Protein AF-A0A535N9H7-F1 (afdb_monomer_lite)

Secondary structure (DSSP, 8-state):
-BS-EEE-TT-EEEESSSEEE-BSS-EEEES-EEEEGGG--TT---BTSSSBPPBTTBPPPP-TTSB-EEEE-TTS-EEEES-EEESBSSSEEE-PPPSSPPS-SEEEEEEEEEEESS-SEEESS-EEEEEEEEEEESS-SEEEE-TTS---TTS-EEEES-EEEEESS-SEEEE--TT-EEEEES-EEEEESS-SEEEESTT----SSTT--SSPPPEEEEES-EEE---TTSEEEEEEEEEE-GGGEES-EEESSSEEEEEEEEEE-S-EE--B----SSTTSBPEEEEEEEEEEEPPPPPSSSSPPPPPPPEEEE--TT-EEEE-TT-EEEEESEEEEE---SS-PPEEEEETT-TTSSS--TTSTT-S---SSPPTTSB-EEEEESTT-EEEEESEEE-SBSSSEEE-S----BTTBSS-SEEEES-EE---SSEEEEEES--EEEES-EEESSSEEEEEE-TTPPTT--EEEES-EEE--SS-SEEEES-TT-EEEEES-EEE--SS-SEEESS-TEEEEES-EEES-SS-TTS-S----SEE----

Sequence (552 aa):
IAGNFTLANGDYAPVLAGTITVQNGTLTSTGAELTSLKAMTLPVPSCGSVFVQRASGVCPATTAGDWGGLVLDAGKANQLTNSAVRYAATGISMGTPTGTRQAQNLTLTNTSITNTAADGISTRSPLWTSGGAFTNNGAHGITIDLTNVTSSAFQPLSISALTISGSGQEAILAVGLAGQTVQIDQASIDHAGAFGINLKDAGKDAGPYPGVYTIDPGRLTLTNNTVTNTAATFPAIYLNGFFGPFANVSGNRGASNGVDAIAFHGTVTDDLAWTTARKASDPTTPLGYVLDSTLTMAAPPPPLPPAPPPTPAARTLTVRAGDVVKVGNGGVLQLRGVNLQADDTGSSGQKVFTSLTDDSVGVATCHSVLVNACPATIQPGAWGGITLTGGSANGALVNAAVRYAATGILITSGASSTSGSSVFGLVVSGSSIGPNAIDGISAVKTAISVSTSSISGGAHGISVDLSGGIPGTPVRLSGNRFTSTSADAILGQALAGQPVWITDNRIQGAGTYGIRLLSADQLVLRNNNIAASGGGPGAGAGRYPAIYLPAL

pLDDT: mean 91.2, std 11.5, range [43.25, 98.88]

Radius of gyration: 29.57 Å; chains: 1; bounding box: 70×41×99 Å

Foldseek 3Di:
DAEEDEAEAPAEAADQEEEAEYHPYEYHAENYEYYHLLVCDPPRNCECHPSFYADVNHTDDQAAQSYAAYEYEQQAAYEHANYEAESHQEHYEYDHHDDDADLFNYEYEQYEQERHLAEPYAYCTAYAYEHHEYEAHNAEPYHYEPLVPDADPNRAREAYLYEYEHHLAENEHYPNQANHAYEYYNYEEYHHQAAPEEYEQAQHHPDPDGQAPPDPTHHYQAAQYFFEQYHLQHENAEYEADEEACVSNDQYFYAHHNFQAYEYAHEHAAADEFDFAAHDPDRNHDHGYAYLAAYEYDHRHDHDDDDDDDPDDAYEYAFEAQHEYEHADQHEDHYALHAYHAAHPVDLHAGEYYYQLDPVGTINNPSHPSHVDRDPDQAASRYAEYEFHAQNGAYEHENYEQESHQEHYEYARLDQAHVPGNGFRYEAECYEQYDHAAESYEYELTAYAHELYEAEHHQERYAYANVVHDQAREYHAYLYEYDAHLAEPEHAYPQANYAYEHYQYEAEAHNQEPYEHENNPNYDHYNYHHPNHQHHPNNPPGRHYNYHYPHD

Structure (mmCIF, N/CA/C/O backbone):
data_AF-A0A535N9H7-F1
#
_entry.id   AF-A0A535N9H7-F1
#
loop_
_atom_site.group_PDB
_atom_site.id
_atom_site.type_symbol
_atom_site.label_atom_id
_atom_site.label_alt_id
_atom_site.label_comp_id
_atom_site.label_asym_id
_atom_site.label_entity_id
_atom_site.label_seq_id
_atom_site.pdbx_PDB_ins_code
_atom_site.Cartn_x
_atom_site.Cartn_y
_atom_site.Cartn_z
_atom_site.occupancy
_atom_site.B_iso_or_equiv
_atom_site.auth_seq_id
_atom_site.auth_comp_id
_atom_site.auth_asym_id
_atom_site.auth_atom_id
_atom_site.pdbx_PDB_model_num
ATOM 1 N N . ILE A 1 1 ? -29.711 -11.494 32.056 1.00 88.12 1 ILE A N 1
ATOM 2 C CA . ILE A 1 1 ? -30.915 -10.641 31.958 1.00 88.12 1 ILE A CA 1
ATOM 3 C C . ILE A 1 1 ? -31.699 -11.120 30.750 1.00 88.12 1 ILE A C 1
ATOM 5 O O . ILE A 1 1 ? -31.171 -11.052 29.648 1.00 88.12 1 ILE A O 1
ATOM 9 N N . ALA A 1 2 ? -32.884 -11.691 30.966 1.00 85.94 2 ALA A N 1
ATOM 10 C CA . ALA A 1 2 ? -33.774 -12.130 29.892 1.00 85.94 2 ALA A CA 1
ATOM 11 C C . ALA A 1 2 ? -34.784 -11.006 29.619 1.00 85.94 2 ALA A C 1
ATOM 13 O O . ALA A 1 2 ? -35.800 -10.909 30.303 1.00 85.94 2 ALA A O 1
ATOM 14 N N . GLY A 1 3 ? -34.443 -10.110 28.693 1.00 91.06 3 GLY A N 1
ATOM 15 C CA . GLY A 1 3 ? -35.171 -8.867 28.436 1.00 91.06 3 GLY A CA 1
ATOM 16 C C . GLY A 1 3 ? -34.267 -7.635 28.425 1.00 91.06 3 GLY A C 1
ATOM 17 O O . GLY A 1 3 ? -33.040 -7.745 28.417 1.00 91.06 3 GLY A O 1
ATOM 18 N N . ASN A 1 4 ? -34.884 -6.456 28.386 1.00 95.12 4 ASN A N 1
ATOM 19 C CA . ASN A 1 4 ? -34.159 -5.191 28.279 1.00 95.12 4 ASN A CA 1
ATOM 20 C C . ASN A 1 4 ? -33.395 -4.874 29.568 1.00 95.12 4 ASN A C 1
ATOM 22 O O . ASN A 1 4 ? -33.899 -5.091 30.670 1.00 95.12 4 ASN A O 1
ATOM 26 N N . PHE A 1 5 ? -32.195 -4.320 29.415 1.00 97.00 5 PHE A N 1
ATOM 27 C CA . PHE A 1 5 ? -31.401 -3.786 30.511 1.00 97.00 5 PHE A CA 1
ATOM 28 C C . PHE A 1 5 ? -31.211 -2.287 30.295 1.00 97.00 5 PHE A C 1
ATOM 30 O O . PHE A 1 5 ? -30.586 -1.872 29.320 1.00 97.00 5 PHE A O 1
ATOM 37 N N . THR A 1 6 ? -31.776 -1.473 31.182 1.00 97.19 6 THR A N 1
ATOM 38 C CA . THR A 1 6 ? -31.741 -0.013 31.066 1.00 97.19 6 THR A CA 1
ATOM 39 C C . THR A 1 6 ? -31.014 0.584 32.260 1.00 97.19 6 THR A C 1
ATOM 41 O O . THR A 1 6 ? -31.334 0.246 33.395 1.00 97.19 6 THR A O 1
ATOM 44 N N . LEU A 1 7 ? -30.052 1.463 31.983 1.00 96.69 7 LEU A N 1
ATOM 45 C CA . LEU A 1 7 ? -29.320 2.246 32.974 1.00 96.69 7 LEU A CA 1
ATOM 46 C C . LEU A 1 7 ? -29.473 3.732 32.646 1.00 96.69 7 LEU A C 1
ATOM 48 O O . LEU A 1 7 ? -29.165 4.167 31.532 1.00 96.69 7 LEU A O 1
ATOM 52 N N . ALA A 1 8 ? -29.974 4.487 33.611 1.00 96.12 8 ALA A N 1
ATOM 53 C CA . ALA A 1 8 ? -30.200 5.917 33.541 1.00 96.12 8 ALA A CA 1
ATOM 54 C C . ALA A 1 8 ? -28.967 6.717 33.991 1.00 96.12 8 ALA A C 1
ATOM 56 O O . ALA A 1 8 ? -27.969 6.179 34.472 1.00 96.12 8 ALA A O 1
ATOM 57 N N . ASN A 1 9 ? -29.051 8.037 33.820 1.00 95.94 9 ASN A N 1
ATOM 58 C CA . ASN A 1 9 ? -27.965 8.946 34.161 1.00 95.94 9 ASN A CA 1
ATOM 59 C C . ASN A 1 9 ? -27.659 8.913 35.660 1.00 95.94 9 ASN A C 1
ATOM 61 O O . ASN A 1 9 ? -28.560 9.093 36.478 1.00 95.94 9 ASN A O 1
ATOM 65 N N . GLY A 1 10 ? -26.382 8.741 35.998 1.00 90.88 10 GLY A N 1
ATOM 66 C CA . GLY A 1 10 ? -25.919 8.600 37.374 1.00 90.88 10 GLY A CA 1
ATOM 67 C C . GLY A 1 10 ? -26.051 7.187 37.942 1.00 90.88 10 GLY A C 1
ATOM 68 O O . GLY A 1 10 ? -25.625 6.970 39.077 1.00 90.88 10 GLY A O 1
ATOM 69 N N . ASP A 1 11 ? -26.591 6.225 37.184 1.00 94.50 11 ASP A N 1
ATOM 70 C CA . ASP A 1 11 ? -26.617 4.837 37.633 1.00 94.50 11 ASP A CA 1
ATOM 71 C C . ASP A 1 11 ? -25.191 4.300 37.788 1.00 94.50 11 ASP A C 1
ATOM 73 O O . ASP A 1 11 ? -24.331 4.452 36.915 1.00 94.50 11 ASP A O 1
ATOM 77 N N . TYR A 1 12 ? -24.964 3.624 38.911 1.00 92.31 12 TYR A N 1
ATOM 78 C CA . TYR A 1 12 ? -23.706 2.974 39.243 1.00 92.31 12 TYR A CA 1
ATOM 79 C C . TYR A 1 12 ? -23.951 1.474 39.420 1.00 92.31 12 TYR A C 1
ATOM 81 O O . TYR A 1 12 ? -24.662 1.056 40.336 1.00 92.31 12 TYR A O 1
ATOM 89 N N . ALA A 1 13 ? -23.372 0.662 38.536 1.00 92.69 13 ALA A N 1
ATOM 90 C CA . ALA A 1 13 ? -23.554 -0.786 38.482 1.00 92.69 13 ALA A CA 1
ATOM 91 C C . ALA A 1 13 ? -22.238 -1.520 38.813 1.00 92.69 13 ALA A C 1
ATOM 93 O O . ALA A 1 13 ? -21.510 -1.934 37.904 1.00 92.69 13 ALA A O 1
ATOM 94 N N . PRO A 1 14 ? -21.903 -1.686 40.107 1.00 92.44 14 PRO A N 1
ATOM 95 C CA . PRO A 1 14 ? -20.719 -2.419 40.523 1.00 92.44 14 PRO A CA 1
ATOM 96 C C . PRO A 1 14 ? -20.956 -3.935 40.483 1.00 92.44 14 PRO A C 1
ATOM 98 O O . PRO A 1 14 ? -21.931 -4.446 41.034 1.00 92.44 14 PRO A O 1
ATOM 101 N N . VAL A 1 15 ? -20.026 -4.672 39.883 1.00 93.75 15 VAL A N 1
ATOM 102 C CA . VAL A 1 15 ? -20.101 -6.126 39.698 1.00 93.75 15 VAL A CA 1
ATOM 103 C C . VAL A 1 15 ? -19.008 -6.804 40.517 1.00 93.75 15 VAL A C 1
ATOM 105 O O . VAL A 1 15 ? -17.833 -6.464 40.398 1.00 93.75 15 VAL A O 1
ATOM 108 N N . LEU A 1 16 ? -19.381 -7.760 41.371 1.00 91.00 16 LEU A N 1
ATOM 109 C CA . LEU A 1 16 ? -18.416 -8.497 42.197 1.00 91.00 16 LEU A CA 1
ATOM 110 C C . LEU A 1 16 ? -17.546 -9.449 41.362 1.00 91.00 16 LEU A C 1
ATOM 112 O O . LEU A 1 16 ? -16.340 -9.512 41.575 1.00 91.00 16 LEU A O 1
ATOM 116 N N . ALA A 1 17 ? -18.181 -10.212 40.471 1.00 92.56 17 ALA A N 1
ATOM 117 C CA . ALA A 1 17 ? -17.563 -11.182 39.573 1.00 92.56 17 ALA A CA 1
ATOM 118 C C . ALA A 1 17 ? -18.574 -11.611 38.491 1.00 92.56 17 ALA A C 1
ATOM 120 O O . ALA A 1 17 ? -19.772 -11.344 38.608 1.00 92.56 17 ALA A O 1
ATOM 121 N N . GLY A 1 18 ? -18.105 -12.334 37.470 1.00 95.19 18 GLY A N 1
ATOM 122 C CA . GLY A 1 18 ? -18.955 -12.860 36.396 1.00 95.19 18 GLY A CA 1
ATOM 123 C C . GLY A 1 18 ? -19.359 -11.806 35.362 1.00 95.19 18 GLY A C 1
ATOM 124 O O . GLY A 1 18 ? -18.853 -10.688 35.367 1.00 95.19 18 GLY A O 1
ATOM 125 N N . THR A 1 19 ? -20.252 -12.174 34.447 1.00 96.81 19 THR A N 1
ATOM 126 C CA . THR A 1 19 ? -20.560 -11.393 33.237 1.00 96.81 19 THR A CA 1
ATOM 127 C C . THR A 1 19 ? -22.014 -10.940 33.230 1.00 96.81 19 THR A C 1
ATOM 129 O O . THR A 1 19 ? -22.915 -11.732 33.519 1.00 96.81 19 THR A O 1
ATOM 132 N N . ILE A 1 20 ? -22.278 -9.697 32.821 1.00 97.25 20 ILE A N 1
ATOM 133 C CA . ILE A 1 20 ? -23.648 -9.251 32.555 1.00 97.25 20 ILE A CA 1
ATOM 134 C C . ILE A 1 20 ? -24.008 -9.678 31.135 1.00 97.25 20 ILE A C 1
ATOM 136 O O . ILE A 1 20 ? -23.516 -9.124 30.155 1.00 97.25 20 ILE A O 1
ATOM 140 N N . THR A 1 21 ? -24.885 -10.672 31.029 1.00 97.00 21 THR A N 1
ATOM 141 C CA . THR A 1 21 ? -25.406 -11.136 29.737 1.00 97.00 21 THR A CA 1
ATOM 142 C C . THR A 1 21 ? -26.817 -10.598 29.524 1.00 97.00 21 THR A C 1
ATOM 144 O O . THR A 1 21 ? -27.706 -10.875 30.336 1.00 97.00 21 THR A O 1
ATOM 147 N N . VAL A 1 22 ? -27.040 -9.858 28.438 1.00 95.38 22 VAL A N 1
ATOM 148 C CA . VAL A 1 22 ? -28.368 -9.422 27.981 1.00 95.38 22 VAL A CA 1
ATOM 149 C C . VAL A 1 22 ? -28.817 -10.373 26.874 1.00 95.38 22 VAL A C 1
ATOM 151 O O . VAL A 1 22 ? -28.175 -10.459 25.834 1.00 95.38 22 VAL A O 1
ATOM 154 N N . GLN A 1 23 ? -29.889 -11.124 27.119 1.00 91.00 23 GLN A N 1
ATOM 155 C CA . GLN A 1 23 ? -30.435 -12.127 26.203 1.00 91.00 23 GLN A CA 1
ATOM 156 C C . GLN A 1 23 ? -31.857 -11.738 25.809 1.00 91.00 23 GLN A C 1
ATOM 158 O O . GLN A 1 23 ? -32.662 -11.390 26.677 1.00 91.00 23 GLN A O 1
ATOM 163 N N . ASN A 1 24 ? -32.183 -11.839 24.518 1.00 87.94 24 ASN A N 1
ATOM 164 C CA . ASN A 1 24 ? -33.502 -11.533 23.962 1.00 87.94 24 ASN A CA 1
ATOM 165 C C . ASN A 1 24 ? -33.993 -10.107 24.274 1.00 87.94 24 ASN A C 1
ATOM 167 O O . ASN A 1 24 ? -35.198 -9.856 24.322 1.00 87.94 24 ASN A O 1
ATOM 171 N N . GLY A 1 25 ? -33.076 -9.160 24.463 1.00 91.12 25 GLY A N 1
ATOM 172 C CA . GLY A 1 25 ? -33.384 -7.783 24.843 1.00 91.12 25 GLY A CA 1
ATOM 173 C C . GLY A 1 25 ? -32.261 -6.816 24.490 1.00 91.12 25 GLY A C 1
ATOM 174 O O . GLY A 1 25 ? -31.197 -7.225 24.035 1.00 91.12 25 GLY A O 1
ATOM 175 N N . THR A 1 26 ? -32.519 -5.524 24.668 1.00 93.56 26 THR A N 1
ATOM 176 C CA . THR A 1 26 ? -31.564 -4.450 24.361 1.00 93.56 26 THR A CA 1
ATOM 177 C C . THR A 1 26 ? -30.900 -3.925 25.628 1.00 93.56 26 THR A C 1
ATOM 179 O O . THR A 1 26 ? -31.574 -3.735 26.644 1.00 93.56 26 THR A O 1
ATOM 182 N N . LEU A 1 27 ? -29.608 -3.605 25.555 1.00 96.94 27 LEU A N 1
ATOM 183 C CA . LEU A 1 27 ? -28.978 -2.684 26.499 1.00 96.94 27 LEU A CA 1
ATOM 184 C C . LEU A 1 27 ? -29.229 -1.236 26.062 1.00 96.94 27 LEU A C 1
ATOM 186 O O . LEU A 1 27 ? -28.947 -0.870 24.921 1.00 96.94 27 LEU A O 1
ATOM 190 N N . THR A 1 28 ? -29.697 -0.403 26.985 1.00 97.69 28 THR A N 1
ATOM 191 C CA . THR A 1 28 ? -29.736 1.055 26.830 1.00 97.69 28 THR A CA 1
ATOM 192 C C . THR A 1 28 ? -29.115 1.693 28.061 1.00 97.69 28 THR A C 1
ATOM 194 O O . THR A 1 28 ? -29.679 1.621 29.146 1.00 97.69 28 THR A O 1
ATOM 197 N N . SER A 1 29 ? -27.948 2.307 27.908 1.00 98.00 29 SER A N 1
ATOM 198 C CA . SER A 1 29 ? -27.245 2.990 28.992 1.00 98.00 29 SER A CA 1
ATOM 199 C C . SER A 1 29 ? -27.037 4.455 28.639 1.00 98.00 29 SER A C 1
ATOM 201 O O . SER A 1 29 ? -26.623 4.776 27.526 1.00 98.00 29 SER A O 1
ATOM 203 N N . THR A 1 30 ? -27.325 5.360 29.567 1.00 98.12 30 THR A N 1
ATOM 204 C CA . THR A 1 30 ? -27.073 6.792 29.387 1.00 98.12 30 THR A CA 1
ATOM 205 C C . THR A 1 30 ? -26.468 7.364 30.653 1.00 98.12 30 THR A C 1
ATOM 207 O O . THR A 1 30 ? -27.144 7.367 31.668 1.00 98.12 30 THR A O 1
ATOM 210 N N . GLY A 1 31 ? -25.230 7.861 30.609 1.00 96.75 31 GLY A N 1
ATOM 211 C CA . GLY A 1 31 ? -24.592 8.515 31.757 1.00 96.75 31 GLY A CA 1
ATOM 212 C C . GLY A 1 31 ? -24.322 7.588 32.946 1.00 96.75 31 GLY A C 1
ATOM 213 O O . GLY A 1 31 ? -24.291 8.060 34.080 1.00 96.75 31 GLY A O 1
ATOM 214 N N . ALA A 1 32 ? -24.191 6.280 32.706 1.00 96.50 32 ALA A N 1
ATOM 215 C CA . ALA A 1 32 ? -24.020 5.280 33.760 1.00 96.50 32 ALA A CA 1
ATOM 216 C C . ALA A 1 32 ? -22.585 4.740 33.813 1.00 96.50 32 ALA A C 1
ATOM 218 O O . ALA A 1 32 ? -21.898 4.670 32.791 1.00 96.50 32 ALA A O 1
ATOM 219 N N . GLU A 1 33 ? -22.156 4.284 34.988 1.00 95.75 33 GLU A N 1
ATOM 220 C CA . GLU A 1 33 ? -20.867 3.618 35.187 1.00 95.75 33 GLU A CA 1
ATOM 221 C C . GLU A 1 33 ? -21.069 2.145 35.562 1.00 95.75 33 GLU A C 1
ATOM 223 O O . GLU A 1 33 ? -21.697 1.814 36.566 1.00 95.75 33 GLU A O 1
ATOM 228 N N . LEU A 1 34 ? -20.499 1.252 34.753 1.00 96.62 34 LEU A N 1
ATOM 229 C CA . LEU A 1 34 ? -20.430 -0.184 35.000 1.00 96.62 34 LEU A CA 1
ATOM 230 C C . LEU A 1 34 ? -18.985 -0.561 35.325 1.00 96.62 34 LEU A C 1
ATOM 232 O O . LEU A 1 34 ? -18.074 -0.324 34.526 1.00 96.62 34 LEU A O 1
ATOM 236 N N . THR A 1 35 ? -18.752 -1.136 36.501 1.00 95.94 35 THR A N 1
ATOM 237 C CA . THR A 1 35 ? -17.387 -1.320 37.013 1.00 95.94 35 THR A CA 1
ATOM 238 C C . THR A 1 35 ? -17.277 -2.484 37.996 1.00 95.94 35 THR A C 1
ATOM 240 O O . THR A 1 35 ? -18.266 -3.112 38.365 1.00 95.94 35 THR A O 1
ATOM 243 N N . SER A 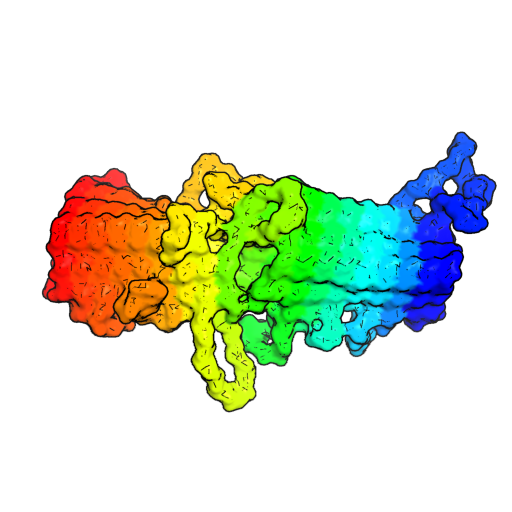1 36 ? -16.056 -2.770 38.442 1.00 94.50 36 SER A N 1
ATOM 244 C CA . SER A 1 36 ? -15.772 -3.714 39.523 1.00 94.50 36 SER A CA 1
ATOM 245 C C . SER A 1 36 ? -16.314 -3.202 40.857 1.00 94.50 36 SER A C 1
ATOM 247 O O . SER A 1 36 ? -16.096 -2.049 41.230 1.00 94.50 36 SER A O 1
ATOM 249 N N . LEU A 1 37 ? -16.929 -4.080 41.652 1.00 92.69 37 LEU A N 1
ATOM 250 C CA . LEU A 1 37 ? -17.297 -3.764 43.035 1.00 92.69 37 LEU A CA 1
ATOM 251 C C . LEU A 1 37 ? -16.069 -3.411 43.887 1.00 92.69 37 LEU A C 1
ATOM 253 O O . LEU A 1 37 ? -16.208 -2.692 44.876 1.00 92.69 37 LEU A O 1
ATOM 257 N N . LYS A 1 38 ? -14.863 -3.843 43.493 1.00 91.06 38 LYS A N 1
ATOM 258 C CA . LYS A 1 38 ? -13.605 -3.471 44.157 1.00 91.06 38 LYS A CA 1
ATOM 259 C C . LYS A 1 38 ? -13.189 -2.019 43.888 1.00 91.06 38 LYS A C 1
ATOM 261 O O . LYS A 1 38 ? -12.294 -1.536 44.569 1.00 91.06 38 LYS A O 1
ATOM 266 N N . ALA A 1 39 ? -13.825 -1.308 42.948 1.00 87.56 39 ALA A N 1
ATOM 267 C CA . ALA A 1 39 ? -13.508 0.095 42.647 1.00 87.56 39 ALA A CA 1
ATOM 268 C C . ALA A 1 39 ? -13.812 1.045 43.803 1.00 87.56 39 ALA A C 1
ATOM 270 O O . ALA A 1 39 ? -13.180 2.093 43.898 1.00 87.56 39 ALA A O 1
ATOM 271 N N . MET A 1 40 ? -14.729 0.654 44.699 1.00 78.44 40 MET A N 1
ATOM 272 C CA . MET A 1 40 ? -15.019 1.363 45.952 1.00 78.44 40 MET A CA 1
ATOM 273 C C . MET A 1 40 ? -15.328 2.858 45.754 1.00 78.44 40 MET A C 1
ATOM 275 O O . MET A 1 40 ? -15.121 3.659 46.666 1.00 78.44 40 MET A O 1
ATOM 279 N N . THR A 1 41 ? -15.814 3.252 44.574 1.00 73.62 41 THR A N 1
ATOM 280 C CA . THR A 1 41 ? -16.229 4.629 44.309 1.00 73.62 41 THR A CA 1
ATOM 281 C C . THR A 1 41 ? -17.581 4.897 44.971 1.00 73.62 41 THR A C 1
ATOM 283 O O . THR A 1 41 ? -18.406 3.997 45.170 1.00 73.62 41 THR A O 1
ATOM 286 N N . LEU A 1 42 ? -17.809 6.152 45.364 1.00 62.16 42 LEU A N 1
ATOM 287 C CA . LEU A 1 42 ? -19.116 6.568 45.864 1.00 62.16 42 LEU A CA 1
ATOM 288 C C . LEU A 1 42 ? -20.166 6.370 44.757 1.00 62.16 42 LEU A C 1
ATOM 290 O O . LEU A 1 42 ? -19.888 6.731 43.613 1.00 62.16 42 LEU A O 1
ATOM 294 N N . PRO A 1 43 ? -21.350 5.813 45.081 1.00 69.12 43 PRO A N 1
ATOM 295 C CA . PRO A 1 43 ? -21.930 5.706 46.427 1.00 69.12 43 PRO A CA 1
ATOM 296 C C . PRO A 1 43 ? -21.747 4.356 47.155 1.00 69.12 43 PRO A C 1
ATOM 298 O O . PRO A 1 43 ? -22.359 4.172 48.205 1.00 69.12 43 PRO A O 1
ATOM 301 N N . VAL A 1 44 ? -20.943 3.405 46.656 1.00 75.12 44 VAL A N 1
ATOM 302 C CA . VAL A 1 44 ? -20.900 2.026 47.199 1.00 75.12 44 VAL A CA 1
ATOM 303 C C . VAL A 1 44 ? -19.527 1.688 47.809 1.00 75.12 44 VAL A C 1
ATOM 305 O O . VAL A 1 44 ? -18.711 1.016 47.171 1.00 75.12 44 VAL A O 1
ATOM 308 N N . PRO A 1 45 ? -19.244 2.102 49.063 1.00 79.12 45 PRO A N 1
ATOM 309 C CA . PRO A 1 45 ? -18.047 1.666 49.774 1.00 79.12 45 PRO A CA 1
ATOM 310 C C . PRO A 1 45 ? -18.182 0.180 50.133 1.00 79.12 45 PRO A C 1
ATOM 312 O O . PRO A 1 45 ? -18.859 -0.198 51.086 1.00 79.12 45 PRO A O 1
ATOM 315 N N . SER A 1 46 ? -17.558 -0.686 49.339 1.00 84.88 46 SER A N 1
ATOM 316 C CA . SER A 1 46 ? -17.694 -2.142 49.462 1.00 84.88 46 SER A CA 1
ATOM 317 C C . SER A 1 46 ? -16.618 -2.788 50.342 1.00 84.88 46 SER A C 1
ATOM 319 O O . SER A 1 46 ? -16.813 -3.910 50.811 1.00 84.88 46 SER A O 1
ATOM 321 N N . CYS A 1 47 ? -15.491 -2.117 50.597 1.00 87.19 47 CYS A N 1
ATOM 322 C CA . CYS A 1 47 ? -14.390 -2.714 51.351 1.00 87.19 47 CYS A CA 1
ATOM 323 C C . CYS A 1 47 ? -14.735 -2.979 52.821 1.00 87.19 47 CYS A C 1
ATOM 325 O O . CYS A 1 47 ? -15.256 -2.118 53.526 1.00 87.19 47 CYS A O 1
ATOM 327 N N . GLY A 1 48 ? -14.361 -4.161 53.308 1.00 85.00 48 GLY A N 1
ATOM 328 C CA . GLY A 1 48 ? -14.697 -4.630 54.650 1.00 85.00 48 GLY A CA 1
ATOM 329 C C . GLY A 1 48 ? -16.112 -5.196 54.749 1.00 85.00 48 GLY A C 1
ATOM 330 O O . GLY A 1 48 ? -16.493 -5.661 55.819 1.00 85.00 48 GLY A O 1
ATOM 331 N N . SER A 1 49 ? -16.875 -5.196 53.651 1.00 87.44 49 SER A N 1
ATOM 332 C CA . SER A 1 49 ? -18.132 -5.935 53.567 1.00 87.44 49 SER A CA 1
ATOM 333 C C . SER A 1 49 ? -17.882 -7.432 53.378 1.00 87.44 49 SER A C 1
ATOM 335 O O . SER A 1 49 ? -16.769 -7.881 53.094 1.00 87.44 49 SER A O 1
ATOM 337 N N . VAL A 1 50 ? -18.959 -8.211 53.462 1.00 88.00 50 VAL A N 1
ATOM 338 C CA . VAL A 1 50 ? -18.945 -9.641 53.129 1.00 88.00 50 VAL A CA 1
ATOM 339 C C . VAL A 1 50 ? -18.594 -9.913 51.661 1.00 88.00 50 VAL A C 1
ATOM 341 O O . VAL A 1 50 ? -18.121 -11.002 51.355 1.00 88.00 50 VAL A O 1
ATOM 344 N N . PHE A 1 51 ? -18.793 -8.937 50.768 1.00 87.69 51 PHE A N 1
ATOM 345 C CA . PHE A 1 51 ? -18.533 -9.081 49.333 1.00 87.69 51 PHE A CA 1
ATOM 346 C C . PHE A 1 51 ? -17.098 -8.710 48.955 1.00 87.69 51 PHE A C 1
ATOM 348 O O . PHE A 1 51 ? -16.521 -9.321 48.062 1.00 87.69 51 PHE A O 1
ATOM 355 N N . VAL A 1 52 ? -16.508 -7.726 49.638 1.00 89.00 52 VAL A N 1
ATOM 356 C CA . VAL A 1 52 ? -15.125 -7.287 49.402 1.00 89.00 52 VAL A CA 1
ATOM 357 C C . VAL A 1 52 ? -14.393 -7.245 50.738 1.00 89.00 52 VAL A C 1
ATOM 359 O O . VAL A 1 52 ? -14.312 -6.212 51.406 1.00 89.00 52 VAL A O 1
ATOM 362 N N . GLN A 1 53 ? -13.882 -8.403 51.150 1.00 87.00 53 GLN A N 1
ATOM 363 C CA . GLN A 1 53 ? -13.179 -8.559 52.420 1.00 87.00 53 GLN A CA 1
ATOM 364 C C . GLN A 1 53 ? -11.773 -7.959 52.373 1.00 87.00 53 GLN A C 1
ATOM 366 O O . GLN A 1 53 ? -11.130 -7.899 51.325 1.00 87.00 53 GLN A O 1
ATOM 371 N N . ARG A 1 54 ? -11.275 -7.544 53.540 1.00 88.12 54 ARG A N 1
ATOM 372 C CA . ARG A 1 54 ? -9.886 -7.106 53.695 1.00 88.12 54 ARG A CA 1
ATOM 373 C C . ARG A 1 54 ? -8.968 -8.323 53.740 1.00 88.12 54 ARG A C 1
ATOM 375 O O . ARG A 1 54 ? -9.131 -9.176 54.608 1.00 88.12 54 ARG A O 1
ATOM 382 N N . ALA A 1 55 ? -7.966 -8.358 52.871 1.00 81.50 55 ALA A N 1
ATOM 383 C CA . ALA A 1 55 ? -6.866 -9.307 52.964 1.00 81.50 55 ALA A CA 1
ATOM 384 C C . ALA A 1 55 ? -5.749 -8.667 53.798 1.00 81.50 55 ALA A C 1
ATOM 386 O O . ALA A 1 55 ? -5.247 -7.599 53.451 1.00 81.50 55 ALA A O 1
ATOM 387 N N . SER A 1 56 ? -5.398 -9.271 54.938 1.00 85.25 56 SER A N 1
ATOM 388 C CA . SER A 1 56 ? -4.374 -8.743 55.861 1.00 85.25 56 SER A CA 1
ATOM 389 C C . SER A 1 56 ? -4.596 -7.275 56.271 1.00 85.25 56 SER A C 1
ATOM 391 O O . SER A 1 56 ? -3.656 -6.497 56.394 1.00 85.25 56 SER A O 1
ATOM 393 N N . GLY A 1 57 ? -5.860 -6.875 56.454 1.00 83.81 57 GLY A N 1
ATOM 394 C CA . GLY A 1 57 ? -6.242 -5.509 56.837 1.00 83.81 57 GLY A CA 1
ATOM 395 C C . GLY A 1 57 ? -6.353 -4.507 55.680 1.00 83.81 57 GLY A C 1
ATOM 396 O O . GLY A 1 57 ? -6.864 -3.404 55.896 1.00 83.81 57 GLY A O 1
ATOM 397 N N . VAL A 1 58 ? -5.969 -4.896 54.459 1.00 87.25 58 VAL A N 1
ATOM 398 C CA . VAL A 1 58 ? -5.949 -4.038 53.265 1.00 87.25 58 VAL A CA 1
ATOM 399 C C . VAL A 1 58 ? -7.062 -4.431 52.290 1.00 87.25 58 VAL A C 1
ATOM 401 O O . VAL A 1 58 ? -7.400 -5.605 52.135 1.00 87.25 58 VAL A O 1
ATOM 404 N N . CYS A 1 59 ? -7.667 -3.434 51.648 1.00 86.50 59 CYS A N 1
ATOM 405 C CA . CYS A 1 59 ? -8.670 -3.644 50.610 1.00 86.50 59 CYS A CA 1
ATOM 406 C C . CYS A 1 59 ? -8.013 -4.206 49.333 1.00 86.50 59 CYS A C 1
ATOM 408 O O . CYS A 1 59 ? -6.959 -3.701 48.942 1.00 86.50 59 CYS A O 1
ATOM 410 N N . PRO A 1 60 ? -8.609 -5.206 48.659 1.00 89.06 60 PRO A N 1
ATOM 411 C CA . PRO A 1 60 ? -8.111 -5.681 47.373 1.00 89.06 60 PRO A CA 1
ATOM 412 C C . PRO A 1 60 ? -8.053 -4.539 46.352 1.00 89.06 60 PRO A C 1
ATOM 414 O O . PRO A 1 60 ? -9.013 -3.779 46.234 1.00 89.06 60 PRO A O 1
ATOM 417 N N . ALA A 1 61 ? -6.947 -4.432 45.614 1.00 89.44 61 ALA A N 1
ATOM 418 C CA . ALA A 1 61 ? -6.836 -3.471 44.522 1.00 89.44 61 ALA A CA 1
ATOM 419 C C . ALA A 1 61 ? -7.818 -3.822 43.393 1.00 89.44 61 ALA A C 1
ATOM 421 O O . ALA A 1 61 ? -8.084 -5.002 43.141 1.00 89.44 61 ALA A O 1
ATOM 422 N N . THR A 1 62 ? -8.331 -2.805 42.700 1.00 92.50 62 THR A N 1
ATOM 423 C CA . THR A 1 62 ? -9.025 -3.020 41.429 1.00 92.50 62 THR A CA 1
ATOM 424 C C . THR A 1 62 ? -8.059 -3.496 40.375 1.00 92.50 62 THR A C 1
ATOM 426 O O . THR A 1 62 ? -6.976 -2.935 40.200 1.00 92.50 62 THR A O 1
ATOM 429 N N . THR A 1 63 ? -8.486 -4.502 39.627 1.00 95.06 63 THR A N 1
ATOM 430 C CA . THR A 1 63 ? -7.692 -5.053 38.536 1.00 95.06 63 THR A CA 1
ATOM 431 C C . THR A 1 63 ? -8.546 -5.277 37.304 1.00 95.06 63 THR A C 1
ATOM 433 O O . THR A 1 63 ? -9.739 -5.562 37.390 1.00 95.06 63 THR A O 1
ATOM 436 N N . ALA A 1 64 ? -7.926 -5.129 36.137 1.00 96.69 64 ALA A N 1
ATOM 437 C CA . ALA A 1 64 ? -8.532 -5.531 34.881 1.00 96.69 64 ALA A CA 1
ATOM 438 C C . ALA A 1 64 ? -8.936 -7.015 34.954 1.00 96.69 64 ALA A C 1
ATOM 440 O O . ALA A 1 64 ? -8.136 -7.849 35.376 1.00 96.69 64 ALA A O 1
ATOM 441 N N . GLY A 1 65 ? -10.170 -7.347 34.567 1.00 97.00 65 GLY A N 1
ATOM 442 C CA . GLY A 1 65 ? -10.694 -8.713 34.674 1.00 97.00 65 GLY A CA 1
ATOM 443 C C . GLY A 1 65 ? -11.377 -9.054 36.000 1.00 97.00 65 GLY A C 1
ATOM 444 O O . GLY A 1 65 ? -11.758 -10.206 36.193 1.00 97.00 65 GLY A O 1
ATOM 445 N N . ASP A 1 66 ? -11.590 -8.081 36.892 1.00 96.69 66 ASP A N 1
ATOM 446 C CA . ASP A 1 66 ? -12.355 -8.281 38.133 1.00 96.69 66 ASP A CA 1
ATOM 447 C C . ASP A 1 66 ? -13.776 -8.820 37.884 1.00 96.69 66 ASP A C 1
ATOM 449 O O . ASP A 1 66 ? -14.343 -9.519 38.723 1.00 96.69 66 ASP A O 1
ATOM 453 N N . TRP A 1 67 ? -14.346 -8.508 36.721 1.00 97.88 67 TRP A N 1
ATOM 454 C CA . TRP A 1 67 ? -15.612 -9.047 36.239 1.00 97.88 67 TRP A CA 1
ATOM 455 C C . TRP A 1 67 ? -15.527 -9.314 34.734 1.00 97.88 67 TRP A C 1
ATOM 457 O O . TRP A 1 67 ? -14.616 -8.857 34.056 1.00 97.88 67 TRP A O 1
ATOM 467 N N . GLY A 1 68 ? -16.463 -10.082 34.189 1.00 97.69 68 GLY A N 1
ATOM 468 C CA . GLY A 1 68 ? -16.410 -10.590 32.819 1.00 97.69 68 GLY A CA 1
ATOM 469 C C . GLY A 1 68 ? -16.847 -9.610 31.727 1.00 97.69 68 GLY A C 1
ATOM 470 O O . GLY A 1 68 ? -16.640 -9.910 30.556 1.00 97.69 68 GLY A O 1
ATOM 471 N N . GLY A 1 69 ? -17.425 -8.459 32.081 1.00 98.19 69 GLY A N 1
ATOM 472 C CA . GLY A 1 69 ? -17.900 -7.465 31.117 1.00 98.19 69 GLY A CA 1
ATOM 473 C C . GLY A 1 69 ? -19.339 -7.648 30.645 1.00 98.19 69 GLY A C 1
ATOM 474 O O . GLY A 1 69 ? -20.160 -8.298 31.305 1.00 98.19 69 GLY A O 1
ATOM 475 N N . LEU A 1 70 ? -19.642 -7.045 29.494 1.00 98.44 70 LEU A N 1
ATOM 476 C CA . LEU A 1 70 ? -20.953 -7.095 28.852 1.00 98.44 70 LEU A CA 1
ATOM 477 C C . LEU A 1 70 ? -20.972 -8.118 27.710 1.00 98.44 70 LEU A C 1
ATOM 479 O O . LEU A 1 70 ? -20.144 -8.062 26.803 1.00 98.44 70 LEU A O 1
ATOM 483 N N . VAL A 1 71 ? -21.955 -9.017 27.716 1.00 97.69 71 VAL A N 1
ATOM 484 C CA . VAL A 1 71 ? -22.305 -9.869 26.567 1.00 97.69 71 VAL A CA 1
ATOM 485 C C . VAL A 1 71 ? -23.686 -9.444 26.090 1.00 97.69 71 VAL A C 1
ATOM 487 O O . VAL A 1 71 ? -24.671 -9.618 26.812 1.00 97.69 71 VAL A O 1
ATOM 490 N N . LEU A 1 72 ? -23.755 -8.857 24.897 1.00 96.06 72 LEU A N 1
ATOM 491 C CA . LEU A 1 72 ? -24.985 -8.273 24.365 1.00 96.06 72 LEU A CA 1
ATOM 492 C C . LEU A 1 72 ? -25.569 -9.125 23.238 1.00 96.06 72 LEU A C 1
ATOM 494 O O . LEU A 1 72 ? -24.853 -9.803 22.497 1.00 96.06 72 LEU A O 1
ATOM 498 N N . ASP A 1 73 ? -26.890 -9.060 23.102 1.00 91.50 73 ASP A N 1
ATOM 499 C CA . ASP A 1 73 ? -27.624 -9.762 22.059 1.00 91.50 73 ASP A CA 1
ATOM 500 C C . ASP A 1 73 ? -27.334 -9.140 20.684 1.00 91.50 73 ASP A C 1
ATOM 502 O O . ASP A 1 73 ? -27.672 -7.984 20.410 1.00 91.50 73 ASP A O 1
ATOM 506 N N . ALA A 1 74 ? -26.717 -9.934 19.808 1.00 88.06 74 ALA A N 1
ATOM 507 C CA . ALA A 1 74 ? -26.352 -9.552 18.450 1.00 88.06 74 ALA A CA 1
ATOM 508 C C . ALA A 1 74 ? -27.554 -9.376 17.509 1.00 88.06 74 ALA A C 1
ATOM 510 O O . ALA A 1 74 ? -27.409 -8.781 16.451 1.00 88.06 74 ALA A O 1
ATOM 511 N N . GLY A 1 75 ? -28.747 -9.862 17.860 1.00 85.50 75 GLY A N 1
ATOM 512 C CA . GLY A 1 75 ? -29.980 -9.613 17.106 1.00 85.50 75 GLY A CA 1
ATOM 513 C C . GLY A 1 75 ? -30.669 -8.291 17.470 1.00 85.50 75 GLY A C 1
ATOM 514 O O . GLY A 1 75 ? -31.698 -7.940 16.884 1.00 85.50 75 GLY A O 1
ATOM 515 N N . LYS A 1 76 ? -30.144 -7.557 18.457 1.00 89.44 76 LYS A N 1
ATOM 516 C CA . LYS A 1 76 ? -30.775 -6.368 19.042 1.00 89.44 76 LYS A CA 1
ATOM 517 C C . LYS A 1 76 ? -29.917 -5.117 18.834 1.00 89.44 76 LYS A C 1
ATOM 519 O O . LYS A 1 76 ? -28.729 -5.209 18.532 1.00 89.44 76 LYS A O 1
ATOM 524 N N . ALA A 1 77 ? -30.549 -3.951 18.967 1.00 91.00 77 ALA A N 1
ATOM 525 C CA . ALA A 1 77 ? -29.891 -2.649 18.906 1.00 91.00 77 ALA A CA 1
ATOM 526 C C . ALA A 1 77 ? -29.492 -2.212 20.322 1.00 91.00 77 ALA A C 1
ATOM 528 O O . ALA A 1 77 ? -30.348 -1.846 21.128 1.00 91.00 77 ALA A O 1
ATOM 529 N N . ASN A 1 78 ? -28.201 -2.278 20.630 1.00 94.50 78 ASN A N 1
ATOM 530 C CA . ASN A 1 78 ? -27.656 -1.937 21.939 1.00 94.50 78 ASN A CA 1
ATOM 531 C C . ASN A 1 78 ? -26.999 -0.558 21.901 1.00 94.50 78 ASN A C 1
ATOM 533 O O . ASN A 1 78 ? -26.303 -0.230 20.940 1.00 94.50 78 ASN A O 1
ATOM 537 N N . GLN A 1 79 ? -27.221 0.247 22.939 1.00 97.19 79 GLN A N 1
ATOM 538 C CA . GLN A 1 79 ? -26.806 1.649 22.962 1.00 97.19 79 GLN A CA 1
ATOM 539 C C . GLN A 1 79 ? -26.174 2.032 24.297 1.00 97.19 79 GLN A C 1
ATOM 541 O O . GLN A 1 79 ? -26.735 1.751 25.361 1.00 97.19 79 GLN A O 1
ATOM 546 N N . LEU A 1 80 ? -25.024 2.701 24.234 1.00 98.44 80 LEU A N 1
ATOM 547 C CA . LEU A 1 80 ? -24.403 3.370 25.373 1.00 98.44 80 LEU A CA 1
ATOM 548 C C . LEU A 1 80 ? -24.081 4.821 24.990 1.00 98.44 80 LEU A C 1
ATOM 550 O O . LEU A 1 80 ? -23.453 5.076 23.961 1.00 98.44 80 LEU A O 1
ATOM 554 N N . THR A 1 81 ? -24.487 5.763 25.839 1.00 98.44 81 THR A N 1
ATOM 555 C CA . THR A 1 81 ? -24.314 7.202 25.612 1.00 98.44 81 THR A CA 1
ATOM 556 C C . THR A 1 81 ? -23.751 7.865 26.859 1.00 98.44 81 THR A C 1
ATOM 558 O O . THR A 1 81 ? -24.389 7.836 27.904 1.00 98.44 81 THR A O 1
ATOM 561 N N . ASN A 1 82 ? -22.580 8.499 26.769 1.00 98.19 82 ASN A N 1
ATOM 562 C CA . ASN A 1 82 ? -21.885 9.099 27.919 1.00 98.19 82 ASN A CA 1
ATOM 563 C C . ASN A 1 82 ? -21.659 8.108 29.084 1.00 98.19 82 ASN A C 1
ATOM 565 O O . ASN A 1 82 ? -21.616 8.515 30.242 1.00 98.19 82 ASN A O 1
ATOM 569 N N . SER A 1 83 ? -21.568 6.807 28.794 1.00 98.31 83 SER A N 1
ATOM 570 C CA . SER A 1 83 ? -21.412 5.759 29.809 1.00 98.31 83 SER A CA 1
ATOM 571 C C . SER A 1 83 ? -19.961 5.292 29.929 1.00 98.31 83 SER A C 1
ATOM 573 O O . SER A 1 83 ? -19.143 5.510 29.031 1.00 98.31 83 SER A O 1
ATOM 575 N N . ALA A 1 84 ? -19.639 4.619 31.031 1.00 97.88 84 ALA A N 1
ATOM 576 C CA . ALA A 1 84 ? -18.319 4.055 31.291 1.00 97.88 84 ALA A CA 1
ATOM 577 C C . ALA A 1 84 ? -18.392 2.553 31.591 1.00 97.88 84 ALA A C 1
ATOM 579 O O . ALA A 1 84 ? -19.234 2.112 32.371 1.00 97.88 84 ALA A O 1
ATOM 580 N N . VAL A 1 85 ? -17.476 1.776 31.009 1.00 98.38 85 VAL A N 1
ATOM 581 C CA . VAL A 1 85 ? -17.244 0.358 31.324 1.00 98.38 85 VAL A CA 1
ATOM 582 C C . VAL A 1 85 ? -15.801 0.202 31.793 1.00 98.38 85 VAL A C 1
ATOM 584 O O . VAL A 1 85 ? -14.871 0.609 31.095 1.00 98.38 85 VAL A O 1
ATOM 587 N N . ARG A 1 86 ? -15.581 -0.347 32.991 1.00 97.62 86 ARG A N 1
ATOM 588 C CA . ARG A 1 86 ? -14.248 -0.349 33.618 1.00 97.62 86 ARG A CA 1
ATOM 589 C C . ARG A 1 86 ? -13.894 -1.688 34.249 1.00 97.62 86 ARG A C 1
ATOM 591 O O . ARG A 1 86 ? -14.759 -2.342 34.826 1.00 97.62 86 ARG A O 1
ATOM 598 N N . TYR A 1 87 ? -12.615 -2.063 34.199 1.00 98.00 87 TYR A N 1
ATOM 599 C CA . TYR A 1 87 ? -12.060 -3.229 34.910 1.00 98.00 87 TYR A CA 1
ATOM 600 C C . TYR A 1 87 ? -12.659 -4.589 34.505 1.00 98.00 87 TYR A C 1
ATOM 602 O O . TYR A 1 87 ? -12.563 -5.568 35.245 1.00 98.00 87 TYR A O 1
ATOM 610 N N . ALA A 1 88 ? -13.279 -4.664 33.327 1.00 98.38 88 ALA A N 1
ATOM 611 C CA . ALA A 1 88 ? -13.832 -5.901 32.785 1.00 98.38 88 ALA A CA 1
ATOM 612 C C . ALA A 1 88 ? -12.732 -6.814 32.213 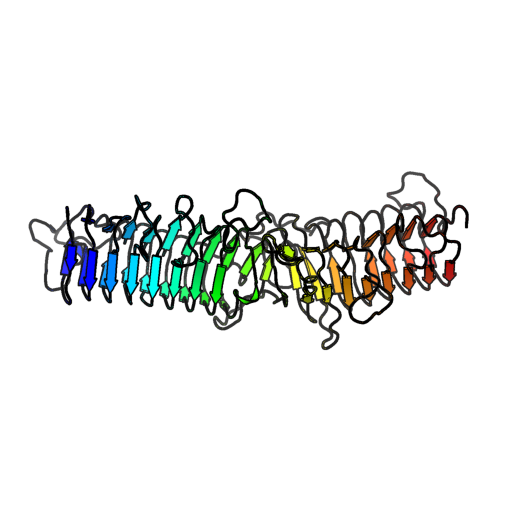1.00 98.38 88 ALA A C 1
ATOM 614 O O . ALA A 1 88 ? -11.625 -6.370 31.921 1.00 98.38 88 ALA A O 1
ATOM 615 N N . ALA A 1 89 ? -13.030 -8.092 31.999 1.00 98.31 89 ALA A N 1
ATOM 616 C CA . ALA A 1 89 ? -12.168 -8.982 31.232 1.00 98.31 89 ALA A CA 1
ATOM 617 C C . ALA A 1 89 ? -12.167 -8.545 29.761 1.00 98.31 89 ALA A C 1
ATOM 619 O O . ALA A 1 89 ? -11.127 -8.184 29.226 1.00 98.31 89 ALA A O 1
ATOM 620 N N . THR A 1 90 ? -13.350 -8.453 29.159 1.00 98.56 90 THR A N 1
ATOM 621 C CA . THR A 1 90 ? -13.604 -7.784 27.877 1.00 98.56 90 THR A CA 1
ATOM 622 C C . THR A 1 90 ? -14.674 -6.735 28.121 1.00 98.56 90 THR A C 1
ATOM 624 O O . THR A 1 90 ? -15.652 -7.047 28.787 1.00 98.56 90 THR A O 1
ATOM 627 N N . GLY A 1 91 ? -14.530 -5.505 27.629 1.00 98.44 91 GLY A N 1
ATOM 628 C CA . GLY A 1 91 ? -15.511 -4.448 27.916 1.00 98.44 91 GLY A CA 1
ATOM 629 C C . GLY A 1 91 ? -16.910 -4.802 27.402 1.00 98.44 91 GLY A C 1
ATOM 630 O O . GLY A 1 91 ? -17.852 -4.966 28.183 1.00 98.44 91 GLY A O 1
ATOM 631 N N . ILE A 1 92 ? -17.032 -4.965 26.083 1.00 98.56 92 ILE A N 1
ATOM 632 C CA . ILE A 1 92 ? -18.269 -5.371 25.406 1.00 98.56 92 ILE A CA 1
ATOM 633 C C . ILE A 1 92 ? -17.973 -6.498 24.424 1.00 98.56 92 ILE A C 1
ATOM 635 O O . ILE A 1 92 ? -17.045 -6.416 23.624 1.00 98.56 92 ILE A O 1
ATOM 639 N N . SER A 1 93 ? -18.807 -7.532 24.444 1.00 97.88 93 SER A N 1
ATOM 640 C CA . SER A 1 93 ? -18.751 -8.641 23.502 1.00 97.88 93 SER A CA 1
ATOM 641 C C . SER A 1 93 ? -20.097 -8.873 22.823 1.00 97.88 93 SER A C 1
ATOM 643 O O . SER A 1 93 ? -21.154 -8.820 23.460 1.00 97.88 93 SER A O 1
ATOM 645 N N . MET A 1 94 ? -20.059 -9.119 21.513 1.00 93.81 94 MET A N 1
ATOM 646 C CA . MET A 1 94 ? -21.243 -9.388 20.697 1.00 93.81 94 MET A CA 1
ATOM 647 C C . MET A 1 94 ? -20.978 -10.490 19.678 1.00 93.81 94 MET A C 1
ATOM 649 O O . MET A 1 94 ? -19.972 -10.487 18.967 1.00 93.81 94 MET A O 1
ATOM 653 N N . GLY A 1 95 ? -21.908 -11.443 19.604 1.00 91.25 95 GLY A N 1
ATOM 654 C CA . GLY A 1 95 ? -21.891 -12.512 18.609 1.00 91.25 95 GLY A CA 1
ATOM 655 C C . GLY A 1 95 ? -22.273 -12.034 17.207 1.00 91.25 95 GLY A C 1
ATOM 656 O O . GLY A 1 95 ? -22.349 -10.837 16.931 1.00 91.25 95 GLY A O 1
ATOM 657 N N . THR A 1 96 ? -22.511 -12.990 16.315 1.00 86.69 96 THR A N 1
ATOM 658 C CA . THR A 1 96 ? -23.065 -12.728 14.982 1.00 86.69 96 THR A CA 1
ATOM 659 C C . THR A 1 96 ? -24.587 -12.567 15.092 1.00 86.69 96 THR A C 1
ATOM 661 O O . THR A 1 96 ? -25.212 -13.367 15.797 1.00 86.69 96 THR A O 1
ATOM 664 N N . PRO A 1 97 ? -25.212 -11.573 14.433 1.00 78.44 97 PRO A N 1
ATOM 665 C CA . PRO A 1 97 ? -26.662 -11.412 14.453 1.00 78.44 97 PRO A CA 1
ATOM 666 C C . PRO A 1 97 ? -27.362 -12.653 13.896 1.00 78.44 97 PRO A C 1
ATOM 668 O O . PRO A 1 97 ? -26.968 -13.177 12.856 1.00 78.44 97 PRO A O 1
ATOM 671 N N . THR A 1 98 ? -28.423 -13.112 14.561 1.00 68.56 98 THR A N 1
ATOM 672 C CA . THR A 1 98 ? -29.327 -14.127 14.000 1.00 68.56 98 THR A CA 1
ATOM 673 C C . THR A 1 98 ? -30.527 -13.417 13.361 1.00 68.56 98 THR A C 1
ATOM 675 O O . THR A 1 98 ? -31.190 -12.612 14.011 1.00 68.56 98 THR A O 1
ATOM 678 N N . GLY A 1 99 ? -30.797 -13.664 12.073 1.00 61.91 99 GLY A N 1
ATOM 679 C CA . GLY A 1 99 ? -31.910 -13.043 11.331 1.00 61.91 99 GLY A CA 1
ATOM 680 C C . GLY A 1 99 ? -31.528 -11.821 10.477 1.00 61.91 99 GLY A C 1
ATOM 681 O O . GLY A 1 99 ? -30.370 -11.640 10.110 1.00 61.91 99 GLY A O 1
ATOM 682 N N . THR A 1 100 ? -32.516 -10.998 10.102 1.00 54.34 100 THR A N 1
ATOM 683 C CA . THR A 1 100 ? -32.314 -9.795 9.268 1.00 54.34 100 THR A CA 1
ATOM 684 C C . THR A 1 100 ? -31.458 -8.747 9.985 1.00 54.34 100 THR A C 1
ATOM 686 O O . THR A 1 100 ? -31.783 -8.345 11.103 1.00 54.34 100 THR A O 1
ATOM 689 N N . ARG A 1 101 ? -30.390 -8.279 9.323 1.00 60.22 101 ARG A N 1
ATOM 690 C CA . ARG A 1 101 ? -29.423 -7.288 9.833 1.00 60.22 101 ARG A CA 1
ATOM 691 C C . ARG A 1 101 ? -30.122 -5.991 10.271 1.00 60.22 101 ARG A C 1
ATOM 693 O O . ARG A 1 101 ? -30.806 -5.350 9.470 1.00 60.22 101 ARG A O 1
ATOM 700 N N . GLN A 1 102 ? -29.936 -5.595 11.532 1.00 66.19 102 GLN A N 1
ATOM 701 C CA . GLN A 1 102 ? -30.383 -4.286 12.022 1.00 66.19 102 GLN A CA 1
ATOM 702 C C . GLN A 1 102 ? -29.475 -3.167 11.508 1.00 66.19 102 GLN A C 1
ATOM 704 O O . GLN A 1 102 ? -28.317 -3.413 11.185 1.00 66.19 102 GLN A O 1
ATOM 709 N N . ALA A 1 103 ? -30.000 -1.934 11.475 1.00 67.38 103 ALA A N 1
ATOM 710 C CA . ALA A 1 103 ? -29.264 -0.751 11.025 1.00 67.38 103 ALA A CA 1
ATOM 711 C C . ALA A 1 103 ? -27.912 -0.587 11.727 1.00 67.38 103 ALA A C 1
ATOM 713 O O . ALA A 1 103 ? -26.911 -0.341 11.062 1.00 67.38 103 ALA A O 1
ATOM 714 N N . GLN A 1 104 ? -27.906 -0.770 13.049 1.00 78.50 104 GLN A N 1
ATOM 715 C CA . GLN A 1 104 ? -26.718 -0.926 13.877 1.00 78.50 104 GLN A CA 1
ATOM 716 C C . GLN A 1 104 ? -27.047 -1.836 15.059 1.00 78.50 104 GLN A C 1
ATOM 718 O O . GLN A 1 104 ? -28.131 -1.749 15.640 1.00 78.50 104 GLN A O 1
ATOM 723 N N . ASN A 1 105 ? -26.109 -2.708 15.417 1.00 88.00 105 ASN A N 1
ATOM 724 C CA . ASN A 1 105 ? -26.259 -3.623 16.547 1.00 88.00 105 ASN A CA 1
ATOM 725 C C . ASN A 1 105 ? -25.629 -3.069 17.828 1.00 88.00 105 ASN A C 1
ATOM 727 O O . ASN A 1 105 ? -26.130 -3.335 18.924 1.00 88.00 105 ASN A O 1
ATOM 731 N N . LEU A 1 106 ? -24.570 -2.269 17.682 1.00 93.38 106 LEU A N 1
ATOM 732 C CA . LEU A 1 106 ? -23.909 -1.566 18.770 1.00 93.38 106 LEU A CA 1
ATOM 733 C C . LEU A 1 106 ? -23.671 -0.105 18.392 1.00 93.38 106 LEU A C 1
ATOM 735 O O . LEU A 1 106 ? -22.935 0.181 17.448 1.00 93.38 106 LEU A O 1
ATOM 739 N N . THR A 1 107 ? -24.268 0.802 19.159 1.00 95.94 107 THR A N 1
ATOM 740 C CA . THR A 1 107 ? -24.110 2.252 19.016 1.00 95.94 107 THR A CA 1
ATOM 741 C C . THR A 1 107 ? -23.480 2.808 20.284 1.00 95.94 107 THR A C 1
ATOM 743 O O . THR A 1 107 ? -24.050 2.680 21.369 1.00 95.94 107 THR A O 1
ATOM 746 N N . LEU A 1 108 ? -22.317 3.442 20.152 1.00 97.94 108 LEU A N 1
ATOM 747 C CA . LEU A 1 108 ? -21.602 4.073 21.257 1.00 97.94 108 LEU A CA 1
ATOM 748 C C . LEU A 1 108 ? -21.421 5.564 20.987 1.00 97.94 108 LEU A C 1
ATOM 750 O O . LEU A 1 108 ? -20.770 5.957 20.021 1.00 97.94 108 LEU A O 1
ATOM 754 N N . THR A 1 109 ? -21.947 6.408 21.865 1.00 98.31 109 THR A N 1
ATOM 755 C CA . THR A 1 109 ? -21.737 7.859 21.801 1.00 98.31 109 THR A CA 1
ATOM 756 C C . THR A 1 109 ? -21.017 8.311 23.054 1.00 98.31 109 THR A C 1
ATOM 758 O O . THR A 1 109 ? -21.512 8.076 24.154 1.00 98.31 109 THR A O 1
ATOM 761 N N . ASN A 1 110 ? -19.847 8.939 22.914 1.00 98.19 110 ASN A N 1
ATOM 762 C CA . ASN A 1 110 ? -19.049 9.429 24.046 1.00 98.19 110 ASN A CA 1
ATOM 763 C C . ASN A 1 110 ? -18.872 8.383 25.168 1.00 98.19 110 ASN A C 1
ATOM 765 O O . ASN A 1 110 ? -18.898 8.710 26.352 1.00 98.19 110 ASN A O 1
ATOM 769 N N . THR A 1 111 ? -18.755 7.106 24.804 1.00 98.44 111 THR A N 1
ATOM 770 C CA . THR A 1 111 ? -18.609 6.011 25.771 1.00 98.44 111 THR A CA 1
ATOM 771 C C . THR A 1 111 ? -17.136 5.790 26.081 1.00 98.44 111 THR A C 1
ATOM 773 O O . THR A 1 111 ? -16.290 5.865 25.189 1.00 98.44 111 THR A O 1
ATOM 776 N N . SER A 1 112 ? -16.823 5.506 27.343 1.00 98.31 112 SER A N 1
ATOM 777 C CA . SER A 1 112 ? -15.471 5.148 27.767 1.00 98.31 112 SER A CA 1
ATOM 778 C C . SER A 1 112 ? -15.369 3.675 28.145 1.00 98.31 112 SER A C 1
ATOM 780 O O . SER A 1 112 ? -16.239 3.138 28.830 1.00 98.31 112 SER A O 1
ATOM 782 N N . ILE A 1 113 ? -14.303 3.016 27.699 1.00 98.56 113 ILE A N 1
ATOM 783 C CA . ILE A 1 113 ? -13.985 1.636 28.076 1.00 98.56 113 ILE A CA 1
ATOM 784 C C . ILE A 1 113 ? -12.545 1.615 28.563 1.00 98.56 113 ILE A C 1
ATOM 786 O O . ILE A 1 113 ? -11.640 1.990 27.824 1.00 98.56 113 ILE A O 1
ATOM 790 N N . THR A 1 114 ? -12.320 1.248 29.824 1.00 98.25 114 THR A N 1
ATOM 791 C CA . THR A 1 114 ? -10.986 1.387 30.423 1.00 98.25 114 THR A CA 1
ATOM 792 C C . THR A 1 114 ? -10.565 0.182 31.248 1.00 98.25 114 THR A C 1
ATOM 794 O O . THR A 1 114 ? -11.382 -0.426 31.945 1.00 98.25 114 THR A O 1
ATOM 797 N N . ASN A 1 115 ? -9.260 -0.096 31.255 1.00 98.12 115 ASN A N 1
ATOM 798 C CA . ASN A 1 115 ? -8.638 -1.116 32.098 1.00 98.12 115 ASN A CA 1
ATOM 799 C C . ASN A 1 115 ? -9.230 -2.515 31.864 1.00 98.12 115 ASN A C 1
ATOM 801 O O . ASN A 1 115 ? -9.630 -3.178 32.821 1.00 98.12 115 ASN A O 1
ATOM 805 N N . THR A 1 116 ? -9.342 -2.956 30.610 1.00 98.62 116 THR A N 1
ATOM 806 C CA . THR A 1 116 ? -9.802 -4.319 30.302 1.00 98.62 116 THR A CA 1
ATOM 807 C C . THR A 1 116 ? -8.640 -5.305 30.274 1.00 98.62 116 THR A C 1
ATOM 809 O O . THR A 1 116 ? -7.529 -4.949 29.887 1.00 98.62 116 THR A O 1
ATOM 812 N N . ALA A 1 117 ? -8.867 -6.557 30.681 1.00 98.38 117 ALA A N 1
ATOM 813 C CA . ALA A 1 117 ? -7.805 -7.575 30.656 1.00 98.38 117 ALA A CA 1
ATOM 814 C C . ALA A 1 117 ? -7.498 -8.065 29.228 1.00 98.38 117 ALA A C 1
ATOM 816 O O . ALA A 1 117 ? -6.376 -8.465 28.934 1.00 98.38 117 ALA A O 1
ATOM 817 N N . ALA A 1 118 ? -8.499 -8.024 28.352 1.00 98.12 118 ALA A N 1
ATOM 818 C CA . ALA A 1 118 ? -8.442 -8.349 26.934 1.00 98.12 118 ALA A CA 1
ATOM 819 C C . ALA A 1 118 ? -8.975 -7.150 26.126 1.00 98.12 118 ALA A C 1
ATOM 821 O O . ALA A 1 118 ? -8.564 -6.016 26.379 1.00 98.12 118 ALA A O 1
ATOM 822 N N . ASP A 1 119 ? -9.878 -7.380 25.170 1.00 98.56 119 ASP A N 1
ATOM 823 C CA . ASP A 1 119 ? -10.386 -6.336 24.277 1.00 98.56 119 ASP A CA 1
ATOM 824 C C . ASP A 1 119 ? -11.291 -5.316 24.991 1.00 98.56 119 ASP A C 1
ATOM 826 O O . ASP A 1 119 ? -12.090 -5.673 25.866 1.00 98.56 119 ASP A O 1
ATOM 830 N N . GLY A 1 120 ? -11.243 -4.056 24.553 1.00 98.50 120 GLY A N 1
ATOM 831 C CA . GLY A 1 120 ? -12.272 -3.072 24.890 1.00 98.50 120 GLY A CA 1
ATOM 832 C C . GLY A 1 120 ? -13.626 -3.482 24.296 1.00 98.50 120 GLY A C 1
ATOM 833 O O . GLY A 1 120 ? -14.620 -3.620 25.014 1.00 98.50 120 GLY A O 1
ATOM 834 N N . ILE A 1 121 ? -13.644 -3.766 22.990 1.00 98.38 121 ILE A N 1
ATOM 835 C CA . ILE A 1 121 ? -14.785 -4.353 22.269 1.00 98.38 121 ILE A CA 1
ATOM 836 C C . ILE A 1 121 ? -14.335 -5.565 21.463 1.00 98.38 121 ILE A C 1
ATOM 838 O O . ILE A 1 121 ? -13.357 -5.486 20.730 1.00 98.38 121 ILE A O 1
ATOM 842 N N . SER A 1 122 ? -15.121 -6.640 21.510 1.00 97.94 122 SER A N 1
ATOM 843 C CA . SER A 1 122 ? -14.998 -7.791 20.614 1.00 97.94 122 SER A CA 1
ATOM 844 C C . SER A 1 122 ? -16.353 -8.102 19.976 1.00 97.94 122 SER A C 1
ATOM 846 O O . SER A 1 122 ? -17.259 -8.623 20.630 1.00 97.94 122 SER A O 1
ATOM 848 N N . THR A 1 123 ? -16.543 -7.742 18.706 1.00 94.62 123 THR A N 1
ATOM 849 C CA . THR A 1 123 ? -17.851 -7.838 18.040 1.00 94.62 123 THR A CA 1
ATOM 850 C C . THR A 1 123 ? -17.790 -8.604 16.724 1.00 94.62 123 THR A C 1
ATOM 852 O O . THR A 1 123 ? -16.909 -8.394 15.896 1.00 94.62 123 THR A O 1
ATOM 855 N N . ARG A 1 124 ? -18.785 -9.469 16.500 1.00 92.06 124 ARG A N 1
ATOM 856 C CA . ARG A 1 124 ? -19.097 -10.051 15.182 1.00 92.06 124 ARG A CA 1
ATOM 857 C C . ARG A 1 124 ? -20.332 -9.419 14.543 1.00 92.06 124 ARG A C 1
ATOM 859 O O . ARG A 1 124 ? -21.042 -10.045 13.758 1.00 92.06 124 ARG A O 1
ATOM 866 N N . SER A 1 125 ? -20.617 -8.188 14.951 1.00 88.31 125 SER A N 1
ATOM 867 C CA . SER A 1 125 ? -21.765 -7.384 14.556 1.00 88.31 125 SER A CA 1
ATOM 868 C C . SER A 1 125 ? -21.324 -5.963 14.173 1.00 88.31 125 SER A C 1
ATOM 870 O O . SER A 1 125 ? -20.317 -5.480 14.698 1.00 88.31 125 SER A O 1
ATOM 872 N N . PRO A 1 126 ? -22.087 -5.270 13.310 1.00 86.25 126 PRO A N 1
ATOM 873 C CA . PRO A 1 126 ? -21.868 -3.867 12.960 1.00 86.25 126 PRO A CA 1
ATOM 874 C C . PRO A 1 126 ? -21.763 -2.954 14.183 1.00 86.25 126 PRO A C 1
ATOM 876 O O . PRO A 1 126 ? -22.563 -3.052 15.120 1.00 86.25 126 PRO A O 1
ATOM 879 N N . LEU A 1 127 ? -20.776 -2.061 14.134 1.00 92.38 127 LEU A N 1
ATOM 880 C CA . LEU A 1 127 ? -20.452 -1.099 15.176 1.00 92.38 127 LEU A CA 1
ATOM 881 C C . LEU A 1 127 ? -20.562 0.320 14.621 1.00 92.38 127 LEU A C 1
ATOM 883 O O . LEU A 1 127 ? -20.039 0.622 13.546 1.00 92.38 127 LEU A O 1
ATOM 887 N N . TRP A 1 128 ? -21.176 1.193 15.408 1.00 94.88 128 TRP A N 1
ATOM 888 C CA . TRP A 1 128 ? -21.125 2.630 15.220 1.00 94.88 128 TRP A CA 1
ATOM 889 C C . TRP A 1 128 ? -20.599 3.298 16.487 1.00 94.88 128 TRP A C 1
ATOM 891 O O . TRP A 1 128 ? -21.150 3.095 17.571 1.00 94.88 128 TRP A O 1
ATOM 901 N N . THR A 1 129 ? -19.556 4.115 16.357 1.00 95.69 129 THR A N 1
ATOM 902 C CA . THR A 1 129 ? -19.053 4.956 17.444 1.00 95.69 129 THR A CA 1
ATOM 903 C C . THR A 1 129 ? -18.924 6.411 17.015 1.00 95.69 129 THR A C 1
ATOM 905 O O . THR A 1 129 ? -18.490 6.704 15.900 1.00 95.69 129 THR A O 1
ATOM 908 N N . SER A 1 130 ? -19.229 7.318 17.938 1.00 96.62 130 SER A N 1
ATOM 909 C CA . SER A 1 130 ? -18.974 8.753 17.805 1.00 96.62 130 SER A CA 1
ATOM 910 C C . SER A 1 130 ? -18.450 9.296 19.129 1.00 96.62 130 SER A C 1
ATOM 912 O O . SER A 1 130 ? -19.191 9.345 20.115 1.00 96.62 130 SER A O 1
ATOM 914 N N . GLY A 1 131 ? -17.188 9.717 19.152 1.00 96.62 131 GLY A N 1
ATOM 915 C CA . GLY A 1 131 ? -16.525 10.173 20.373 1.00 96.62 131 GLY A CA 1
ATOM 916 C C . GLY A 1 131 ? -16.238 9.042 21.368 1.00 96.62 131 GLY A C 1
ATOM 917 O O . GLY A 1 131 ? -16.544 7.873 21.130 1.00 96.62 131 GLY A O 1
ATOM 918 N N . GLY A 1 132 ? -15.682 9.403 22.526 1.00 97.81 132 GLY A N 1
ATOM 919 C CA . GLY A 1 132 ? -15.354 8.465 23.604 1.00 97.81 132 GLY A CA 1
ATOM 920 C C . GLY A 1 132 ? -13.858 8.181 23.744 1.00 97.81 132 GLY A C 1
ATOM 921 O O . GLY A 1 132 ? -13.035 8.706 22.991 1.00 97.81 132 GLY A O 1
ATOM 922 N N . ALA A 1 133 ? -13.508 7.368 24.742 1.00 98.38 133 ALA A N 1
ATOM 923 C CA . ALA A 1 133 ? -12.115 7.098 25.100 1.00 98.38 133 ALA A CA 1
ATOM 924 C C . ALA A 1 133 ? -11.901 5.654 25.561 1.00 98.38 133 ALA A C 1
ATOM 926 O O . ALA A 1 133 ? -12.564 5.183 26.487 1.00 98.38 133 ALA A O 1
ATOM 927 N N . PHE A 1 134 ? -10.994 4.943 24.897 1.00 98.44 134 PHE A N 1
ATOM 928 C CA . PHE A 1 134 ? -10.680 3.548 25.180 1.00 98.44 134 PHE A CA 1
ATOM 929 C C . PHE A 1 134 ? -9.246 3.480 25.684 1.00 98.44 134 PHE A C 1
ATOM 931 O O . PHE A 1 134 ? -8.326 3.795 24.931 1.00 98.44 134 PHE A O 1
ATOM 938 N N . THR A 1 135 ? -9.042 3.118 26.950 1.00 98.44 135 THR A N 1
ATOM 939 C CA . THR A 1 135 ? -7.710 3.230 27.560 1.00 98.44 135 THR A CA 1
ATOM 940 C C . THR A 1 135 ? -7.271 2.008 28.347 1.00 98.44 135 THR A C 1
ATOM 942 O O . THR A 1 135 ? -8.049 1.426 29.100 1.00 98.44 135 THR A O 1
ATOM 945 N N . ASN A 1 136 ? -5.991 1.653 28.215 1.00 97.88 136 ASN A N 1
ATOM 946 C CA . ASN A 1 136 ? -5.371 0.538 28.932 1.00 97.88 136 ASN A CA 1
ATOM 947 C C . ASN A 1 136 ? -6.121 -0.796 28.719 1.00 97.88 136 ASN A C 1
ATOM 949 O O . ASN A 1 136 ? -6.613 -1.404 29.670 1.00 97.88 136 ASN A O 1
ATOM 953 N N . ASN A 1 137 ? -6.257 -1.220 27.460 1.00 98.19 137 ASN A N 1
ATOM 954 C CA . ASN A 1 137 ? -6.881 -2.496 27.099 1.00 98.19 137 ASN A CA 1
ATOM 955 C C . ASN A 1 137 ? -5.789 -3.552 26.874 1.00 98.19 137 ASN A C 1
ATOM 957 O O . ASN A 1 137 ? -4.879 -3.345 26.072 1.00 98.19 137 ASN A O 1
ATOM 961 N N . GLY A 1 138 ? -5.860 -4.683 27.578 1.00 97.56 138 GLY A N 1
ATOM 962 C CA . GLY A 1 138 ? -4.797 -5.694 27.578 1.00 97.56 138 GLY A CA 1
ATOM 963 C C . GLY A 1 138 ? -4.574 -6.400 26.235 1.00 97.56 138 GLY A C 1
ATOM 964 O O . GLY A 1 138 ? -3.474 -6.890 25.987 1.00 97.56 138 GLY A O 1
ATOM 965 N N . ALA A 1 139 ? -5.578 -6.420 25.354 1.00 98.19 139 ALA A N 1
ATOM 966 C CA . ALA A 1 139 ? -5.448 -6.881 23.972 1.00 98.19 139 ALA A CA 1
ATOM 967 C C . ALA A 1 139 ? -5.760 -5.735 22.999 1.00 98.19 139 ALA A C 1
ATOM 969 O O . ALA A 1 139 ? -4.953 -4.812 22.890 1.00 98.19 139 ALA A O 1
ATOM 970 N N . HIS A 1 140 ? -6.903 -5.755 22.314 1.00 98.56 140 HIS A N 1
ATOM 971 C CA . HIS A 1 140 ? -7.240 -4.725 21.332 1.00 98.56 140 HIS A CA 1
ATOM 972 C C . HIS A 1 140 ? -8.091 -3.608 21.943 1.00 98.56 140 HIS A C 1
ATOM 974 O O . HIS A 1 140 ? -8.849 -3.827 22.891 1.00 98.56 140 HIS A O 1
ATOM 980 N N . GLY A 1 141 ? -8.046 -2.408 21.366 1.00 98.31 141 GLY A N 1
ATOM 981 C CA . GLY A 1 141 ? -9.076 -1.404 21.650 1.00 98.31 141 GLY A CA 1
ATOM 982 C C . GLY A 1 141 ? -10.437 -1.890 21.144 1.00 98.31 141 GLY A C 1
ATOM 983 O O . GLY A 1 141 ? -11.398 -2.015 21.908 1.00 98.31 141 GLY A O 1
ATOM 984 N N . ILE A 1 142 ? -10.496 -2.217 19.852 1.00 98.56 142 ILE A N 1
ATOM 985 C CA . ILE A 1 142 ? -11.683 -2.720 19.158 1.00 98.56 142 ILE A CA 1
ATOM 986 C C . ILE A 1 142 ? -11.285 -3.853 18.206 1.00 98.56 142 ILE A C 1
ATOM 988 O O . ILE A 1 142 ? -10.474 -3.650 17.303 1.00 98.56 142 ILE A O 1
ATOM 992 N N . THR A 1 143 ? -11.943 -5.002 18.351 1.00 98.12 143 THR A N 1
ATOM 993 C CA . THR A 1 143 ? -11.879 -6.139 17.426 1.00 98.12 143 THR A CA 1
ATOM 994 C C . THR A 1 143 ? -13.230 -6.340 16.748 1.00 98.12 143 THR A C 1
ATOM 996 O O . THR A 1 143 ? -14.261 -6.468 17.418 1.00 98.12 143 THR A O 1
ATOM 999 N N . ILE A 1 144 ? -13.229 -6.404 15.416 1.00 96.31 144 ILE A N 1
ATOM 1000 C CA . ILE A 1 144 ? -14.426 -6.565 14.585 1.00 96.31 144 ILE A CA 1
ATOM 1001 C C . ILE A 1 144 ? -14.215 -7.709 13.595 1.00 96.31 144 ILE A C 1
ATOM 1003 O O . ILE A 1 144 ? -13.288 -7.678 12.790 1.00 96.31 144 ILE A O 1
ATOM 1007 N N . ASP A 1 145 ? -15.106 -8.695 13.607 1.00 94.38 145 ASP A N 1
ATOM 1008 C CA . ASP A 1 145 ? -15.091 -9.810 12.656 1.00 94.38 145 ASP A CA 1
ATOM 1009 C C . ASP A 1 145 ? -16.446 -9.948 11.956 1.00 94.38 145 ASP A C 1
ATOM 1011 O O . ASP A 1 145 ? -17.413 -10.474 12.508 1.00 94.38 145 ASP A O 1
ATOM 1015 N N . LEU A 1 146 ? -16.511 -9.465 10.714 1.00 89.81 146 LEU A N 1
ATOM 1016 C CA . LEU A 1 146 ? -17.718 -9.483 9.886 1.00 89.81 146 LEU A CA 1
ATOM 1017 C C . LEU A 1 146 ? -17.729 -10.629 8.866 1.00 89.81 146 LEU A C 1
ATOM 1019 O O . LEU A 1 146 ? -18.562 -10.630 7.965 1.00 89.81 146 LEU A O 1
ATOM 1023 N N . THR A 1 147 ? -16.859 -11.635 9.013 1.00 86.31 147 THR A N 1
ATOM 1024 C CA . THR A 1 147 ? -16.703 -12.730 8.033 1.00 86.31 147 THR A CA 1
ATOM 1025 C C . THR A 1 147 ? -18.015 -13.468 7.740 1.00 86.31 147 THR A C 1
ATOM 1027 O O . THR A 1 147 ? -18.261 -13.874 6.609 1.00 86.31 147 THR A O 1
ATOM 1030 N N . ASN A 1 148 ? -18.881 -13.610 8.747 1.00 82.38 148 ASN A N 1
ATOM 1031 C CA . ASN A 1 148 ? -20.179 -14.287 8.633 1.00 82.38 148 ASN A CA 1
ATOM 1032 C C . ASN A 1 148 ? -21.369 -13.311 8.597 1.00 82.38 148 ASN A C 1
ATOM 1034 O O . ASN A 1 148 ? -22.501 -13.703 8.875 1.00 82.38 148 ASN A O 1
ATOM 1038 N N . VAL A 1 149 ? -21.124 -12.033 8.302 1.00 78.44 149 VAL A N 1
ATOM 1039 C CA . VAL A 1 149 ? -22.157 -10.996 8.240 1.00 78.44 149 VAL A CA 1
ATOM 1040 C C . VAL A 1 149 ? -22.420 -10.642 6.782 1.00 78.44 149 VAL A C 1
ATOM 1042 O O . VAL A 1 149 ? -21.522 -10.214 6.062 1.00 78.44 149 VAL A O 1
ATOM 1045 N N . THR A 1 150 ? -23.674 -10.763 6.347 1.00 76.31 150 THR A N 1
ATOM 1046 C CA . THR A 1 150 ? -24.088 -10.339 5.003 1.00 76.31 150 THR A CA 1
ATOM 1047 C C . THR A 1 150 ? -23.790 -8.852 4.795 1.00 76.31 150 THR A C 1
ATOM 1049 O O . THR A 1 150 ? -24.139 -8.023 5.645 1.00 76.31 150 THR A O 1
ATOM 1052 N N . SER A 1 151 ? -23.155 -8.514 3.674 1.00 71.06 151 SER A N 1
ATOM 1053 C CA . SER A 1 151 ? -22.832 -7.139 3.293 1.00 71.06 151 SER A CA 1
ATOM 1054 C C . SER A 1 151 ? -24.082 -6.274 3.121 1.00 71.06 151 SER A C 1
ATOM 1056 O O . SER A 1 151 ? -25.136 -6.744 2.693 1.00 71.06 151 SER A O 1
ATOM 1058 N N . SER A 1 152 ? -23.971 -4.992 3.472 1.00 68.06 152 SER A N 1
ATOM 1059 C CA . SER A 1 152 ? -25.020 -3.996 3.246 1.00 68.06 152 SER A CA 1
ATOM 1060 C C . SER A 1 152 ? -24.406 -2.610 3.095 1.00 68.06 152 SER A C 1
ATOM 1062 O O . SER A 1 152 ? -23.713 -2.134 3.995 1.00 68.06 152 SER A O 1
ATOM 1064 N N . ALA A 1 153 ? -24.706 -1.940 1.980 1.00 62.41 153 ALA A N 1
ATOM 1065 C CA . ALA A 1 153 ? -24.241 -0.580 1.714 1.00 62.41 153 ALA A CA 1
ATOM 1066 C C . ALA A 1 153 ? -24.877 0.468 2.652 1.00 62.41 153 ALA A C 1
ATOM 1068 O O . ALA A 1 153 ? -24.314 1.542 2.854 1.00 62.41 153 ALA A O 1
ATOM 1069 N N . PHE A 1 154 ? -26.029 0.151 3.255 1.00 61.75 154 PHE A N 1
ATOM 1070 C CA . PHE A 1 154 ? -26.848 1.088 4.035 1.00 61.75 154 PHE A CA 1
ATOM 1071 C C . PHE A 1 154 ? -26.483 1.165 5.523 1.00 61.75 154 PHE A C 1
ATOM 1073 O O . PHE A 1 154 ? -27.085 1.940 6.263 1.00 61.75 154 PHE A O 1
ATOM 1080 N N . GLN A 1 155 ? -25.557 0.328 5.990 1.00 69.44 155 GLN A N 1
ATOM 1081 C CA . GLN A 1 155 ? -25.313 0.122 7.419 1.00 69.44 155 GLN A CA 1
ATOM 1082 C C . GLN A 1 155 ? -23.808 -0.018 7.692 1.00 69.44 155 GLN A C 1
ATOM 1084 O O . GLN A 1 155 ? -23.316 -1.141 7.892 1.00 69.44 155 GLN A O 1
ATOM 1089 N N . PRO A 1 156 ? -23.067 1.105 7.635 1.00 72.44 156 PRO A N 1
ATOM 1090 C CA . PRO A 1 156 ? -21.617 1.091 7.676 1.00 72.44 156 PRO A CA 1
ATOM 1091 C C . PRO A 1 156 ? -21.088 0.712 9.057 1.00 72.44 156 PRO A C 1
ATOM 1093 O O . PRO A 1 156 ? -21.649 1.104 10.083 1.00 72.44 156 PRO A O 1
ATOM 1096 N N . LEU A 1 157 ? -19.948 0.025 9.069 1.00 90.25 157 LEU A N 1
ATOM 1097 C CA . LEU A 1 157 ? -19.036 0.080 10.205 1.00 90.25 157 LEU A CA 1
ATOM 1098 C C . LEU A 1 157 ? -18.497 1.512 10.284 1.00 90.25 157 LEU A C 1
ATOM 1100 O O . LEU A 1 157 ? -17.849 1.955 9.340 1.00 90.25 157 LEU A O 1
ATOM 1104 N N . SER A 1 158 ? -18.768 2.228 11.373 1.00 94.31 158 SER A N 1
ATOM 1105 C CA . SER A 1 158 ? -18.363 3.628 11.528 1.00 94.31 158 SER A CA 1
ATOM 1106 C C . SER A 1 158 ? -17.664 3.850 12.860 1.00 94.31 158 SER A C 1
ATOM 1108 O O . SER A 1 158 ? -18.244 3.584 13.910 1.00 94.31 158 SER A O 1
ATOM 1110 N N . ILE A 1 159 ? -16.450 4.387 12.825 1.00 97.06 159 ILE A N 1
ATOM 1111 C CA . ILE A 1 159 ? -15.692 4.797 14.008 1.00 97.06 159 ILE A CA 1
ATOM 1112 C C . ILE A 1 159 ? -15.270 6.246 13.794 1.00 97.06 159 ILE A C 1
ATOM 1114 O O . ILE A 1 159 ? -14.377 6.508 12.994 1.00 97.06 159 ILE A O 1
ATOM 1118 N N . SER A 1 160 ? -15.922 7.183 14.483 1.00 97.88 160 SER A N 1
ATOM 1119 C CA . SER A 1 160 ? -15.631 8.613 14.349 1.00 97.88 160 SER A CA 1
ATOM 1120 C C . SER A 1 160 ? -15.216 9.239 15.678 1.00 97.88 160 SER A C 1
ATOM 1122 O O . SER A 1 160 ? -15.794 8.932 16.727 1.00 97.88 160 SER A O 1
ATOM 1124 N N . ALA A 1 161 ? -14.214 10.120 15.635 1.00 97.69 161 ALA A N 1
ATOM 1125 C CA . ALA A 1 161 ? -13.762 10.951 16.758 1.00 97.69 161 ALA A CA 1
ATOM 1126 C C . ALA A 1 161 ? -13.386 10.174 18.041 1.00 97.69 161 ALA A C 1
ATOM 1128 O O . ALA A 1 161 ? -13.452 10.711 19.148 1.00 97.69 161 ALA A O 1
ATOM 1129 N N . LEU A 1 162 ? -13.016 8.897 17.915 1.00 98.00 162 LEU A N 1
ATOM 1130 C CA . LEU A 1 162 ? -12.678 8.038 19.048 1.00 98.00 162 LEU A CA 1
ATOM 1131 C C . LEU A 1 162 ? -11.214 8.225 19.465 1.00 98.00 162 LEU A C 1
ATOM 1133 O O . LEU A 1 162 ? -10.320 8.223 18.620 1.00 98.00 162 LEU A O 1
ATOM 1137 N N . THR A 1 163 ? -10.958 8.318 20.771 1.00 98.56 163 THR A N 1
ATOM 1138 C CA . THR A 1 163 ? -9.592 8.258 21.312 1.00 98.56 163 THR A CA 1
ATOM 1139 C C . THR A 1 163 ? -9.289 6.854 21.825 1.00 98.56 163 THR A C 1
ATOM 1141 O O . THR A 1 163 ? -10.043 6.328 22.640 1.00 98.56 163 THR A O 1
ATOM 1144 N N . ILE A 1 164 ? -8.178 6.255 21.398 1.00 98.69 164 ILE A N 1
ATOM 1145 C CA . ILE A 1 164 ? -7.678 4.984 21.931 1.00 98.69 164 ILE A CA 1
ATOM 1146 C C . ILE A 1 164 ? -6.247 5.199 22.421 1.00 98.69 164 ILE A C 1
ATOM 1148 O O . ILE A 1 164 ? -5.396 5.624 21.647 1.00 98.69 164 ILE A O 1
ATOM 1152 N N . SER A 1 165 ? -5.972 4.915 23.694 1.00 98.00 165 SER A N 1
ATOM 1153 C CA . SER A 1 165 ? -4.633 5.071 24.278 1.00 98.00 165 SER A CA 1
ATOM 1154 C C . SER A 1 165 ? -4.243 3.854 25.112 1.00 98.00 165 SER A C 1
ATOM 1156 O O . SER A 1 165 ? -4.890 3.539 26.109 1.00 98.00 165 SER A O 1
ATOM 1158 N N . GLY A 1 166 ? -3.182 3.157 24.710 1.00 96.19 166 GLY A N 1
ATOM 1159 C CA . GLY A 1 166 ? -2.711 1.953 25.393 1.00 96.19 166 GLY A CA 1
ATOM 1160 C C . GLY A 1 166 ? -3.560 0.726 25.059 1.00 96.19 166 GLY A C 1
ATOM 1161 O O . GLY A 1 166 ? -4.535 0.425 25.751 1.00 96.19 166 GLY A O 1
ATOM 1162 N N . SER A 1 167 ? -3.172 0.010 24.004 1.00 97.62 167 SER A N 1
ATOM 1163 C CA . SER A 1 167 ? -3.696 -1.322 23.660 1.00 97.62 167 SER A CA 1
ATOM 1164 C C . SER A 1 167 ? -2.535 -2.312 23.609 1.00 97.62 167 SER A C 1
ATOM 1166 O O . SER A 1 167 ? -1.489 -1.982 23.058 1.00 97.62 167 SER A O 1
ATOM 1168 N N . GLY A 1 168 ? -2.684 -3.511 24.174 1.00 97.75 168 GLY A N 1
ATOM 1169 C CA . GLY A 1 168 ? -1.636 -4.540 24.148 1.00 97.75 168 GLY A CA 1
ATOM 1170 C C . GLY A 1 168 ? -1.336 -5.101 22.750 1.00 97.75 168 GLY A C 1
ATOM 1171 O O . GLY A 1 168 ? -0.237 -5.599 22.520 1.00 97.75 168 GLY A O 1
ATOM 1172 N N . GLN A 1 169 ? -2.288 -4.999 21.819 1.00 97.88 169 GLN A N 1
ATOM 1173 C CA . GLN A 1 169 ? -2.173 -5.371 20.401 1.00 97.88 169 GLN A CA 1
ATOM 1174 C C . GLN A 1 169 ? -2.626 -4.188 19.524 1.00 97.88 169 GLN A C 1
ATOM 1176 O O . GLN A 1 169 ? -2.245 -3.047 19.802 1.00 97.88 169 GLN A O 1
ATOM 1181 N N . GLU A 1 170 ? -3.398 -4.412 18.457 1.00 98.44 170 GLU A N 1
ATOM 1182 C CA . GLU A 1 170 ? -3.921 -3.326 17.633 1.00 98.44 170 GLU A CA 1
ATOM 1183 C C . GLU A 1 170 ? -4.935 -2.457 18.381 1.00 98.44 170 GLU A C 1
ATOM 1185 O O . GLU A 1 170 ? -5.752 -2.944 19.165 1.00 98.44 170 GLU A O 1
ATOM 1190 N N . ALA A 1 171 ? -4.951 -1.154 18.096 1.00 98.62 171 ALA A N 1
ATOM 1191 C CA . ALA A 1 171 ? -6.025 -0.310 18.614 1.00 98.62 171 ALA A CA 1
ATOM 1192 C C . ALA A 1 171 ? -7.355 -0.624 17.907 1.00 98.62 171 ALA A C 1
ATOM 1194 O O . ALA A 1 171 ? -8.381 -0.764 18.573 1.00 98.62 171 ALA A O 1
ATOM 1195 N N . ILE A 1 172 ? -7.334 -0.789 16.579 1.00 98.75 172 ILE A N 1
ATOM 1196 C CA . ILE A 1 172 ? -8.485 -1.232 15.783 1.00 98.75 172 ILE A CA 1
ATOM 1197 C C . ILE A 1 172 ? -8.058 -2.378 14.864 1.00 98.75 172 ILE A C 1
ATOM 1199 O O . ILE A 1 172 ? -7.250 -2.177 13.956 1.00 98.75 172 ILE A O 1
ATOM 1203 N N . LEU A 1 173 ? -8.660 -3.551 15.055 1.00 98.56 173 LEU A N 1
ATOM 1204 C CA . LEU A 1 173 ? -8.559 -4.701 14.159 1.00 98.56 173 LEU A CA 1
ATOM 1205 C C . LEU A 1 173 ? -9.933 -4.999 13.557 1.00 98.56 173 LEU A C 1
ATOM 1207 O O . LEU A 1 173 ? -10.890 -5.257 14.287 1.00 98.56 173 LEU A O 1
ATOM 1211 N N . ALA A 1 174 ? -10.034 -5.003 12.227 1.00 97.38 174 ALA A N 1
ATOM 1212 C CA . ALA A 1 174 ? -11.272 -5.353 11.541 1.00 97.38 174 ALA A CA 1
ATOM 1213 C C . ALA A 1 174 ? -11.044 -6.299 10.351 1.00 97.38 174 ALA A C 1
ATOM 1215 O O . ALA A 1 174 ? -10.264 -6.012 9.439 1.00 97.38 174 ALA A O 1
ATOM 1216 N N . VAL A 1 175 ? -11.762 -7.426 10.353 1.00 95.38 175 VAL A N 1
ATOM 1217 C CA . VAL A 1 175 ? -11.691 -8.481 9.330 1.00 95.38 175 VAL A CA 1
ATOM 1218 C C . VAL A 1 175 ? -13.068 -8.793 8.741 1.00 95.38 175 VAL A C 1
ATOM 1220 O O . VAL A 1 175 ? -14.103 -8.471 9.326 1.00 95.38 175 VAL A O 1
ATOM 1223 N N . GLY A 1 176 ? -13.083 -9.420 7.560 1.00 89.31 176 GLY A N 1
ATOM 1224 C CA . GLY A 1 176 ? -14.326 -9.728 6.847 1.00 89.31 176 GLY A CA 1
ATOM 1225 C C . GLY A 1 176 ? -14.995 -8.486 6.250 1.00 89.31 176 GLY A C 1
ATOM 1226 O O . GLY A 1 176 ? -16.218 -8.408 6.204 1.00 89.31 176 GLY A O 1
ATOM 1227 N N . LEU A 1 177 ? -14.203 -7.493 5.823 1.00 90.75 177 LEU A N 1
ATOM 1228 C CA . LEU A 1 177 ? -14.716 -6.206 5.336 1.00 90.75 177 LEU A CA 1
ATOM 1229 C C . LEU A 1 177 ? -15.152 -6.220 3.863 1.00 90.75 177 LEU A C 1
ATOM 1231 O O . LEU A 1 177 ? -15.663 -5.212 3.374 1.00 90.75 177 LEU A O 1
ATOM 1235 N N . ALA A 1 178 ? -14.994 -7.345 3.162 1.00 86.38 178 ALA A N 1
ATOM 1236 C CA . ALA A 1 178 ? -15.474 -7.487 1.793 1.00 86.38 178 ALA A CA 1
ATOM 1237 C C . ALA A 1 178 ? -16.994 -7.235 1.725 1.00 86.38 178 ALA A C 1
ATOM 1239 O O . ALA A 1 178 ? -17.776 -7.768 2.512 1.00 86.38 178 ALA A O 1
ATOM 1240 N N . GLY A 1 179 ? -17.408 -6.381 0.793 1.00 80.88 179 GLY A N 1
ATOM 1241 C CA . GLY A 1 179 ? -18.771 -5.899 0.588 1.00 80.88 179 GLY A CA 1
ATOM 1242 C C . GLY A 1 179 ? -19.276 -4.931 1.662 1.00 80.88 179 GLY A C 1
ATOM 1243 O O . GLY A 1 179 ? -20.404 -4.459 1.558 1.00 80.88 179 GLY A O 1
ATOM 1244 N N . GLN A 1 180 ? -18.495 -4.634 2.703 1.00 85.25 180 GLN A N 1
ATOM 1245 C CA . GLN A 1 180 ? -18.921 -3.737 3.776 1.00 85.25 180 GLN A CA 1
ATOM 1246 C C . GLN A 1 180 ? -18.587 -2.279 3.431 1.00 85.25 180 GLN A C 1
ATOM 1248 O O . GLN A 1 180 ? -17.535 -1.972 2.861 1.00 85.25 180 GLN A O 1
ATOM 1253 N N . THR A 1 181 ? -19.459 -1.360 3.842 1.00 88.12 181 THR A N 1
ATOM 1254 C CA . THR A 1 181 ? -19.114 0.063 3.938 1.00 88.12 181 THR A CA 1
ATOM 1255 C C . THR A 1 181 ? -18.406 0.299 5.271 1.00 88.12 181 THR A C 1
ATOM 1257 O O . THR A 1 181 ? -18.951 -0.015 6.329 1.00 88.12 181 THR A O 1
ATOM 1260 N N . VAL A 1 182 ? -17.193 0.843 5.228 1.00 92.62 182 VAL A N 1
ATOM 1261 C CA . VAL A 1 182 ? -16.325 1.092 6.382 1.00 92.62 182 VAL A CA 1
ATOM 1262 C C . VAL A 1 182 ? -15.921 2.559 6.397 1.00 92.62 182 VAL A C 1
ATOM 1264 O O . VAL A 1 182 ? -15.380 3.072 5.419 1.00 92.62 182 VAL A O 1
ATOM 1267 N N . GLN A 1 183 ? -16.155 3.223 7.521 1.00 95.38 183 GLN A N 1
ATOM 1268 C CA . GLN A 1 183 ? -15.736 4.588 7.783 1.00 95.38 183 GLN A CA 1
ATOM 1269 C C . GLN A 1 183 ? -14.956 4.638 9.095 1.00 95.38 183 GLN A C 1
ATOM 1271 O O . GLN A 1 183 ? -15.463 4.250 10.145 1.00 95.38 183 GLN A O 1
ATOM 1276 N N . ILE A 1 184 ? -13.720 5.122 9.032 1.00 98.06 184 ILE A N 1
ATOM 1277 C CA . ILE A 1 184 ? -12.927 5.450 10.212 1.00 98.06 184 ILE A CA 1
ATOM 1278 C C . ILE A 1 184 ? -12.377 6.857 10.017 1.00 98.06 184 ILE A C 1
ATOM 1280 O O . ILE A 1 184 ? -11.566 7.099 9.114 1.00 98.06 184 ILE A O 1
ATOM 1284 N N . ASP A 1 185 ? -12.844 7.789 10.838 1.00 98.25 185 ASP A N 1
ATOM 1285 C CA . ASP A 1 185 ? -12.479 9.190 10.720 1.00 98.25 185 ASP A CA 1
ATOM 1286 C C . ASP A 1 185 ? -12.194 9.862 12.058 1.00 98.25 185 ASP A C 1
ATOM 1288 O O . ASP A 1 185 ? -12.798 9.560 13.083 1.00 98.25 185 ASP A O 1
ATOM 1292 N N . GLN A 1 186 ? -11.246 10.799 12.042 1.00 98.12 186 GLN A N 1
ATOM 1293 C CA . GLN A 1 186 ? -10.890 11.601 13.216 1.00 98.12 186 GLN A CA 1
ATOM 1294 C C . GLN A 1 186 ? -10.521 10.768 14.460 1.00 98.12 186 GLN A C 1
ATOM 1296 O O . GLN A 1 186 ? -10.608 11.267 15.582 1.00 98.12 186 GLN A O 1
ATOM 1301 N N . ALA A 1 187 ? -10.106 9.508 14.293 1.00 98.44 187 ALA A N 1
ATOM 1302 C CA . ALA A 1 187 ? -9.636 8.690 15.400 1.00 98.44 187 ALA A CA 1
ATOM 1303 C C . ALA A 1 187 ? -8.250 9.166 15.855 1.00 98.44 187 ALA A C 1
ATOM 1305 O O . ALA A 1 187 ? -7.382 9.466 15.031 1.00 98.44 187 ALA A O 1
ATOM 1306 N N . SER A 1 188 ? -8.035 9.206 17.168 1.00 98.50 188 SER A N 1
ATOM 1307 C CA . SER A 1 188 ? -6.748 9.518 17.789 1.00 98.50 188 SER A CA 1
ATOM 1308 C C . SER A 1 188 ? -6.246 8.282 18.519 1.00 98.50 188 SER A C 1
ATOM 1310 O O . SER A 1 188 ? -6.800 7.905 19.550 1.00 98.50 188 SER A O 1
ATOM 1312 N N . ILE A 1 189 ? -5.219 7.638 17.978 1.00 98.81 189 ILE A N 1
ATOM 1313 C CA . ILE A 1 189 ? -4.688 6.368 18.469 1.00 98.81 189 ILE A CA 1
ATOM 1314 C C . ILE A 1 189 ? -3.261 6.572 18.955 1.00 98.81 189 ILE A C 1
ATOM 1316 O O . ILE A 1 189 ? -2.428 7.105 18.228 1.00 98.81 189 ILE A O 1
ATOM 1320 N N . ASP A 1 190 ? -2.982 6.096 20.161 1.00 98.62 190 ASP A N 1
ATOM 1321 C CA . ASP A 1 190 ? -1.689 6.248 20.807 1.00 98.62 190 ASP A CA 1
ATOM 1322 C C . ASP A 1 190 ? -1.294 4.982 21.587 1.00 98.62 190 ASP A C 1
ATOM 1324 O O . ASP A 1 190 ? -2.129 4.366 22.253 1.00 98.62 190 ASP A O 1
ATOM 1328 N N . HIS A 1 191 ? -0.019 4.587 21.523 1.00 98.31 191 HIS A N 1
ATOM 1329 C CA . HIS A 1 191 ? 0.526 3.422 22.241 1.00 98.31 191 HIS A CA 1
ATOM 1330 C C . HIS A 1 191 ? -0.219 2.099 21.960 1.00 98.31 191 HIS A C 1
ATOM 1332 O O . HIS A 1 191 ? -0.685 1.418 22.878 1.00 98.31 191 HIS A O 1
ATOM 1338 N N . ALA A 1 192 ? -0.335 1.716 20.686 1.00 98.38 192 ALA A N 1
ATOM 1339 C CA . ALA A 1 192 ? -0.768 0.367 20.310 1.00 98.38 192 ALA A CA 1
ATOM 1340 C C . ALA A 1 192 ? 0.426 -0.608 20.306 1.00 98.38 192 ALA A C 1
ATOM 1342 O O . ALA A 1 192 ? 1.486 -0.305 19.758 1.00 98.38 192 ALA A O 1
ATOM 1343 N N . GLY A 1 193 ? 0.255 -1.798 20.883 1.00 98.25 193 GLY A N 1
ATOM 1344 C CA . GLY A 1 193 ? 1.271 -2.856 20.915 1.00 98.25 193 GLY A CA 1
ATOM 1345 C C . GLY A 1 193 ? 1.523 -3.532 19.562 1.00 98.25 193 GLY A C 1
ATOM 1346 O O . GLY A 1 193 ? 2.497 -4.269 19.420 1.00 98.25 193 GLY A O 1
ATOM 1347 N N . ALA A 1 194 ? 0.683 -3.257 18.562 1.00 97.88 194 ALA A N 1
ATOM 1348 C CA . ALA A 1 194 ? 0.862 -3.648 17.166 1.00 97.88 194 ALA A CA 1
ATOM 1349 C C . ALA A 1 194 ? 0.517 -2.465 16.236 1.00 97.88 194 ALA A C 1
ATOM 1351 O O . ALA A 1 194 ? 0.939 -1.338 16.488 1.00 97.88 194 ALA A O 1
ATOM 1352 N N . PHE A 1 195 ? -0.234 -2.691 15.156 1.00 98.38 195 PHE A N 1
ATOM 1353 C CA . PHE A 1 195 ? -0.728 -1.621 14.283 1.00 98.38 195 PHE A CA 1
ATOM 1354 C C . PHE A 1 195 ? -1.689 -0.686 15.032 1.00 98.38 195 PHE A C 1
ATOM 1356 O O . PHE A 1 195 ? -2.457 -1.123 15.886 1.00 98.38 195 PHE A O 1
ATOM 1363 N N . GLY A 1 196 ? -1.737 0.596 14.669 1.00 98.69 196 GLY A N 1
ATOM 1364 C CA . GLY A 1 196 ? -2.820 1.460 15.142 1.00 98.69 196 GLY A CA 1
ATOM 1365 C C . GLY A 1 196 ? -4.155 1.023 14.540 1.00 98.69 196 GLY A C 1
ATOM 1366 O O . GLY A 1 196 ? -5.112 0.740 15.256 1.00 98.69 196 GLY A O 1
ATOM 1367 N N . ILE A 1 197 ? -4.199 0.908 13.213 1.00 98.88 197 ILE A N 1
ATOM 1368 C CA . ILE A 1 197 ? -5.388 0.468 12.473 1.00 98.88 197 ILE A CA 1
ATOM 1369 C C . ILE A 1 197 ? -4.990 -0.661 11.519 1.00 98.88 197 ILE A C 1
ATOM 1371 O O . ILE A 1 197 ? -4.115 -0.471 10.677 1.00 98.88 197 ILE A O 1
ATOM 1375 N N . ASN A 1 198 ? -5.652 -1.812 11.622 1.00 98.62 198 ASN A N 1
ATOM 1376 C CA . ASN A 1 198 ? -5.449 -2.977 10.762 1.00 98.62 198 ASN A CA 1
ATOM 1377 C C . ASN A 1 198 ? -6.784 -3.401 10.131 1.00 98.62 198 ASN A C 1
ATOM 1379 O O . ASN A 1 198 ? -7.680 -3.896 10.820 1.00 98.62 198 ASN A O 1
ATOM 1383 N N . LEU A 1 199 ? -6.922 -3.177 8.821 1.00 98.31 199 LEU A N 1
ATOM 1384 C CA . LEU A 1 199 ? -8.138 -3.472 8.060 1.00 98.31 199 LEU A CA 1
ATOM 1385 C C . LEU A 1 199 ? -7.855 -4.526 6.996 1.00 98.31 199 LEU A C 1
ATOM 1387 O O . LEU A 1 199 ? -6.982 -4.338 6.146 1.00 98.31 199 LEU A O 1
ATOM 1391 N N . LYS A 1 200 ? -8.644 -5.601 6.994 1.00 96.25 200 LYS A N 1
ATOM 1392 C CA . LYS A 1 200 ? -8.514 -6.690 6.025 1.00 96.25 200 LYS A CA 1
ATOM 1393 C C . LYS A 1 200 ? -9.695 -6.751 5.058 1.00 96.25 200 LYS A C 1
ATOM 1395 O O . LYS A 1 200 ? -10.846 -6.790 5.488 1.00 96.25 200 LYS A O 1
ATOM 1400 N N . ASP A 1 201 ? -9.379 -6.817 3.762 1.00 91.19 201 ASP A N 1
ATOM 1401 C CA . ASP A 1 201 ? -10.318 -6.882 2.633 1.00 91.19 201 ASP A CA 1
ATOM 1402 C C . ASP A 1 201 ? -11.254 -5.654 2.531 1.00 91.19 201 ASP A C 1
ATOM 1404 O O . ASP A 1 201 ? -12.367 -5.738 2.010 1.00 91.19 201 ASP A O 1
ATOM 1408 N N . ALA A 1 202 ? -10.819 -4.491 3.032 1.00 90.81 202 ALA A N 1
ATOM 1409 C CA . ALA A 1 202 ? -11.609 -3.261 2.991 1.00 90.81 202 ALA A CA 1
ATOM 1410 C C . ALA A 1 202 ? -11.810 -2.751 1.554 1.00 90.81 202 ALA A C 1
ATOM 1412 O O . ALA A 1 202 ? -10.858 -2.646 0.778 1.00 90.81 202 ALA A O 1
ATOM 1413 N N . GLY A 1 203 ? -13.057 -2.405 1.222 1.00 84.75 203 GLY A N 1
ATOM 1414 C CA . GLY A 1 203 ? -13.444 -1.890 -0.095 1.00 84.75 203 GLY A CA 1
ATOM 1415 C C . GLY A 1 203 ? -13.592 -2.956 -1.192 1.00 84.75 203 GLY A C 1
ATOM 1416 O O . GLY A 1 203 ? -14.069 -2.665 -2.281 1.00 84.75 203 GLY A O 1
ATOM 1417 N N . LYS A 1 204 ? -13.236 -4.211 -0.906 1.00 82.75 204 LYS A N 1
ATOM 1418 C CA . LYS A 1 204 ? -13.384 -5.345 -1.827 1.00 82.75 204 LYS A CA 1
ATOM 1419 C C . LYS A 1 204 ? -14.848 -5.728 -2.000 1.00 82.75 204 LYS A C 1
ATOM 1421 O O . LYS A 1 204 ? -15.626 -5.581 -1.067 1.00 82.75 204 LYS A O 1
ATOM 1426 N N . ASP A 1 205 ? -15.227 -6.265 -3.153 1.00 71.56 205 ASP A N 1
ATOM 1427 C CA . ASP A 1 205 ? -16.573 -6.809 -3.373 1.00 71.56 205 ASP A CA 1
ATOM 1428 C C . ASP A 1 205 ? -16.752 -8.138 -2.617 1.00 71.56 205 ASP A C 1
ATOM 1430 O O . ASP A 1 205 ? -15.826 -8.946 -2.552 1.00 71.56 205 ASP A O 1
ATOM 1434 N N . ALA A 1 206 ? -17.952 -8.421 -2.098 1.00 57.00 206 ALA A N 1
ATOM 1435 C CA . ALA A 1 206 ? -18.276 -9.721 -1.478 1.00 57.00 206 ALA A CA 1
ATOM 1436 C C . ALA A 1 206 ? -18.720 -10.812 -2.492 1.00 57.00 206 ALA A C 1
ATOM 1438 O O . ALA A 1 206 ? -19.364 -11.791 -2.120 1.00 57.00 206 ALA A O 1
ATOM 1439 N N . GLY A 1 207 ? -18.395 -10.663 -3.782 1.00 54.19 207 GLY A N 1
ATOM 1440 C CA . GLY A 1 207 ? -18.760 -11.626 -4.829 1.00 54.19 207 GLY A CA 1
ATOM 1441 C C . GLY A 1 207 ? -17.801 -12.831 -4.937 1.00 54.19 207 GLY A C 1
ATOM 1442 O O . GLY A 1 207 ? -16.601 -12.678 -4.713 1.00 54.19 207 GLY A O 1
ATOM 1443 N N . PRO A 1 208 ? -18.286 -14.026 -5.345 1.00 43.25 208 PRO A N 1
ATOM 1444 C CA . PRO A 1 208 ? -17.449 -15.215 -5.573 1.00 43.25 208 PRO A CA 1
ATOM 1445 C C . PRO A 1 208 ? -16.522 -15.087 -6.796 1.00 43.25 208 PRO A C 1
ATOM 1447 O O . PRO A 1 208 ? -15.605 -15.892 -6.961 1.00 43.25 208 PRO A O 1
ATOM 1450 N N . TYR A 1 209 ? -16.746 -14.077 -7.643 1.00 46.91 209 TYR A N 1
ATOM 1451 C CA . TYR A 1 209 ? -15.942 -13.785 -8.826 1.00 46.91 209 TYR A CA 1
ATOM 1452 C C . TYR A 1 209 ? -15.242 -12.429 -8.665 1.00 46.91 209 TYR A C 1
ATOM 1454 O O . TYR A 1 209 ? -15.913 -11.395 -8.679 1.00 46.91 209 TYR A O 1
ATOM 1462 N N . PRO A 1 210 ? -13.903 -12.396 -8.549 1.00 44.88 210 PRO A N 1
ATOM 1463 C CA . PRO A 1 210 ? -13.150 -11.149 -8.613 1.00 44.88 210 PRO A CA 1
ATOM 1464 C C . PRO A 1 210 ? -13.442 -10.427 -9.937 1.00 44.88 210 PRO A C 1
ATOM 1466 O O . PRO A 1 210 ? -13.219 -10.992 -11.007 1.00 44.88 210 PRO A O 1
ATOM 1469 N N . GLY A 1 211 ? -13.928 -9.184 -9.879 1.00 48.19 211 GLY A N 1
ATOM 1470 C CA . GLY A 1 211 ? -14.111 -8.335 -11.063 1.00 48.19 211 GLY A CA 1
ATOM 1471 C C . GLY A 1 211 ? -15.457 -8.446 -11.791 1.00 48.19 211 GLY A C 1
ATOM 1472 O O . GLY A 1 211 ? -15.596 -7.857 -12.861 1.00 48.19 211 GLY A O 1
ATOM 1473 N N . VAL A 1 212 ? -16.451 -9.145 -11.228 1.00 47.22 212 VAL A N 1
ATOM 1474 C CA . VAL A 1 212 ? -17.854 -9.056 -11.669 1.00 47.22 212 VAL A CA 1
ATOM 1475 C C . VAL A 1 212 ? -18.683 -8.520 -10.505 1.00 47.22 212 VAL A C 1
ATOM 1477 O O . VAL A 1 212 ? -18.900 -9.227 -9.524 1.00 47.22 212 VAL A O 1
ATOM 1480 N N . TYR A 1 213 ? -19.145 -7.272 -10.613 1.00 46.12 213 TYR A N 1
ATOM 1481 C CA . TYR A 1 213 ? -19.989 -6.630 -9.603 1.00 46.12 213 TYR A CA 1
ATOM 1482 C C . TYR A 1 213 ? -21.360 -7.311 -9.527 1.00 46.12 213 TYR A C 1
ATOM 1484 O O . TYR A 1 213 ? -22.295 -6.919 -10.216 1.00 46.12 213 TYR A O 1
ATOM 1492 N N . THR A 1 214 ? -21.499 -8.353 -8.710 1.00 45.19 214 THR A N 1
ATOM 1493 C CA . THR A 1 214 ? -22.812 -8.953 -8.407 1.00 45.19 214 THR A CA 1
ATOM 1494 C C . THR A 1 214 ? -23.546 -8.233 -7.271 1.00 45.19 214 THR A C 1
ATOM 1496 O O . THR A 1 214 ? -24.726 -8.488 -7.056 1.00 45.19 214 THR A O 1
ATOM 1499 N N . ILE A 1 215 ? -22.857 -7.341 -6.555 1.00 48.50 215 ILE A N 1
ATOM 1500 C CA . ILE A 1 215 ? -23.344 -6.499 -5.453 1.00 48.50 215 ILE A CA 1
ATOM 1501 C C . ILE A 1 215 ? -22.567 -5.175 -5.462 1.00 48.50 215 ILE A C 1
ATOM 1503 O O . ILE A 1 215 ? -21.472 -5.127 -6.027 1.00 48.50 215 ILE A O 1
ATOM 1507 N N . ASP A 1 216 ? -23.121 -4.125 -4.845 1.00 54.91 216 ASP A N 1
ATOM 1508 C CA . ASP A 1 216 ? -22.421 -2.845 -4.682 1.00 54.91 216 ASP A CA 1
ATOM 1509 C C . ASP A 1 216 ? -21.034 -3.071 -4.052 1.00 54.91 216 ASP A C 1
ATOM 1511 O O . ASP A 1 216 ? -20.930 -3.829 -3.076 1.00 54.91 216 ASP A O 1
ATOM 1515 N N . PRO A 1 217 ? -19.968 -2.451 -4.590 1.00 61.09 217 PRO A N 1
ATOM 1516 C CA . PRO A 1 217 ? -18.638 -2.594 -4.030 1.00 61.09 217 PRO A CA 1
ATOM 1517 C C . PRO A 1 217 ? -18.603 -2.147 -2.574 1.00 61.09 217 PRO A C 1
ATOM 1519 O O . PRO A 1 217 ? -19.252 -1.168 -2.192 1.00 61.09 217 PRO A O 1
ATOM 1522 N N . GLY A 1 218 ? -17.801 -2.842 -1.761 1.00 69.94 218 GLY A N 1
ATOM 1523 C CA . GLY A 1 218 ? -17.443 -2.324 -0.447 1.00 69.94 218 GLY A CA 1
ATOM 1524 C C . GLY A 1 218 ? -16.839 -0.924 -0.596 1.00 69.94 218 GLY A C 1
ATOM 1525 O O . GLY A 1 218 ? -16.233 -0.590 -1.615 1.00 69.94 218 GLY A O 1
ATOM 1526 N N . ARG A 1 219 ? -16.978 -0.076 0.422 1.00 85.62 219 ARG A N 1
ATOM 1527 C CA . ARG A 1 219 ? -16.430 1.287 0.374 1.00 85.62 219 ARG A CA 1
ATOM 1528 C C . ARG A 1 219 ? -15.643 1.564 1.634 1.00 85.62 219 ARG A C 1
ATOM 1530 O O . ARG A 1 219 ? -16.196 1.474 2.721 1.00 85.62 219 ARG A O 1
ATOM 1537 N N . LEU A 1 220 ? -14.375 1.934 1.485 1.00 92.94 220 LEU A N 1
ATOM 1538 C CA . LEU A 1 220 ? -13.561 2.442 2.583 1.00 92.94 220 LEU A CA 1
ATOM 1539 C C . LEU A 1 220 ? -13.526 3.972 2.534 1.00 92.94 220 LEU A C 1
ATOM 1541 O O . LEU A 1 220 ? -13.238 4.548 1.486 1.00 92.94 220 LEU A O 1
ATOM 1545 N N . THR A 1 221 ? -13.774 4.597 3.680 1.00 95.38 221 THR A N 1
ATOM 1546 C CA . THR A 1 221 ? -13.384 5.968 4.014 1.00 95.38 221 THR A CA 1
ATOM 1547 C C . THR A 1 221 ? -12.460 5.891 5.225 1.00 95.38 221 THR A C 1
ATOM 1549 O O . THR A 1 221 ? -12.890 5.478 6.299 1.00 95.38 221 THR A O 1
ATOM 1552 N N . LEU A 1 222 ? -11.195 6.267 5.063 1.00 98.12 222 LEU A N 1
ATOM 1553 C CA . LEU A 1 222 ? -10.208 6.290 6.139 1.00 98.12 222 LEU A CA 1
ATOM 1554 C C . LEU A 1 222 ? -9.556 7.668 6.161 1.00 98.12 222 LEU A C 1
ATOM 1556 O O . LEU A 1 222 ? -8.600 7.910 5.420 1.00 98.12 222 LEU A O 1
ATOM 1560 N N . THR A 1 223 ? -10.097 8.586 6.961 1.00 98.31 223 THR A N 1
ATOM 1561 C CA . THR A 1 223 ? -9.747 10.005 6.835 1.00 98.31 223 THR A CA 1
ATOM 1562 C C . THR A 1 223 ? -9.416 10.704 8.137 1.00 98.31 223 THR A C 1
ATOM 1564 O O . THR A 1 223 ? -10.137 10.572 9.117 1.00 98.31 223 THR A O 1
ATOM 1567 N N . ASN A 1 224 ? -8.401 11.567 8.119 1.00 98.44 224 ASN A N 1
ATOM 1568 C CA . ASN A 1 224 ? -8.068 12.453 9.242 1.00 98.44 224 ASN A CA 1
ATOM 1569 C C . ASN A 1 224 ? -7.786 11.727 10.569 1.00 98.44 224 ASN A C 1
ATOM 1571 O O . ASN A 1 224 ? -8.011 12.299 11.633 1.00 98.44 224 ASN A O 1
ATOM 1575 N N . ASN A 1 225 ? -7.308 10.483 10.520 1.00 98.81 225 ASN A N 1
ATOM 1576 C CA . ASN A 1 225 ? -6.900 9.752 11.717 1.00 98.81 225 ASN A CA 1
ATOM 1577 C C . ASN A 1 225 ? -5.461 10.110 12.094 1.00 98.81 225 ASN A C 1
ATOM 1579 O O . ASN A 1 225 ? -4.627 10.322 11.212 1.00 98.81 225 ASN A O 1
ATOM 1583 N N . THR A 1 226 ? -5.163 10.128 13.388 1.00 98.75 226 THR A N 1
ATOM 1584 C CA . THR A 1 226 ? -3.811 10.322 13.920 1.00 98.75 226 THR A CA 1
ATOM 1585 C C . THR A 1 226 ? -3.389 9.062 14.658 1.00 98.75 226 THR A C 1
ATOM 1587 O O . THR A 1 226 ? -4.089 8.628 15.570 1.00 98.75 226 THR A O 1
ATOM 1590 N N . VAL A 1 227 ? -2.253 8.478 14.273 1.00 98.81 227 VAL A N 1
ATOM 1591 C CA . VAL A 1 227 ? -1.698 7.278 14.914 1.00 98.81 227 VAL A CA 1
ATOM 1592 C C . VAL A 1 227 ? -0.272 7.547 15.385 1.00 98.81 227 VAL A C 1
ATOM 1594 O O . VAL A 1 227 ? 0.597 7.897 14.581 1.00 98.81 227 VAL A O 1
ATOM 1597 N N . THR A 1 228 ? -0.022 7.372 16.679 1.00 98.62 228 THR A N 1
ATOM 1598 C CA . THR A 1 228 ? 1.284 7.610 17.299 1.00 98.62 228 THR A CA 1
ATOM 1599 C C . THR A 1 228 ? 1.745 6.452 18.170 1.00 98.62 228 THR A C 1
ATOM 1601 O O . THR A 1 228 ? 0.945 5.728 18.763 1.00 98.62 228 THR A O 1
ATOM 1604 N N . ASN A 1 229 ? 3.068 6.321 18.296 1.00 98.00 229 ASN A N 1
ATOM 1605 C CA . ASN A 1 229 ? 3.711 5.433 19.267 1.00 98.00 229 ASN A CA 1
ATOM 1606 C C . ASN A 1 229 ? 3.268 3.959 19.167 1.00 98.00 229 ASN A C 1
ATOM 1608 O O . ASN A 1 229 ? 3.148 3.283 20.189 1.00 98.00 229 ASN A O 1
ATOM 1612 N N . THR A 1 230 ? 3.017 3.436 17.961 1.00 98.06 230 THR A N 1
ATOM 1613 C CA . THR A 1 230 ? 2.885 1.979 17.787 1.00 98.06 230 THR A CA 1
ATOM 1614 C C . THR A 1 230 ? 4.183 1.257 18.153 1.00 98.06 230 THR A C 1
ATOM 1616 O O . THR A 1 230 ? 5.270 1.844 18.141 1.00 98.06 230 THR A O 1
ATOM 1619 N N . ALA A 1 231 ? 4.095 -0.043 18.438 1.00 96.81 231 ALA A N 1
ATOM 1620 C CA . ALA A 1 231 ? 5.269 -0.872 18.687 1.00 96.81 231 ALA A CA 1
ATOM 1621 C C . ALA A 1 231 ? 6.317 -0.768 17.561 1.00 96.81 231 ALA A C 1
ATOM 1623 O O . ALA A 1 231 ? 5.992 -0.637 16.380 1.00 96.81 231 ALA A O 1
ATOM 1624 N N . ALA A 1 232 ? 7.594 -0.875 17.942 1.00 92.12 232 ALA A N 1
ATOM 1625 C CA . ALA A 1 232 ? 8.753 -0.500 17.124 1.00 92.12 232 ALA A CA 1
ATOM 1626 C C . ALA A 1 232 ? 8.874 -1.204 15.758 1.00 92.12 232 ALA A C 1
ATOM 1628 O O . ALA A 1 232 ? 9.609 -0.734 14.896 1.00 92.12 232 ALA A O 1
ATOM 1629 N N . THR A 1 233 ? 8.170 -2.313 15.544 1.00 94.56 233 THR A N 1
ATOM 1630 C CA . THR A 1 233 ? 8.218 -3.091 14.300 1.00 94.56 233 THR A CA 1
ATOM 1631 C C . THR A 1 233 ? 6.970 -2.926 13.432 1.00 94.56 233 THR A C 1
ATOM 1633 O O . THR A 1 233 ? 6.935 -3.461 12.327 1.00 94.56 233 THR A O 1
ATOM 1636 N N . PHE A 1 234 ? 5.946 -2.197 13.880 1.00 97.12 234 PHE A N 1
ATOM 1637 C CA . PHE A 1 234 ? 4.658 -2.123 13.191 1.00 97.12 234 PHE A CA 1
ATOM 1638 C C . PHE A 1 234 ? 4.444 -0.771 12.503 1.00 97.12 234 PHE A C 1
ATOM 1640 O O . PHE A 1 234 ? 4.727 0.277 13.096 1.00 97.12 234 PHE A O 1
ATOM 1647 N N . PRO A 1 235 ? 3.908 -0.756 11.268 1.00 97.81 235 PRO A N 1
ATOM 1648 C CA . PRO A 1 235 ? 3.434 0.475 10.665 1.00 97.81 235 PRO A CA 1
ATOM 1649 C C . PRO A 1 235 ? 2.226 1.041 11.412 1.00 97.81 235 PRO A C 1
ATOM 1651 O O . PRO A 1 235 ? 1.493 0.322 12.093 1.00 97.81 235 PRO A O 1
ATOM 1654 N N . ALA A 1 236 ? 2.011 2.344 11.250 1.00 98.62 236 ALA A N 1
ATOM 1655 C CA . ALA A 1 236 ? 0.883 3.053 11.842 1.00 98.62 236 ALA A CA 1
ATOM 1656 C C . ALA A 1 236 ? -0.469 2.459 11.400 1.00 98.62 236 ALA A C 1
ATOM 1658 O O . ALA A 1 236 ? -1.342 2.173 12.223 1.00 98.62 236 ALA A O 1
ATOM 1659 N N . ILE A 1 237 ? -0.632 2.253 10.091 1.00 98.88 237 ILE A N 1
ATOM 1660 C CA . ILE A 1 237 ? -1.863 1.743 9.479 1.00 98.88 237 ILE A CA 1
ATOM 1661 C C . ILE A 1 237 ? -1.506 0.624 8.504 1.00 98.88 237 ILE A C 1
ATOM 1663 O O . ILE A 1 237 ? -0.557 0.761 7.729 1.00 98.88 237 ILE A O 1
ATOM 1667 N N . TYR A 1 238 ? -2.290 -0.454 8.509 1.00 98.75 238 TYR A N 1
ATOM 1668 C CA . TYR A 1 238 ? -2.179 -1.545 7.549 1.00 98.75 238 TYR A CA 1
ATOM 1669 C C . TYR A 1 238 ? -3.509 -1.817 6.840 1.00 98.75 238 TYR A C 1
ATOM 1671 O O . TYR A 1 238 ? -4.530 -2.073 7.481 1.00 98.75 238 TYR A O 1
ATOM 1679 N N . LEU A 1 239 ? -3.487 -1.761 5.504 1.00 98.50 239 LEU A N 1
ATOM 1680 C CA . LEU A 1 239 ? -4.608 -2.118 4.634 1.00 98.50 239 LEU A CA 1
ATOM 1681 C C . LEU A 1 239 ? -4.261 -3.397 3.863 1.00 98.50 239 LEU A C 1
ATOM 1683 O O . LEU A 1 239 ? -3.580 -3.369 2.836 1.00 98.50 239 LEU A O 1
ATOM 1687 N N . ASN A 1 240 ? -4.733 -4.529 4.375 1.00 96.06 240 ASN A N 1
ATOM 1688 C CA . ASN A 1 240 ? -4.447 -5.853 3.839 1.00 96.06 240 ASN A CA 1
ATOM 1689 C C . ASN A 1 240 ? -5.479 -6.227 2.766 1.00 96.06 240 ASN A C 1
ATOM 1691 O O . ASN A 1 240 ? -6.630 -6.531 3.089 1.00 96.06 240 ASN A O 1
ATOM 1695 N N . GLY A 1 241 ? -5.078 -6.191 1.493 1.00 93.12 241 GLY A N 1
ATOM 1696 C CA . GLY A 1 241 ? -5.955 -6.525 0.369 1.00 93.12 241 GLY A CA 1
ATOM 1697 C C . GLY A 1 241 ? -7.004 -5.450 0.065 1.00 93.12 241 GLY A C 1
ATOM 1698 O O . GLY A 1 241 ? -8.166 -5.780 -0.169 1.00 93.12 241 GLY A O 1
ATOM 1699 N N . PHE A 1 242 ? -6.603 -4.175 0.080 1.00 94.00 242 PHE A N 1
ATOM 1700 C CA . PHE A 1 242 ? -7.467 -3.034 -0.245 1.00 94.00 242 PHE A CA 1
ATOM 1701 C C . PHE A 1 242 ? -8.035 -3.123 -1.670 1.00 94.00 242 PHE A C 1
ATOM 1703 O O . PHE A 1 242 ? -7.358 -3.577 -2.595 1.00 94.00 242 PHE A O 1
ATOM 1710 N N . PHE A 1 243 ? -9.256 -2.632 -1.873 1.00 91.56 243 PHE A N 1
ATOM 1711 C CA . PHE A 1 243 ? -9.819 -2.410 -3.202 1.00 91.56 243 PHE A CA 1
ATOM 1712 C C . PHE A 1 243 ? -10.610 -1.100 -3.238 1.00 91.56 243 PHE A C 1
ATOM 1714 O O . PHE A 1 243 ? -11.420 -0.840 -2.353 1.00 91.56 243 PHE A O 1
ATOM 1721 N N . GLY A 1 244 ? -10.420 -0.297 -4.282 1.00 89.75 244 GLY A N 1
ATOM 1722 C CA . GLY A 1 244 ? -11.274 0.855 -4.574 1.00 89.75 244 GLY A CA 1
ATOM 1723 C C . GLY A 1 244 ? -10.510 2.173 -4.719 1.00 89.75 244 GLY A C 1
ATOM 1724 O O . GLY A 1 244 ? -9.311 2.168 -5.008 1.00 89.75 244 GLY A O 1
ATOM 1725 N N . PRO A 1 245 ? -11.198 3.321 -4.583 1.00 91.31 245 PRO A N 1
ATOM 1726 C CA . PRO A 1 245 ? -10.580 4.630 -4.750 1.00 91.31 245 PRO A CA 1
ATOM 1727 C C . PRO A 1 245 ? -9.715 4.998 -3.538 1.00 91.31 245 PRO A C 1
ATOM 1729 O O . PRO A 1 245 ? -10.204 5.064 -2.406 1.00 91.31 245 PRO A O 1
ATOM 1732 N N . PHE A 1 246 ? -8.436 5.272 -3.772 1.00 94.50 246 PHE A N 1
ATOM 1733 C CA . PHE A 1 246 ? -7.482 5.654 -2.737 1.00 94.50 246 PHE A CA 1
ATOM 1734 C C . PHE A 1 246 ? -7.655 7.111 -2.285 1.00 94.50 246 PHE A C 1
ATOM 1736 O O . PHE A 1 246 ? -7.224 7.456 -1.189 1.00 94.50 246 PHE A O 1
ATOM 1743 N N . ALA A 1 247 ? -8.367 7.959 -3.042 1.00 94.06 247 ALA A N 1
ATOM 1744 C CA . ALA A 1 247 ? -8.732 9.313 -2.607 1.00 94.06 247 ALA A CA 1
ATOM 1745 C C . ALA A 1 247 ? -9.520 9.339 -1.278 1.00 94.06 247 ALA A C 1
ATOM 1747 O O . ALA A 1 247 ? -9.484 10.328 -0.539 1.00 94.06 247 ALA A O 1
ATOM 1748 N N . ASN A 1 248 ? -10.196 8.236 -0.936 1.00 94.31 248 ASN A N 1
ATOM 1749 C CA . ASN A 1 248 ? -10.893 8.077 0.340 1.00 94.31 248 ASN A CA 1
ATOM 1750 C C . ASN A 1 248 ? -9.964 7.703 1.514 1.00 94.31 248 ASN A C 1
ATOM 1752 O O . ASN A 1 248 ? -10.437 7.588 2.645 1.00 94.31 248 ASN A O 1
ATOM 1756 N N . VAL A 1 249 ? -8.668 7.501 1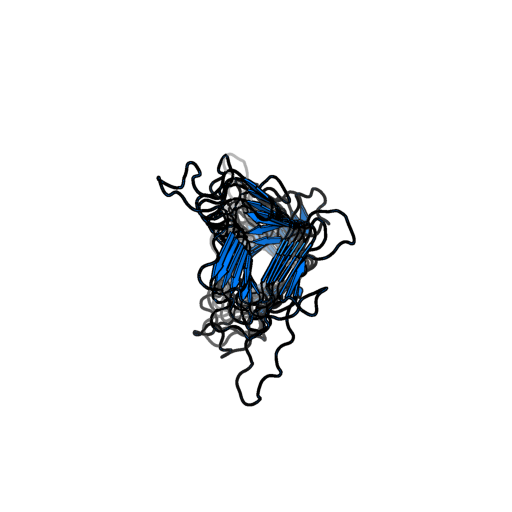.267 1.00 97.31 249 VAL A N 1
ATOM 1757 C CA . VAL A 1 249 ? -7.628 7.257 2.272 1.00 97.31 249 VAL A CA 1
ATOM 1758 C C . VAL A 1 249 ? -6.750 8.507 2.357 1.00 97.31 249 VAL A C 1
ATOM 1760 O O . VAL A 1 249 ? -5.687 8.594 1.744 1.00 97.31 249 VAL A O 1
ATOM 1763 N N . SER A 1 250 ? -7.216 9.527 3.079 1.00 96.94 250 SER A N 1
ATOM 1764 C CA . SER A 1 250 ? -6.625 10.873 3.016 1.00 96.94 250 SER A CA 1
ATOM 1765 C C . SER A 1 250 ? -6.541 11.581 4.368 1.00 96.94 250 SER A C 1
ATOM 1767 O O . SER A 1 250 ? -7.292 11.313 5.299 1.00 96.94 250 SER A O 1
ATOM 1769 N N . GLY A 1 251 ? -5.571 12.485 4.517 1.00 97.62 251 GLY A N 1
ATOM 1770 C CA . GLY A 1 251 ? -5.401 13.275 5.743 1.00 97.62 251 GLY A CA 1
ATOM 1771 C C . GLY A 1 251 ? -4.966 12.484 6.984 1.00 97.62 251 GLY A C 1
ATOM 1772 O O . GLY A 1 251 ? -4.923 13.063 8.065 1.00 97.62 251 GLY A O 1
ATOM 1773 N N . ASN A 1 252 ? -4.644 11.192 6.853 1.00 98.62 252 ASN A N 1
ATOM 1774 C CA . ASN A 1 252 ? -4.118 10.391 7.958 1.00 98.62 252 ASN A CA 1
ATOM 1775 C C . ASN A 1 252 ? -2.690 10.831 8.301 1.00 98.62 252 ASN A C 1
ATOM 1777 O O . ASN A 1 252 ? -1.860 11.048 7.413 1.00 98.62 252 ASN A O 1
ATOM 1781 N N . ARG A 1 253 ? -2.419 10.968 9.595 1.00 98.50 253 ARG A N 1
ATOM 1782 C CA . ARG A 1 253 ? -1.187 11.525 10.152 1.00 98.50 253 ARG A CA 1
ATOM 1783 C C . ARG A 1 253 ? -0.620 10.602 11.217 1.00 98.50 253 ARG A C 1
ATOM 1785 O O . ARG A 1 253 ? -1.322 9.743 11.753 1.00 98.50 253 ARG A O 1
ATOM 1792 N N . GLY A 1 254 ? 0.653 10.778 11.527 1.00 97.81 254 GLY A N 1
ATOM 1793 C CA . GLY A 1 254 ? 1.282 10.008 12.581 1.00 97.81 254 GLY A CA 1
ATOM 1794 C C . GLY A 1 254 ? 2.759 10.304 12.743 1.00 97.81 254 GLY A C 1
ATOM 1795 O O . GLY A 1 254 ? 3.395 10.896 11.873 1.00 97.81 254 GLY A O 1
ATOM 1796 N N . ALA A 1 255 ? 3.283 9.888 13.889 1.00 98.06 255 ALA A N 1
ATOM 1797 C CA . ALA A 1 255 ? 4.684 10.027 14.247 1.00 98.06 255 ALA A CA 1
ATOM 1798 C C . ALA A 1 255 ? 5.088 8.990 15.293 1.00 98.06 255 ALA A C 1
ATOM 1800 O O . ALA A 1 255 ? 4.249 8.468 16.034 1.00 98.06 255 ALA A O 1
ATOM 1801 N N . SER A 1 256 ? 6.395 8.750 15.392 1.00 97.06 256 SER A N 1
ATOM 1802 C CA . SER A 1 256 ? 6.993 7.865 16.396 1.00 97.06 256 SER A CA 1
ATOM 1803 C C . SER A 1 256 ? 6.458 6.426 16.377 1.00 97.06 256 SER A C 1
ATOM 1805 O O . SER A 1 256 ? 6.621 5.698 17.349 1.00 97.06 256 SER A O 1
ATOM 1807 N N . ASN A 1 257 ? 5.870 5.984 15.266 1.00 98.00 257 ASN A N 1
ATOM 1808 C CA . ASN A 1 257 ? 5.445 4.600 15.063 1.00 98.00 257 ASN A CA 1
ATOM 1809 C C . ASN A 1 257 ? 6.648 3.719 14.723 1.00 98.00 257 ASN A C 1
ATOM 1811 O O . ASN A 1 257 ? 7.696 4.238 14.324 1.00 98.00 257 ASN A O 1
ATOM 1815 N N . GLY A 1 258 ? 6.510 2.393 14.804 1.00 95.94 258 GLY A N 1
ATOM 1816 C CA . GLY A 1 258 ? 7.547 1.479 14.313 1.00 95.94 258 GLY A CA 1
ATOM 1817 C C . GLY A 1 258 ? 7.949 1.791 12.870 1.00 95.94 258 GLY A C 1
ATOM 1818 O O . GLY A 1 258 ? 9.123 2.015 12.574 1.00 95.94 258 GLY A O 1
ATOM 1819 N N . VAL A 1 259 ? 6.946 1.959 12.006 1.00 97.38 259 VAL A N 1
ATOM 1820 C CA . VAL A 1 259 ? 7.087 2.560 10.674 1.00 97.38 259 VAL A CA 1
ATOM 1821 C C . VAL A 1 259 ? 6.032 3.661 10.506 1.00 97.38 259 VAL A C 1
ATOM 1823 O O . VAL A 1 259 ? 4.830 3.401 10.558 1.00 97.38 259 VAL A O 1
ATOM 1826 N N . ASP A 1 260 ? 6.463 4.903 10.276 1.00 97.94 260 ASP A N 1
ATOM 1827 C CA . ASP A 1 260 ? 5.566 6.045 10.027 1.00 97.94 260 ASP A CA 1
ATOM 1828 C C . ASP A 1 260 ? 5.019 5.999 8.587 1.00 97.94 260 ASP A C 1
ATOM 1830 O O . ASP A 1 260 ? 5.420 6.762 7.704 1.00 97.94 260 ASP A O 1
ATOM 1834 N N . ALA A 1 261 ? 4.136 5.033 8.331 1.00 98.44 261 ALA A N 1
ATOM 1835 C CA . ALA A 1 261 ? 3.535 4.799 7.025 1.00 98.44 261 ALA A CA 1
ATOM 1836 C C . ALA A 1 261 ? 2.136 4.176 7.114 1.00 98.44 261 ALA A C 1
ATOM 1838 O O . ALA A 1 261 ? 1.787 3.499 8.085 1.00 98.44 261 ALA A O 1
ATOM 1839 N N . ILE A 1 262 ? 1.379 4.347 6.031 1.00 98.81 262 ILE A N 1
ATOM 1840 C CA . ILE A 1 262 ? 0.294 3.449 5.643 1.00 98.81 262 ILE A CA 1
ATOM 1841 C C . ILE A 1 262 ? 0.917 2.344 4.787 1.00 98.81 262 ILE A C 1
ATOM 1843 O O . ILE A 1 262 ? 1.373 2.596 3.668 1.00 98.81 262 ILE A O 1
ATOM 1847 N N . ALA A 1 263 ? 0.955 1.129 5.322 1.00 98.56 263 ALA A N 1
ATOM 1848 C CA . ALA A 1 263 ? 1.342 -0.059 4.577 1.00 98.56 263 ALA A CA 1
ATOM 1849 C C . ALA A 1 263 ? 0.116 -0.649 3.877 1.00 98.56 263 ALA A C 1
ATOM 1851 O O . ALA A 1 263 ? -0.939 -0.785 4.502 1.00 98.56 263 ALA A O 1
ATOM 1852 N N . PHE A 1 264 ? 0.224 -0.996 2.594 1.00 98.50 264 PHE A N 1
ATOM 1853 C CA . PHE A 1 264 ? -0.889 -1.633 1.892 1.00 98.50 264 PHE A CA 1
ATOM 1854 C C . PHE A 1 264 ? -0.479 -2.462 0.678 1.00 98.50 264 PHE A C 1
ATOM 1856 O O . PHE A 1 264 ? 0.568 -2.256 0.072 1.00 98.50 264 PHE A O 1
ATOM 1863 N N . HIS A 1 265 ? -1.383 -3.341 0.264 1.00 97.56 265 HIS A N 1
ATOM 1864 C CA . HIS A 1 265 ? -1.393 -3.955 -1.059 1.00 97.56 265 HIS A CA 1
ATOM 1865 C C . HIS A 1 265 ? -2.841 -4.142 -1.518 1.00 97.56 265 HIS A C 1
ATOM 1867 O O . HIS A 1 265 ? -3.777 -4.034 -0.720 1.00 97.56 265 HIS A O 1
ATOM 1873 N N . GLY A 1 266 ? -3.037 -4.437 -2.804 1.00 94.88 266 GLY A N 1
A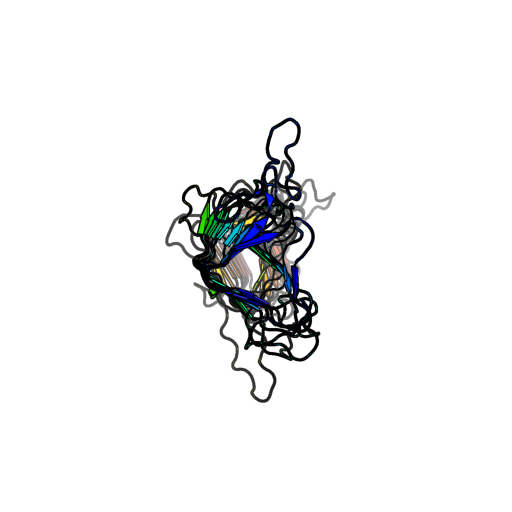TOM 1874 C CA . GLY A 1 266 ? -4.368 -4.630 -3.380 1.00 94.88 266 GLY A CA 1
ATOM 1875 C C . GLY A 1 266 ? -4.579 -3.841 -4.668 1.00 94.88 266 GLY A C 1
ATOM 1876 O O . GLY A 1 266 ? -3.657 -3.725 -5.473 1.00 94.88 266 GLY A O 1
ATOM 1877 N N . THR A 1 267 ? -5.798 -3.345 -4.892 1.00 94.38 267 THR A N 1
ATOM 1878 C CA . THR A 1 267 ? -6.199 -2.657 -6.129 1.00 94.38 267 THR A CA 1
ATOM 1879 C C . THR A 1 267 ? -6.671 -1.228 -5.879 1.00 94.38 267 THR A C 1
ATOM 1881 O O . THR A 1 267 ? -7.627 -1.006 -5.145 1.00 94.38 267 THR A O 1
ATOM 1884 N N . VAL A 1 268 ? -6.055 -0.263 -6.554 1.00 94.62 268 VAL A N 1
ATOM 1885 C CA . VAL A 1 268 ? -6.490 1.139 -6.580 1.00 94.62 268 VAL A CA 1
ATOM 1886 C C . VAL A 1 268 ? -7.196 1.432 -7.905 1.00 94.62 268 VAL A C 1
ATOM 1888 O O . VAL A 1 268 ? -6.691 1.070 -8.971 1.00 94.62 268 VAL A O 1
ATOM 1891 N N . THR A 1 269 ? -8.376 2.057 -7.843 1.00 91.69 269 THR A N 1
ATOM 1892 C CA . THR A 1 269 ? -9.257 2.251 -9.016 1.00 91.69 269 THR A CA 1
ATOM 1893 C C . THR A 1 269 ? -9.336 3.685 -9.549 1.00 91.69 269 THR A C 1
ATOM 1895 O O . THR A 1 269 ? -9.973 3.945 -10.577 1.00 91.69 269 THR A O 1
ATOM 1898 N N . ASP A 1 270 ? -8.733 4.631 -8.839 1.00 92.62 270 ASP A N 1
ATOM 1899 C CA . ASP A 1 270 ? -8.653 6.053 -9.167 1.00 92.62 270 ASP A CA 1
ATOM 1900 C C . ASP A 1 270 ? -7.197 6.493 -9.389 1.00 92.62 270 ASP A C 1
ATOM 1902 O O . ASP A 1 270 ? -6.288 5.670 -9.522 1.00 92.62 270 ASP A O 1
ATOM 1906 N N . ASP A 1 271 ? -6.996 7.802 -9.520 1.00 96.19 271 ASP A N 1
ATOM 1907 C CA . ASP A 1 271 ? -5.661 8.377 -9.618 1.00 96.19 271 ASP A CA 1
ATOM 1908 C C . ASP A 1 271 ? -4.965 8.321 -8.257 1.00 96.19 271 ASP A C 1
ATOM 1910 O O . ASP A 1 271 ? -5.571 8.588 -7.218 1.00 96.19 271 ASP A O 1
ATOM 1914 N N . LEU A 1 272 ? -3.669 8.021 -8.270 1.00 97.94 272 LEU A N 1
ATOM 1915 C CA . LEU A 1 272 ? -2.850 7.959 -7.068 1.00 97.94 272 LEU A CA 1
ATOM 1916 C C . LEU A 1 272 ? -1.665 8.907 -7.209 1.00 97.94 272 LEU A C 1
ATOM 1918 O O . LEU A 1 272 ? -0.756 8.674 -8.004 1.00 97.94 272 LEU A O 1
ATOM 1922 N N . ALA A 1 273 ? -1.650 9.961 -6.398 1.00 97.69 273 ALA A N 1
ATOM 1923 C CA . ALA A 1 273 ? -0.442 10.736 -6.160 1.00 97.69 273 ALA A CA 1
ATOM 1924 C C . ALA A 1 273 ? 0.351 10.061 -5.040 1.00 97.69 273 ALA A C 1
ATOM 1926 O O . ALA A 1 273 ? -0.127 9.954 -3.908 1.00 97.69 273 ALA A O 1
ATOM 1927 N N . TRP A 1 274 ? 1.551 9.582 -5.353 1.00 98.25 274 TRP A N 1
ATOM 1928 C CA . TRP A 1 274 ? 2.395 8.936 -4.363 1.00 98.25 274 TRP A CA 1
ATOM 1929 C C . TRP A 1 274 ? 2.804 9.928 -3.270 1.00 98.25 274 TRP A C 1
ATOM 1931 O O . TRP A 1 274 ? 3.172 11.064 -3.554 1.00 98.25 274 TRP A O 1
ATOM 1941 N N . THR A 1 275 ? 2.746 9.488 -2.014 1.00 97.56 275 THR A N 1
ATOM 1942 C CA . THR A 1 275 ? 3.250 10.247 -0.868 1.00 97.56 275 THR A CA 1
ATOM 1943 C C . THR A 1 275 ? 4.357 9.443 -0.214 1.00 97.56 275 THR A C 1
ATOM 1945 O O . THR A 1 275 ? 4.135 8.335 0.271 1.00 97.56 275 THR A O 1
ATOM 1948 N N . THR A 1 276 ? 5.564 9.995 -0.188 1.00 97.75 276 THR A N 1
ATOM 1949 C CA . THR A 1 276 ? 6.722 9.310 0.390 1.00 97.75 276 THR A CA 1
ATOM 1950 C C . THR A 1 276 ? 6.601 9.154 1.899 1.00 97.75 276 THR A C 1
ATOM 1952 O O . THR A 1 276 ? 6.522 10.147 2.621 1.00 97.75 276 THR A O 1
ATOM 1955 N N . ALA A 1 277 ? 6.664 7.914 2.387 1.00 98.19 277 ALA A N 1
ATOM 1956 C CA . ALA A 1 277 ? 6.772 7.647 3.816 1.00 98.19 277 ALA A CA 1
ATOM 1957 C C . ALA A 1 277 ? 8.143 8.084 4.352 1.00 98.19 277 ALA A C 1
ATOM 1959 O O . ALA A 1 277 ? 9.184 7.819 3.739 1.00 98.19 277 ALA A O 1
ATOM 1960 N N . ARG A 1 278 ? 8.143 8.751 5.509 1.00 96.00 278 ARG A N 1
ATOM 1961 C CA . ARG A 1 278 ? 9.339 9.243 6.204 1.00 96.00 278 ARG A CA 1
ATOM 1962 C C . ARG A 1 278 ? 9.132 9.103 7.703 1.00 96.00 278 ARG A C 1
ATOM 1964 O O . ARG A 1 278 ? 8.020 9.290 8.180 1.00 96.00 278 ARG A O 1
ATOM 1971 N N . LYS A 1 279 ? 10.213 8.828 8.435 1.00 94.69 279 LYS A N 1
ATOM 1972 C CA . LYS A 1 279 ? 10.186 8.890 9.898 1.00 94.69 279 LYS A CA 1
ATOM 1973 C C . LYS A 1 279 ? 9.818 10.312 10.328 1.00 94.69 279 LYS A C 1
ATOM 1975 O O . LYS A 1 279 ? 10.430 11.265 9.842 1.00 94.69 279 LYS A O 1
ATOM 1980 N N . ALA A 1 280 ? 8.858 10.440 11.233 1.00 94.81 280 ALA A N 1
ATOM 1981 C CA . ALA A 1 280 ? 8.368 11.717 11.731 1.00 94.81 280 ALA A CA 1
ATOM 1982 C C . ALA A 1 280 ? 8.373 11.741 13.263 1.00 94.81 280 ALA A C 1
ATOM 1984 O O . ALA A 1 280 ? 8.141 10.727 13.921 1.00 94.81 280 ALA A O 1
ATOM 1985 N N . SER A 1 281 ? 8.637 12.919 13.826 1.00 94.38 281 SER A N 1
ATOM 1986 C CA . SER A 1 281 ? 8.478 13.209 15.257 1.00 94.38 281 SER A CA 1
ATOM 1987 C C . SER A 1 281 ? 7.265 14.098 15.546 1.00 94.38 281 SER A C 1
ATOM 1989 O O . SER A 1 281 ? 6.803 14.139 16.683 1.00 94.38 281 SER A O 1
ATOM 1991 N N . ASP A 1 282 ? 6.746 14.801 14.535 1.00 96.56 282 ASP A N 1
ATOM 1992 C CA . ASP A 1 282 ? 5.554 15.640 14.643 1.00 96.56 282 ASP A CA 1
ATOM 1993 C C . ASP A 1 282 ? 4.304 14.823 14.266 1.00 96.56 282 ASP A C 1
ATOM 1995 O O . ASP A 1 282 ? 4.175 14.435 13.098 1.00 96.56 282 ASP A O 1
ATOM 1999 N N . PRO A 1 283 ? 3.368 14.585 15.206 1.00 94.69 283 PRO A N 1
ATOM 2000 C CA . PRO A 1 283 ? 2.162 13.788 14.973 1.00 94.69 283 PRO A CA 1
ATOM 2001 C C . PRO A 1 283 ? 1.191 14.412 13.963 1.00 94.69 283 PRO A C 1
ATOM 2003 O O . PRO A 1 283 ? 0.241 13.754 13.547 1.00 94.69 283 PRO A O 1
ATOM 2006 N N . THR A 1 284 ? 1.406 15.665 13.552 1.00 96.06 284 THR A N 1
ATOM 2007 C CA . THR A 1 284 ? 0.625 16.316 12.495 1.00 96.06 284 THR A CA 1
ATOM 2008 C C . THR A 1 284 ? 1.126 15.991 11.083 1.00 96.06 284 THR A C 1
ATOM 2010 O O . THR A 1 284 ? 0.446 16.304 10.100 1.00 96.06 284 THR A O 1
ATOM 2013 N N . THR A 1 285 ? 2.278 15.323 10.967 1.00 96.81 285 THR A N 1
ATOM 2014 C CA . THR A 1 285 ? 2.874 14.931 9.685 1.00 96.81 285 THR A CA 1
ATOM 2015 C C . THR A 1 285 ? 1.986 13.909 8.970 1.00 96.81 285 THR A C 1
ATOM 2017 O O . THR A 1 285 ? 1.625 12.895 9.573 1.00 96.81 285 THR A O 1
ATOM 2020 N N . PRO A 1 286 ? 1.629 14.126 7.688 1.00 97.50 286 PRO A N 1
ATOM 2021 C CA . PRO A 1 286 ? 0.917 13.127 6.900 1.00 97.50 286 PRO A CA 1
ATOM 2022 C C . PRO A 1 286 ? 1.712 11.826 6.779 1.00 97.50 286 PRO A C 1
ATOM 2024 O O . PRO A 1 286 ? 2.911 11.845 6.496 1.00 97.50 286 PRO A O 1
ATOM 2027 N N . LEU A 1 287 ? 1.031 10.693 6.938 1.00 98.56 287 LEU A N 1
ATOM 2028 C CA . LEU A 1 287 ? 1.633 9.389 6.684 1.00 98.56 287 LEU A CA 1
ATOM 2029 C C . LEU A 1 287 ? 1.791 9.183 5.176 1.00 98.56 287 LEU A C 1
ATOM 2031 O O . LEU A 1 287 ? 0.840 9.352 4.412 1.00 98.56 287 LEU A O 1
ATOM 2035 N N . GLY A 1 288 ? 2.989 8.784 4.759 1.00 98.44 288 GLY A N 1
ATOM 2036 C CA . GLY A 1 288 ? 3.225 8.319 3.396 1.00 98.44 288 GLY A CA 1
ATOM 2037 C C . GLY A 1 288 ? 2.963 6.825 3.233 1.00 98.44 288 GLY A C 1
ATOM 2038 O O . GLY A 1 288 ? 2.474 6.151 4.140 1.00 98.44 288 GLY A O 1
ATOM 2039 N N . TYR A 1 289 ? 3.307 6.304 2.062 1.00 98.69 289 TYR A N 1
ATOM 2040 C CA . TYR A 1 289 ? 2.915 4.974 1.614 1.00 98.69 289 TYR A CA 1
ATOM 2041 C C . TYR A 1 289 ? 4.099 4.017 1.510 1.00 98.69 289 TYR A C 1
ATOM 2043 O O . TYR A 1 289 ? 5.194 4.400 1.094 1.00 98.69 289 TYR A O 1
ATOM 2051 N N . VAL A 1 290 ? 3.853 2.750 1.839 1.00 98.50 290 VAL A N 1
ATOM 2052 C CA . VAL A 1 290 ? 4.734 1.621 1.521 1.00 98.50 290 VAL A CA 1
ATOM 2053 C C . VAL A 1 290 ? 3.892 0.438 1.056 1.00 98.50 290 VAL A C 1
ATOM 2055 O O . VAL A 1 290 ? 2.782 0.238 1.549 1.00 98.50 290 VAL A O 1
ATOM 2058 N N . LEU A 1 291 ? 4.409 -0.348 0.111 1.00 98.56 291 LEU A N 1
ATOM 2059 C CA . LEU A 1 291 ? 3.704 -1.519 -0.402 1.00 98.56 291 LEU A CA 1
ATOM 2060 C C . LEU A 1 291 ? 4.295 -2.791 0.192 1.00 98.56 291 LEU A C 1
ATOM 2062 O O . LEU A 1 291 ? 5.454 -3.103 -0.070 1.00 98.56 291 LEU A O 1
ATOM 2066 N N . ASP A 1 292 ? 3.519 -3.540 0.976 1.00 96.19 292 ASP A N 1
ATOM 2067 C CA . ASP A 1 292 ? 3.966 -4.825 1.536 1.00 96.19 292 ASP A CA 1
ATOM 2068 C C . ASP A 1 292 ? 3.884 -5.969 0.517 1.00 96.19 292 ASP A C 1
ATOM 2070 O O . ASP A 1 292 ? 4.508 -7.009 0.707 1.00 96.19 292 ASP A O 1
ATOM 2074 N N . SER A 1 293 ? 3.144 -5.773 -0.575 1.00 97.06 293 SER A N 1
ATOM 2075 C CA . SER A 1 293 ? 3.054 -6.691 -1.710 1.00 97.06 293 SER A CA 1
ATOM 2076 C C . SER A 1 293 ? 2.646 -5.929 -2.983 1.00 97.06 293 SER A C 1
ATOM 2078 O O . SER A 1 293 ? 2.891 -4.733 -3.115 1.00 97.06 293 SER A O 1
ATOM 2080 N N . THR A 1 294 ? 2.054 -6.616 -3.959 1.00 98.25 294 THR A N 1
ATOM 2081 C CA . THR A 1 294 ? 1.663 -6.043 -5.254 1.00 98.25 294 THR A CA 1
ATOM 2082 C C . THR A 1 294 ? 0.603 -4.949 -5.113 1.00 98.25 294 THR A C 1
ATOM 2084 O O . THR A 1 294 ? -0.471 -5.170 -4.548 1.00 98.25 294 THR A O 1
ATOM 2087 N N . LEU A 1 295 ? 0.872 -3.795 -5.727 1.00 98.31 295 LEU A N 1
ATOM 2088 C CA . LEU A 1 295 ? -0.138 -2.784 -6.029 1.00 98.31 295 LEU A CA 1
ATOM 2089 C C . LEU A 1 295 ? -0.625 -2.993 -7.458 1.00 98.31 295 LEU A C 1
ATOM 2091 O O . LEU A 1 295 ? 0.153 -2.869 -8.401 1.00 98.31 295 LEU A O 1
ATOM 2095 N N . THR A 1 296 ? -1.915 -3.259 -7.621 1.00 97.19 296 THR A N 1
ATOM 2096 C CA . THR A 1 296 ? -2.588 -3.178 -8.916 1.00 97.19 296 THR A CA 1
ATOM 2097 C C . THR A 1 296 ? -3.278 -1.827 -9.037 1.00 97.19 296 THR A C 1
ATOM 2099 O O . THR A 1 296 ? -4.064 -1.452 -8.179 1.00 97.19 296 THR A O 1
ATOM 2102 N N . MET A 1 297 ? -3.034 -1.100 -10.117 1.00 95.06 297 MET A N 1
ATOM 2103 C CA . MET A 1 297 ? -3.878 0.020 -10.517 1.00 95.06 297 MET A CA 1
ATOM 2104 C C . MET A 1 297 ? -4.598 -0.354 -11.801 1.00 95.06 297 MET A C 1
ATOM 2106 O O . MET A 1 297 ? -3.965 -0.800 -12.760 1.00 95.06 297 MET A O 1
ATOM 2110 N N . ALA A 1 298 ? -5.916 -0.202 -11.814 1.00 90.06 298 ALA A N 1
ATOM 2111 C CA . ALA A 1 298 ? -6.752 -0.516 -12.964 1.00 90.06 298 ALA A CA 1
ATOM 2112 C C . ALA A 1 298 ? -8.024 0.329 -12.923 1.00 90.06 298 ALA A C 1
ATOM 2114 O O . ALA A 1 298 ? -8.469 0.730 -11.852 1.00 90.06 298 ALA A O 1
ATOM 2115 N N . ALA A 1 299 ? -8.651 0.567 -14.074 1.00 81.50 299 ALA A N 1
ATOM 2116 C CA . ALA A 1 299 ? -10.008 1.102 -14.071 1.00 81.50 299 ALA A CA 1
ATOM 2117 C C . ALA A 1 299 ? -10.947 0.166 -13.279 1.00 81.50 299 ALA A C 1
ATOM 2119 O O . ALA A 1 299 ? -10.747 -1.056 -13.309 1.00 81.50 299 ALA A O 1
ATOM 2120 N N . PRO A 1 300 ? -11.970 0.707 -12.591 1.00 74.56 300 PRO A N 1
ATOM 2121 C CA . PRO A 1 300 ? -12.987 -0.138 -11.988 1.00 74.56 300 PRO A CA 1
ATOM 2122 C C . PRO A 1 300 ? -13.643 -0.991 -13.087 1.00 74.56 300 PRO A C 1
ATOM 2124 O O . PRO A 1 300 ? -13.794 -0.503 -14.216 1.00 74.56 300 PRO A O 1
ATOM 2127 N N . PRO A 1 301 ? -14.010 -2.253 -12.799 1.00 69.94 301 PRO A N 1
ATOM 2128 C CA . PRO A 1 301 ? -14.776 -3.054 -13.735 1.00 69.94 301 PRO A CA 1
ATOM 2129 C C . PRO A 1 301 ? -16.015 -2.299 -14.262 1.00 69.94 301 PRO A C 1
ATOM 2131 O O . PRO A 1 301 ? -16.512 -1.351 -13.647 1.00 69.94 301 PRO A O 1
ATOM 2134 N N . PRO A 1 302 ? -16.530 -2.662 -15.437 1.00 65.81 302 PRO A N 1
ATOM 2135 C CA . PRO A 1 302 ? -17.777 -2.081 -15.900 1.00 65.81 302 PRO A CA 1
ATOM 2136 C C . PRO A 1 302 ? -18.950 -2.535 -15.010 1.00 65.81 302 PRO A C 1
ATOM 2138 O O . PRO A 1 302 ? -18.965 -3.692 -14.577 1.00 65.81 302 PRO A O 1
ATOM 2141 N N . PRO A 1 303 ? -19.950 -1.670 -14.745 1.00 60.38 303 PRO A N 1
ATOM 2142 C CA . PRO A 1 303 ? -21.205 -2.114 -14.144 1.00 60.38 303 PRO A CA 1
ATOM 2143 C C . PRO A 1 303 ? -21.893 -3.145 -15.054 1.00 60.38 303 PRO A C 1
ATOM 2145 O O . PRO A 1 303 ? -21.683 -3.148 -16.271 1.00 60.38 303 PRO A O 1
ATOM 2148 N N . LEU A 1 304 ? -22.703 -4.034 -14.467 1.00 61.28 304 LEU A N 1
ATOM 2149 C CA . LEU A 1 304 ? -23.440 -5.053 -15.222 1.00 61.28 304 LEU A CA 1
ATOM 2150 C C . LEU A 1 304 ? -24.297 -4.414 -16.349 1.00 61.28 304 LEU A C 1
ATOM 2152 O O . LEU A 1 304 ? -24.762 -3.283 -16.191 1.00 61.28 304 LEU A O 1
ATOM 2156 N N . PRO A 1 305 ? -24.518 -5.122 -17.481 1.00 67.31 305 PRO A N 1
ATOM 2157 C CA . PRO A 1 305 ? -25.276 -4.624 -18.642 1.00 67.31 305 PRO A CA 1
ATOM 2158 C C . PRO A 1 305 ? -26.651 -4.028 -18.264 1.00 67.31 305 PRO A C 1
ATOM 2160 O O . PRO A 1 305 ? -27.281 -4.530 -17.331 1.00 67.31 305 PRO A O 1
ATOM 2163 N N . PRO A 1 306 ? -27.148 -2.999 -18.996 1.00 58.94 306 PRO A N 1
ATOM 2164 C CA . PRO A 1 306 ? -27.339 -3.112 -20.448 1.00 58.94 306 PRO A CA 1
ATOM 2165 C C . PRO A 1 306 ? -26.627 -2.067 -21.331 1.00 58.94 306 PRO A C 1
ATOM 2167 O O . PRO A 1 306 ? -26.839 -2.078 -22.541 1.00 58.94 306 PRO A O 1
ATOM 2170 N N . ALA A 1 307 ? -25.785 -1.179 -20.796 1.00 55.34 307 ALA A N 1
ATOM 2171 C CA . ALA A 1 307 ? -25.089 -0.176 -21.615 1.00 55.34 307 ALA A CA 1
ATOM 2172 C C . ALA A 1 307 ? -23.637 -0.592 -21.932 1.00 55.34 307 ALA A C 1
ATOM 2174 O O . ALA A 1 307 ? -22.942 -1.055 -21.024 1.00 55.34 307 ALA A O 1
ATOM 2175 N N . PRO A 1 308 ? -23.135 -0.393 -23.171 1.00 60.12 308 PRO A N 1
ATOM 2176 C CA . PRO A 1 308 ? -21.699 -0.402 -23.427 1.00 60.12 308 PRO A CA 1
ATOM 2177 C C . PRO A 1 308 ? -21.051 0.642 -22.507 1.00 60.12 308 PRO A C 1
ATOM 2179 O O . PRO A 1 308 ? -21.465 1.806 -22.546 1.00 60.12 308 PRO A O 1
ATOM 2182 N N . PRO A 1 309 ? -20.078 0.271 -21.661 1.00 59.25 309 PRO A N 1
ATOM 2183 C CA . PRO A 1 309 ? -19.415 1.240 -20.808 1.00 59.25 309 PRO A CA 1
ATOM 2184 C C . PRO A 1 309 ? -18.720 2.282 -21.695 1.00 59.25 309 PRO A C 1
ATOM 2186 O O . PRO A 1 309 ? -18.085 1.893 -22.682 1.00 59.25 309 PRO A O 1
ATOM 2189 N N . PRO A 1 310 ? -18.786 3.587 -21.374 1.00 61.00 310 PRO A N 1
ATOM 2190 C CA . PRO A 1 310 ? -17.850 4.536 -21.965 1.00 61.00 310 PRO A CA 1
ATOM 2191 C C . PRO A 1 310 ? -16.425 4.029 -21.709 1.00 61.00 310 PRO A C 1
ATOM 2193 O O . PRO A 1 310 ? -16.155 3.470 -20.643 1.00 61.00 310 PRO A O 1
ATOM 2196 N N . THR A 1 311 ? -15.518 4.195 -22.677 1.00 65.06 311 THR A N 1
ATOM 2197 C CA . THR A 1 311 ? -14.102 3.849 -22.491 1.00 65.06 311 THR A CA 1
ATOM 2198 C C . THR A 1 311 ? -13.615 4.512 -21.199 1.00 65.06 311 THR A C 1
ATOM 2200 O O . THR A 1 311 ? -13.684 5.741 -21.111 1.00 65.06 311 THR A O 1
ATOM 2203 N N . PRO A 1 312 ? -13.188 3.747 -20.173 1.00 65.81 312 PRO A N 1
ATOM 2204 C CA . PRO A 1 312 ? -12.800 4.339 -18.903 1.00 65.81 312 PRO A CA 1
ATOM 2205 C C . PRO A 1 312 ? -11.673 5.345 -19.123 1.00 65.81 312 PRO A C 1
ATOM 2207 O O . PRO A 1 312 ? -10.717 5.054 -19.846 1.00 65.81 312 PRO A O 1
ATOM 2210 N N . ALA A 1 313 ? -11.777 6.523 -18.504 1.00 74.50 313 ALA A N 1
ATOM 2211 C CA . ALA A 1 313 ? -10.671 7.469 -18.485 1.00 74.50 313 ALA A CA 1
ATOM 2212 C C . ALA A 1 313 ? -9.434 6.779 -17.888 1.00 74.50 313 ALA A C 1
ATOM 2214 O O . ALA A 1 313 ? -9.535 6.118 -16.848 1.00 74.50 313 ALA A O 1
ATOM 2215 N N . ALA A 1 314 ? -8.287 6.913 -18.558 1.00 81.56 314 ALA A N 1
ATOM 2216 C CA . ALA A 1 314 ? -7.031 6.362 -18.067 1.00 81.56 314 ALA A CA 1
ATOM 2217 C C . ALA A 1 314 ? -6.723 6.948 -16.684 1.00 81.56 314 ALA A C 1
ATOM 2219 O O . ALA A 1 314 ? -6.826 8.160 -16.486 1.00 81.56 314 ALA A O 1
ATOM 2220 N N . ARG A 1 315 ? -6.363 6.082 -15.733 1.00 92.94 315 ARG A N 1
ATOM 2221 C CA . ARG A 1 315 ? -5.908 6.515 -14.408 1.00 92.94 315 ARG A CA 1
ATOM 2222 C C . ARG A 1 315 ? -4.436 6.869 -14.446 1.00 92.94 315 ARG A C 1
ATOM 2224 O O . ARG A 1 315 ? -3.712 6.378 -15.312 1.00 92.94 315 ARG A O 1
ATOM 2231 N N . THR A 1 316 ? -3.996 7.675 -13.493 1.00 96.62 316 THR A N 1
ATOM 2232 C CA . THR A 1 316 ? -2.605 8.113 -13.393 1.00 96.62 316 THR A CA 1
ATOM 2233 C C . THR A 1 316 ? -2.009 7.751 -12.038 1.00 96.62 316 THR A C 1
ATOM 2235 O O . THR A 1 316 ? -2.588 8.043 -10.993 1.00 96.62 316 THR A O 1
ATOM 2238 N N . LEU A 1 317 ? -0.825 7.139 -12.060 1.00 98.50 317 LEU A N 1
ATOM 2239 C CA . LEU A 1 317 ? 0.080 7.095 -10.917 1.00 98.50 317 LEU A CA 1
ATOM 2240 C C . LEU A 1 317 ? 1.089 8.230 -11.061 1.00 98.50 317 LEU A C 1
ATOM 2242 O O . LEU A 1 317 ? 1.937 8.188 -11.953 1.00 98.50 317 LEU A O 1
ATOM 2246 N N . THR A 1 318 ? 1.014 9.226 -10.185 1.00 98.38 318 THR A N 1
ATOM 2247 C CA . THR A 1 318 ? 1.943 10.358 -10.179 1.00 98.38 318 THR A CA 1
ATOM 2248 C C . THR A 1 318 ? 3.013 10.159 -9.115 1.00 98.38 318 THR A C 1
ATOM 2250 O O . THR A 1 318 ? 2.697 9.976 -7.941 1.00 98.38 318 THR A O 1
ATOM 2253 N N . VAL A 1 319 ? 4.281 10.255 -9.512 1.00 98.50 319 VAL A N 1
ATOM 2254 C CA . VAL A 1 319 ? 5.448 10.218 -8.619 1.00 98.50 319 VAL A CA 1
ATOM 2255 C C . VAL A 1 319 ? 6.255 11.490 -8.860 1.00 98.50 319 VAL A C 1
ATOM 2257 O O . VAL A 1 319 ? 6.749 11.712 -9.966 1.00 98.50 319 VAL A O 1
ATOM 2260 N N . ARG A 1 320 ? 6.357 12.359 -7.852 1.00 97.38 320 ARG A N 1
ATOM 2261 C CA . ARG A 1 320 ? 6.948 13.701 -7.979 1.00 97.38 320 ARG A CA 1
ATOM 2262 C C . ARG A 1 320 ? 8.429 13.700 -7.638 1.00 97.38 320 ARG A C 1
ATOM 2264 O O . ARG A 1 320 ? 8.946 12.761 -7.040 1.00 97.38 320 ARG A O 1
ATOM 2271 N N . ALA A 1 321 ? 9.139 14.758 -8.021 1.00 96.56 321 ALA A N 1
ATOM 2272 C CA . ALA A 1 321 ? 10.560 14.888 -7.705 1.00 96.56 321 ALA A CA 1
ATOM 2273 C C . ALA A 1 321 ? 10.842 14.684 -6.197 1.00 96.56 321 ALA A C 1
ATOM 2275 O O . ALA A 1 321 ? 10.251 15.341 -5.343 1.00 96.56 321 ALA A O 1
ATOM 2276 N N . GLY A 1 322 ? 11.767 13.771 -5.876 1.00 95.88 322 GLY A N 1
ATOM 2277 C CA . GLY A 1 322 ? 12.132 13.399 -4.503 1.00 95.88 322 GLY A CA 1
ATOM 2278 C C . GLY A 1 322 ? 11.266 12.310 -3.860 1.00 95.88 322 GLY A C 1
ATOM 2279 O O . GLY A 1 322 ? 11.533 11.946 -2.707 1.00 95.88 322 GLY A O 1
ATOM 2280 N N . ASP A 1 323 ? 10.262 11.786 -4.573 1.00 98.31 323 ASP A N 1
ATOM 2281 C CA . ASP A 1 323 ? 9.444 10.694 -4.062 1.00 98.31 323 ASP A CA 1
ATOM 2282 C C . ASP A 1 323 ? 10.161 9.341 -4.067 1.00 98.31 323 ASP A C 1
ATOM 2284 O O . ASP A 1 323 ? 10.977 9.048 -4.943 1.00 98.31 323 ASP A O 1
ATOM 2288 N N . VAL A 1 324 ? 9.821 8.496 -3.089 1.00 98.62 324 VAL A N 1
ATOM 2289 C CA . VAL A 1 324 ? 10.355 7.142 -2.917 1.00 98.62 324 VAL A CA 1
ATOM 2290 C C . VAL A 1 324 ? 9.206 6.142 -2.819 1.00 98.62 324 VAL A C 1
ATOM 2292 O O . VAL A 1 324 ? 8.482 6.114 -1.822 1.00 98.62 324 VAL A O 1
ATOM 2295 N N . VAL A 1 325 ? 9.070 5.301 -3.840 1.00 98.81 325 VAL A N 1
ATOM 2296 C CA . VAL A 1 325 ? 8.144 4.169 -3.914 1.00 98.81 325 VAL A CA 1
ATOM 2297 C C . VAL A 1 325 ? 8.867 2.907 -3.457 1.00 98.81 325 VAL A C 1
ATOM 2299 O O . VAL A 1 325 ? 9.871 2.518 -4.059 1.00 98.81 325 VAL A O 1
ATOM 2302 N N . LYS A 1 326 ? 8.358 2.256 -2.406 1.00 98.25 326 LYS A N 1
ATOM 2303 C CA . LYS A 1 326 ? 8.908 0.990 -1.904 1.00 98.25 326 LYS A CA 1
ATOM 2304 C C . LYS A 1 326 ? 7.915 -0.155 -2.021 1.00 98.25 326 LYS A C 1
ATOM 2306 O O . LYS A 1 326 ? 6.765 0.004 -1.613 1.00 98.25 326 LYS A O 1
ATOM 2311 N N . VAL A 1 327 ? 8.388 -1.298 -2.518 1.00 98.12 327 VAL A N 1
ATOM 2312 C CA . VAL A 1 327 ? 7.599 -2.527 -2.697 1.00 98.12 327 VAL A CA 1
ATOM 2313 C C . VAL A 1 327 ? 8.283 -3.718 -2.032 1.00 98.12 327 VAL A C 1
ATOM 2315 O O . VAL A 1 327 ? 9.483 -3.917 -2.181 1.00 98.12 327 VAL A O 1
ATOM 2318 N N . GLY A 1 328 ? 7.535 -4.496 -1.259 1.00 94.00 328 GLY A N 1
ATOM 2319 C CA . GLY A 1 328 ? 8.041 -5.618 -0.475 1.00 94.00 328 GLY A CA 1
ATOM 2320 C C . GLY A 1 328 ? 7.642 -6.979 -1.018 1.00 94.00 328 GLY A C 1
ATOM 2321 O O . GLY A 1 328 ? 6.803 -7.095 -1.909 1.00 94.00 328 GLY A O 1
ATOM 2322 N N . ASN A 1 329 ? 8.239 -8.018 -0.428 1.00 91.25 329 ASN A N 1
ATOM 2323 C CA . ASN A 1 329 ? 7.810 -9.415 -0.546 1.00 91.25 329 ASN A CA 1
ATOM 2324 C C . ASN A 1 329 ? 7.624 -9.905 -1.995 1.00 91.25 329 ASN A C 1
ATOM 2326 O O . ASN A 1 329 ? 6.666 -10.613 -2.300 1.00 91.25 329 ASN A O 1
ATOM 2330 N N . GLY A 1 330 ? 8.522 -9.502 -2.904 1.00 93.44 330 GLY A N 1
ATOM 2331 C CA . GLY A 1 330 ? 8.446 -9.878 -4.322 1.00 93.44 330 GLY A CA 1
ATOM 2332 C C . GLY A 1 330 ? 7.290 -9.227 -5.095 1.00 93.44 330 GLY A C 1
ATOM 2333 O O . GLY A 1 330 ? 7.063 -9.574 -6.252 1.00 93.44 330 GLY A O 1
ATOM 2334 N N . GLY A 1 331 ? 6.564 -8.291 -4.479 1.00 97.25 331 GLY A N 1
ATOM 2335 C CA . GLY A 1 331 ? 5.435 -7.590 -5.079 1.00 97.25 331 GLY A CA 1
ATOM 2336 C C . GLY A 1 331 ? 5.819 -6.746 -6.294 1.00 97.25 331 GLY A C 1
ATOM 2337 O O . GLY A 1 331 ? 6.974 -6.359 -6.477 1.00 97.25 331 GLY A O 1
ATOM 2338 N N . VAL A 1 332 ? 4.827 -6.444 -7.129 1.00 98.44 332 VAL A N 1
ATOM 2339 C CA . VAL A 1 332 ? 4.978 -5.698 -8.388 1.00 98.44 332 VAL A CA 1
ATOM 2340 C C . VAL A 1 332 ? 4.182 -4.394 -8.318 1.00 98.44 332 VAL A C 1
ATOM 2342 O O . VAL A 1 332 ? 3.109 -4.344 -7.718 1.00 98.44 332 VAL A O 1
ATOM 2345 N N . LEU A 1 333 ? 4.665 -3.344 -8.983 1.00 98.56 333 LEU A N 1
ATOM 2346 C CA . LEU A 1 333 ? 3.836 -2.190 -9.319 1.00 98.56 333 LEU A CA 1
ATOM 2347 C C . LEU A 1 333 ? 3.114 -2.474 -10.643 1.00 98.56 333 LEU A C 1
ATOM 2349 O O . LEU A 1 333 ? 3.669 -2.269 -11.724 1.00 98.56 333 LEU A O 1
ATOM 2353 N N . GLN A 1 334 ? 1.903 -3.022 -10.560 1.00 98.31 334 GLN A N 1
ATOM 2354 C CA . GLN A 1 334 ? 1.134 -3.500 -11.705 1.00 98.31 334 GLN A CA 1
ATOM 2355 C C . GLN A 1 334 ? 0.125 -2.448 -12.182 1.00 98.31 334 GLN A C 1
ATOM 2357 O O . GLN A 1 334 ? -0.929 -2.243 -11.591 1.00 98.31 334 GLN A O 1
ATOM 2362 N N . LEU A 1 335 ? 0.422 -1.815 -13.308 1.00 97.88 335 LEU A N 1
ATOM 2363 C CA . LEU A 1 335 ? -0.321 -0.700 -13.882 1.00 97.88 335 LEU A CA 1
ATOM 2364 C C . LEU A 1 335 ? -1.066 -1.178 -15.141 1.00 97.88 335 LEU A C 1
ATOM 2366 O O . LEU A 1 335 ? -0.459 -1.421 -16.188 1.00 97.88 335 LEU A O 1
ATOM 2370 N N . ARG A 1 336 ? -2.386 -1.375 -15.033 1.00 94.88 336 ARG A N 1
ATOM 2371 C CA . ARG A 1 336 ? -3.250 -1.951 -16.081 1.00 94.88 336 ARG A CA 1
ATOM 2372 C C . ARG A 1 336 ? -4.110 -0.874 -16.745 1.00 94.88 336 ARG A C 1
ATOM 2374 O O . ARG A 1 336 ? -5.132 -0.467 -16.202 1.00 94.88 336 ARG A O 1
ATOM 2381 N N . GLY A 1 337 ? -3.706 -0.421 -17.928 1.00 93.00 337 GLY A N 1
ATOM 2382 C CA . GLY A 1 337 ? -4.333 0.697 -18.640 1.00 93.00 337 GLY A CA 1
ATOM 2383 C C . GLY A 1 337 ? -4.103 2.060 -17.972 1.00 93.00 337 GLY A C 1
ATOM 2384 O O . GLY A 1 337 ? -4.913 2.968 -18.150 1.00 93.00 337 GLY A O 1
ATOM 2385 N N . VAL A 1 338 ? -3.032 2.177 -17.179 1.00 95.56 338 VAL A N 1
ATOM 2386 C CA . VAL A 1 338 ? -2.706 3.323 -16.313 1.00 95.56 338 VAL A CA 1
ATOM 2387 C C . VAL A 1 338 ? -1.485 4.070 -16.853 1.00 95.56 338 VAL A C 1
ATOM 2389 O O . VAL A 1 338 ? -0.544 3.449 -17.350 1.00 95.56 338 VAL A O 1
ATOM 2392 N N . ASN A 1 339 ? -1.494 5.393 -16.712 1.00 96.94 339 ASN A N 1
ATOM 2393 C CA . ASN A 1 339 ? -0.381 6.279 -17.031 1.00 96.94 339 ASN A CA 1
ATOM 2394 C C . ASN A 1 339 ? 0.556 6.375 -15.817 1.00 96.94 339 ASN A C 1
ATOM 2396 O O . ASN A 1 339 ? 0.138 6.800 -14.740 1.00 96.94 339 ASN A O 1
ATOM 2400 N N . LEU A 1 340 ? 1.828 6.015 -15.971 1.00 98.44 340 LEU A N 1
ATOM 2401 C CA . LEU A 1 340 ? 2.861 6.310 -14.979 1.00 98.44 340 LEU A CA 1
ATOM 2402 C C . LEU A 1 340 ? 3.479 7.677 -15.281 1.00 98.44 340 LEU A C 1
ATOM 2404 O O . LEU A 1 340 ? 4.263 7.818 -16.219 1.00 98.44 340 LEU A O 1
ATOM 2408 N N . GLN A 1 341 ? 3.157 8.670 -14.459 1.00 98.19 341 GLN A N 1
ATOM 2409 C CA . GLN A 1 341 ? 3.690 10.020 -14.571 1.00 98.19 341 GLN A CA 1
ATOM 2410 C C . GLN A 1 341 ? 4.782 10.251 -13.521 1.00 98.19 341 GLN A C 1
ATOM 2412 O O . GLN A 1 341 ? 4.511 10.601 -12.372 1.00 98.19 341 GLN A O 1
ATOM 2417 N N . ALA A 1 342 ? 6.031 10.047 -13.927 1.00 98.00 342 ALA A N 1
ATOM 2418 C CA . ALA A 1 342 ? 7.232 10.263 -13.129 1.00 98.00 342 ALA A CA 1
ATOM 2419 C C . ALA A 1 342 ? 8.235 11.139 -13.901 1.00 98.00 342 ALA A C 1
ATOM 2421 O O . ALA A 1 342 ? 9.435 10.867 -13.936 1.00 98.00 342 ALA A O 1
ATOM 2422 N N . ASP A 1 343 ? 7.738 12.192 -14.543 1.00 96.31 343 ASP A N 1
ATOM 2423 C CA . ASP A 1 343 ? 8.485 13.127 -15.389 1.00 96.31 343 ASP A CA 1
ATOM 2424 C C . ASP A 1 343 ? 8.563 14.546 -14.810 1.00 96.31 343 ASP A C 1
ATOM 2426 O O . ASP A 1 343 ? 9.128 15.432 -15.442 1.00 96.31 343 ASP A O 1
ATOM 2430 N N . ASP A 1 344 ? 8.056 14.757 -13.592 1.00 93.06 344 ASP A N 1
ATOM 2431 C CA . ASP A 1 344 ? 8.160 16.038 -12.897 1.00 93.06 344 ASP A CA 1
ATOM 2432 C C . ASP A 1 344 ? 9.632 16.456 -12.717 1.00 93.06 344 ASP A C 1
ATOM 2434 O O . ASP A 1 344 ? 10.442 15.730 -12.119 1.00 93.06 344 ASP A O 1
ATOM 2438 N N . THR A 1 345 ? 9.949 17.643 -13.241 1.00 88.44 345 THR A N 1
ATOM 2439 C CA . THR A 1 345 ? 11.252 18.316 -13.161 1.00 88.44 345 THR A CA 1
ATOM 2440 C C . THR A 1 345 ? 11.196 19.613 -12.351 1.00 88.44 345 THR A C 1
ATOM 2442 O O . THR A 1 345 ? 12.139 20.402 -12.406 1.00 88.44 345 THR A O 1
ATOM 2445 N N . GLY A 1 346 ? 10.111 19.871 -11.610 1.00 83.56 346 GLY A N 1
ATOM 2446 C CA . GLY A 1 346 ? 9.961 21.067 -10.772 1.00 83.56 346 GLY A CA 1
ATOM 2447 C C . GLY A 1 346 ? 10.986 21.164 -9.633 1.00 83.56 346 GLY A C 1
ATOM 2448 O O . GLY A 1 346 ? 11.190 22.236 -9.071 1.00 83.56 346 GLY A O 1
ATOM 2449 N N . SER A 1 347 ? 11.666 20.058 -9.315 1.00 89.50 347 SER A N 1
ATOM 2450 C CA . SER A 1 347 ? 12.787 19.972 -8.377 1.00 89.50 347 SER A CA 1
ATOM 2451 C C . SER A 1 347 ? 13.837 18.973 -8.882 1.00 89.50 347 SER A C 1
ATOM 2453 O O . SER A 1 347 ? 13.540 18.083 -9.680 1.00 89.50 347 SER A O 1
ATOM 2455 N N . SER A 1 348 ? 15.078 19.099 -8.401 1.00 88.44 348 SER A N 1
ATOM 2456 C CA . SER A 1 348 ? 16.188 18.189 -8.721 1.00 88.44 348 SER A CA 1
ATOM 2457 C C . SER A 1 348 ? 16.130 16.850 -7.975 1.00 88.44 348 SER A C 1
ATOM 2459 O O . SER A 1 348 ? 16.949 15.968 -8.243 1.00 88.44 348 SER A O 1
ATOM 2461 N N . GLY A 1 349 ? 15.173 16.676 -7.054 1.00 93.12 349 GLY A N 1
ATOM 2462 C CA . GLY A 1 349 ? 14.993 15.438 -6.299 1.00 93.12 349 GLY A CA 1
ATOM 2463 C C . GLY A 1 349 ? 14.795 14.227 -7.215 1.00 93.12 349 GLY A C 1
ATOM 2464 O O . GLY A 1 349 ? 13.841 14.172 -7.996 1.00 93.12 349 GLY A O 1
ATOM 2465 N N . GLN A 1 350 ? 15.685 13.238 -7.104 1.00 95.88 350 GLN A N 1
ATOM 2466 C CA . GLN A 1 350 ? 15.561 11.990 -7.854 1.00 95.88 350 GLN A CA 1
ATOM 2467 C C . GLN A 1 350 ? 14.340 11.205 -7.360 1.00 95.88 350 GLN A C 1
ATOM 2469 O O . GLN A 1 350 ? 14.131 11.064 -6.156 1.00 95.88 350 GLN A O 1
ATOM 2474 N N . LYS A 1 351 ? 13.536 10.702 -8.296 1.00 98.19 351 LYS A N 1
ATOM 2475 C CA . LYS A 1 351 ? 12.413 9.793 -8.013 1.00 98.19 351 LYS A CA 1
ATOM 2476 C C . LYS A 1 351 ? 12.954 8.387 -7.833 1.00 98.19 351 LYS A C 1
ATOM 2478 O O . LYS A 1 351 ? 13.720 7.957 -8.684 1.00 98.19 351 LYS A O 1
ATOM 2483 N N . VAL A 1 352 ? 12.592 7.657 -6.785 1.00 98.69 352 VAL A N 1
ATOM 2484 C CA . VAL A 1 352 ? 13.173 6.333 -6.512 1.00 98.69 352 VAL A CA 1
ATOM 2485 C C . VAL A 1 352 ? 12.089 5.267 -6.412 1.00 98.69 352 VAL A C 1
ATOM 2487 O O . VAL A 1 352 ? 11.158 5.403 -5.633 1.00 98.69 352 VAL A O 1
ATOM 2490 N N . PHE A 1 353 ? 12.242 4.180 -7.161 1.00 98.81 353 PHE A N 1
ATOM 2491 C CA . PHE A 1 353 ? 11.449 2.957 -7.086 1.00 98.81 353 PHE A CA 1
ATOM 2492 C C . PHE A 1 353 ? 12.366 1.824 -6.631 1.00 98.81 353 PHE A C 1
ATOM 2494 O O . PHE A 1 353 ? 13.384 1.540 -7.273 1.00 98.81 353 PHE A O 1
ATOM 2501 N N . THR A 1 354 ? 12.046 1.209 -5.496 1.00 98.12 354 THR A N 1
ATOM 2502 C CA . THR A 1 354 ? 12.943 0.259 -4.832 1.00 98.12 354 THR A CA 1
ATOM 2503 C C . THR A 1 354 ? 12.191 -0.740 -3.943 1.00 98.12 354 THR A C 1
ATOM 2505 O O . THR A 1 354 ? 10.963 -0.732 -3.861 1.00 98.12 354 THR A O 1
ATOM 2508 N N . SER A 1 355 ? 12.937 -1.615 -3.273 1.00 96.12 355 SER A N 1
ATOM 2509 C CA . SER A 1 355 ? 12.420 -2.615 -2.337 1.00 96.12 355 SER A CA 1
ATOM 2510 C C . SER A 1 355 ? 12.185 -2.043 -0.930 1.00 96.12 355 SER A C 1
ATOM 2512 O O . SER A 1 355 ? 12.876 -1.113 -0.514 1.00 96.12 355 SER A O 1
ATOM 2514 N N . LEU A 1 356 ? 11.302 -2.656 -0.131 1.00 95.81 356 LEU A N 1
ATOM 2515 C CA . LEU A 1 356 ? 11.248 -2.406 1.323 1.00 95.81 356 LEU A CA 1
ATOM 2516 C C . LEU A 1 356 ? 12.538 -2.799 2.063 1.00 95.81 356 LEU A C 1
ATOM 2518 O O . LEU A 1 356 ? 12.775 -2.347 3.177 1.00 95.81 356 LEU A O 1
ATOM 2522 N N . THR A 1 357 ? 13.401 -3.615 1.468 1.00 94.12 357 THR A N 1
ATOM 2523 C CA . THR A 1 357 ? 14.718 -3.920 2.051 1.00 94.12 357 THR A CA 1
ATOM 2524 C C . THR A 1 357 ? 15.736 -2.791 1.841 1.00 94.12 357 THR A C 1
ATOM 2526 O O . THR A 1 357 ? 16.852 -2.883 2.340 1.00 94.12 357 THR A O 1
ATOM 2529 N N . ASP A 1 358 ? 15.404 -1.756 1.060 1.00 94.50 358 ASP A N 1
ATOM 2530 C CA . ASP A 1 358 ? 16.300 -0.637 0.761 1.00 94.50 358 ASP A CA 1
ATOM 2531 C C . ASP A 1 358 ? 16.141 0.516 1.748 1.00 94.50 358 ASP A C 1
ATOM 2533 O O . ASP A 1 358 ? 15.404 1.468 1.501 1.00 94.50 358 ASP A O 1
ATOM 2537 N N . ASP A 1 359 ? 16.870 0.460 2.855 1.00 93.12 359 ASP A N 1
ATOM 2538 C CA . ASP A 1 359 ? 16.853 1.495 3.895 1.00 93.12 359 ASP A CA 1
ATOM 2539 C C . ASP A 1 359 ? 17.671 2.753 3.557 1.00 93.12 359 ASP A C 1
ATOM 2541 O O . ASP A 1 359 ? 17.695 3.701 4.338 1.00 93.12 359 ASP A O 1
ATOM 2545 N N . SER A 1 360 ? 18.319 2.821 2.387 1.00 93.81 360 SER A N 1
ATOM 2546 C CA . SER A 1 360 ? 19.131 3.993 2.019 1.00 93.81 360 SER A CA 1
ATOM 2547 C C . SER A 1 360 ? 18.309 5.238 1.647 1.00 93.81 360 SER A C 1
ATOM 2549 O O . SER A 1 360 ? 18.864 6.329 1.524 1.00 93.81 360 SER A O 1
ATOM 2551 N N . VAL A 1 361 ? 16.996 5.089 1.441 1.00 95.25 361 VAL A N 1
ATOM 2552 C CA . VAL A 1 361 ? 16.065 6.148 1.015 1.00 95.25 361 VAL A CA 1
ATOM 2553 C C . VAL A 1 361 ? 14.693 5.971 1.669 1.00 95.25 361 VAL A C 1
ATOM 2555 O O . VAL A 1 361 ? 14.303 4.855 2.002 1.00 95.25 361 VAL A O 1
ATOM 2558 N N . GLY A 1 362 ? 13.916 7.051 1.797 1.00 95.25 362 GLY A N 1
ATOM 2559 C CA . GLY A 1 362 ? 12.559 7.006 2.366 1.00 95.25 362 GLY A CA 1
ATOM 2560 C C . GLY A 1 362 ? 12.535 6.581 3.842 1.00 95.25 362 GLY A C 1
ATOM 2561 O O . GLY A 1 362 ? 13.483 6.835 4.581 1.00 95.25 362 GLY A O 1
ATOM 2562 N N . VAL A 1 363 ? 11.439 5.959 4.280 1.00 95.62 363 VAL A N 1
ATOM 2563 C CA . VAL A 1 363 ? 11.317 5.373 5.625 1.00 95.62 363 VAL A CA 1
ATOM 2564 C C . VAL A 1 363 ? 12.081 4.049 5.713 1.00 95.62 363 VAL A C 1
ATOM 2566 O O . VAL A 1 363 ? 12.005 3.237 4.792 1.00 95.62 363 VAL A O 1
ATOM 2569 N N . ALA A 1 364 ? 12.805 3.818 6.808 1.00 94.00 364 ALA A N 1
ATOM 2570 C CA . ALA A 1 364 ? 13.419 2.521 7.077 1.00 94.00 364 ALA A CA 1
ATOM 2571 C C . ALA A 1 364 ? 12.331 1.485 7.397 1.00 94.00 364 ALA A C 1
ATOM 2573 O O . ALA A 1 364 ? 11.437 1.750 8.201 1.00 94.00 364 ALA A O 1
ATOM 2574 N N . THR A 1 365 ? 12.393 0.327 6.748 1.00 93.75 365 THR A N 1
ATOM 2575 C CA . THR A 1 365 ? 11.406 -0.758 6.916 1.00 93.75 365 THR A CA 1
ATOM 2576 C C . THR A 1 365 ? 12.044 -2.065 7.345 1.00 93.75 365 THR A C 1
ATOM 2578 O O . THR A 1 365 ? 11.337 -3.023 7.665 1.00 93.75 365 THR A O 1
ATOM 2581 N N . CYS A 1 366 ? 13.368 -2.118 7.400 1.00 89.06 366 CYS A N 1
ATOM 2582 C CA . CYS A 1 366 ? 14.062 -3.274 7.917 1.00 89.06 366 CYS A CA 1
ATOM 2583 C C . CYS A 1 366 ? 13.787 -3.492 9.413 1.00 89.06 366 CYS A C 1
ATOM 2585 O O . CYS A 1 366 ? 13.665 -2.541 10.179 1.00 89.06 366 CYS A O 1
ATOM 2587 N N . HIS A 1 367 ? 13.647 -4.760 9.813 1.00 87.62 367 HIS A N 1
ATOM 2588 C CA . HIS A 1 367 ? 13.189 -5.195 11.141 1.00 87.62 367 HIS A CA 1
ATOM 2589 C C . HIS A 1 367 ? 11.733 -4.841 11.482 1.00 87.62 367 HIS A C 1
ATOM 2591 O O . HIS A 1 367 ? 11.292 -5.091 12.603 1.00 87.62 367 HIS A O 1
ATOM 2597 N N . SER A 1 368 ? 10.965 -4.310 10.528 1.00 94.00 368 SER A N 1
ATOM 2598 C CA . SER A 1 368 ? 9.513 -4.214 10.669 1.00 94.00 368 SER A CA 1
ATOM 2599 C C . SER A 1 368 ? 8.835 -5.551 10.360 1.00 94.00 368 SER A C 1
ATOM 2601 O O . SER A 1 368 ? 9.407 -6.423 9.709 1.00 94.00 368 SER A O 1
ATOM 2603 N N . VAL A 1 369 ? 7.565 -5.682 10.737 1.00 94.56 369 VAL A N 1
ATOM 2604 C CA . VAL A 1 369 ? 6.711 -6.828 10.378 1.00 94.56 369 VAL A CA 1
ATOM 2605 C C . VAL A 1 369 ? 6.480 -6.976 8.872 1.00 94.56 369 VAL A C 1
ATOM 2607 O O . VAL A 1 369 ? 6.020 -8.021 8.421 1.00 94.56 369 VAL A O 1
ATOM 2610 N N . LEU A 1 370 ? 6.798 -5.944 8.084 1.00 93.50 370 LEU A N 1
ATOM 2611 C CA . LEU A 1 370 ? 6.707 -5.980 6.624 1.00 93.50 370 LEU A CA 1
ATOM 2612 C C . LEU A 1 370 ? 7.922 -6.669 5.988 1.00 93.50 370 LEU A C 1
ATOM 2614 O O . LEU A 1 370 ? 7.831 -7.150 4.859 1.00 93.50 370 LEU A O 1
ATOM 2618 N N . VAL A 1 371 ? 9.060 -6.688 6.697 1.00 89.88 371 VAL A N 1
ATOM 2619 C CA . VAL A 1 371 ? 10.353 -7.196 6.225 1.00 89.88 371 VAL A CA 1
ATOM 2620 C C . VAL A 1 371 ? 11.029 -7.980 7.350 1.00 89.88 371 VAL A C 1
ATOM 2622 O O . VAL A 1 371 ? 11.815 -7.449 8.134 1.00 89.88 371 VAL A O 1
ATOM 2625 N N . ASN A 1 372 ? 10.754 -9.284 7.395 1.00 72.00 372 ASN A N 1
ATOM 2626 C CA . ASN A 1 372 ? 11.269 -10.166 8.448 1.00 72.00 372 ASN A CA 1
ATOM 2627 C C . ASN A 1 372 ? 12.776 -10.459 8.331 1.00 72.00 372 ASN A C 1
ATOM 2629 O O . ASN A 1 372 ? 13.398 -10.865 9.310 1.00 72.00 372 ASN A O 1
ATOM 2633 N N . ALA A 1 373 ? 13.373 -10.273 7.149 1.00 77.75 373 ALA A N 1
ATOM 2634 C CA . ALA A 1 373 ? 14.791 -10.517 6.906 1.00 77.75 373 ALA A CA 1
ATOM 2635 C C . ALA A 1 373 ? 15.446 -9.311 6.230 1.00 77.75 373 ALA A C 1
ATOM 2637 O O . ALA A 1 373 ? 15.022 -8.871 5.163 1.00 77.75 373 ALA A O 1
ATOM 2638 N N . CYS A 1 374 ? 16.517 -8.823 6.849 1.00 80.06 374 CYS A N 1
ATOM 2639 C CA . CYS A 1 374 ? 17.284 -7.676 6.387 1.00 80.06 374 CYS A CA 1
ATOM 2640 C C . CYS A 1 374 ? 18.639 -8.137 5.878 1.00 80.06 374 CYS A C 1
ATOM 2642 O O . CYS A 1 374 ? 19.542 -8.382 6.682 1.00 80.06 374 CYS A O 1
ATOM 2644 N N . PRO A 1 375 ? 18.787 -8.333 4.558 1.00 82.31 375 PRO A N 1
ATOM 2645 C CA . PRO A 1 375 ? 20.054 -8.781 4.023 1.00 82.31 375 PRO A CA 1
ATOM 2646 C C . PRO A 1 375 ? 21.094 -7.665 4.176 1.00 82.31 375 PRO A C 1
ATOM 2648 O O . PRO A 1 375 ? 20.798 -6.492 3.959 1.00 82.31 375 PRO A O 1
ATOM 2651 N N . ALA A 1 376 ? 22.337 -8.034 4.497 1.00 83.06 376 ALA A N 1
ATOM 2652 C CA . ALA A 1 376 ? 23.446 -7.079 4.602 1.00 83.06 376 ALA A CA 1
ATOM 2653 C C . ALA A 1 376 ? 23.703 -6.316 3.287 1.00 83.06 376 ALA A C 1
ATOM 2655 O O . ALA A 1 376 ? 24.252 -5.219 3.290 1.00 83.06 376 ALA A O 1
ATOM 2656 N N . THR A 1 377 ? 23.304 -6.905 2.155 1.00 86.19 377 THR A N 1
ATOM 2657 C CA . THR A 1 377 ? 23.301 -6.268 0.837 1.00 86.19 377 THR A CA 1
ATOM 2658 C C . THR A 1 377 ? 21.964 -6.521 0.155 1.00 86.19 377 THR A C 1
ATOM 2660 O O . THR A 1 377 ? 21.476 -7.653 0.120 1.00 86.19 377 THR A O 1
ATOM 2663 N N . ILE A 1 378 ? 21.362 -5.470 -0.396 1.00 88.62 378 ILE A N 1
ATOM 2664 C CA . ILE A 1 378 ? 20.082 -5.579 -1.095 1.00 88.62 378 ILE A CA 1
ATOM 2665 C C . ILE A 1 378 ? 20.314 -6.321 -2.408 1.00 88.62 378 ILE A C 1
ATOM 2667 O O . ILE A 1 378 ? 21.161 -5.928 -3.211 1.00 88.62 378 ILE A O 1
ATOM 2671 N N . GLN A 1 379 ? 19.566 -7.399 -2.617 1.00 89.62 379 GLN A N 1
ATOM 2672 C CA . GLN A 1 379 ? 19.717 -8.226 -3.807 1.00 89.62 379 GLN A CA 1
ATOM 2673 C C . GLN A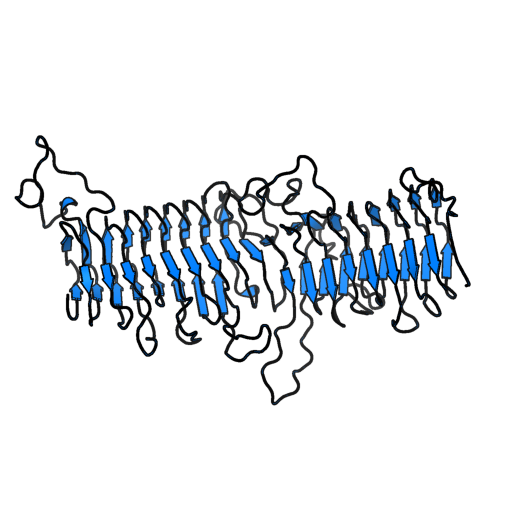 1 379 ? 18.812 -7.727 -4.938 1.00 89.62 379 GLN A C 1
ATOM 2675 O O . GLN A 1 379 ? 17.654 -7.376 -4.685 1.00 89.62 379 GLN A O 1
ATOM 2680 N N . PRO A 1 380 ? 19.287 -7.730 -6.194 1.00 93.69 380 PRO A N 1
ATOM 2681 C CA . PRO A 1 380 ? 18.400 -7.645 -7.344 1.00 93.69 380 PRO A CA 1
ATOM 2682 C C . PRO A 1 380 ? 17.317 -8.731 -7.286 1.00 93.69 380 PRO A C 1
ATOM 2684 O O . PRO A 1 380 ? 17.609 -9.878 -6.954 1.00 93.69 380 PRO A O 1
ATOM 2687 N N . GLY A 1 381 ? 16.069 -8.374 -7.592 1.00 94.19 381 GLY A N 1
ATOM 2688 C CA . GLY A 1 381 ? 14.916 -9.273 -7.459 1.00 94.19 381 GLY A CA 1
ATOM 2689 C C . GLY A 1 381 ? 14.200 -9.214 -6.107 1.00 94.19 381 GLY A C 1
ATOM 2690 O O . GLY A 1 381 ? 13.273 -9.988 -5.888 1.00 94.19 381 GLY A O 1
ATOM 2691 N N . ALA A 1 382 ? 14.576 -8.295 -5.210 1.00 94.50 382 ALA A N 1
ATOM 2692 C CA . ALA A 1 382 ? 13.889 -8.101 -3.928 1.00 94.50 382 ALA A CA 1
ATOM 2693 C C . ALA A 1 382 ? 12.414 -7.660 -4.086 1.00 94.50 382 ALA A C 1
ATOM 2695 O O . ALA A 1 382 ? 11.596 -7.861 -3.188 1.00 94.50 382 ALA A O 1
ATOM 2696 N N . TRP A 1 383 ? 12.069 -7.102 -5.247 1.00 97.00 383 TRP A N 1
ATOM 2697 C CA . TRP A 1 383 ? 10.703 -6.822 -5.684 1.00 97.00 383 TRP A CA 1
ATOM 2698 C C . TRP A 1 383 ? 10.571 -7.075 -7.191 1.00 97.00 383 TRP A C 1
ATOM 2700 O O . TRP A 1 383 ? 11.567 -7.250 -7.891 1.00 97.00 383 TRP A O 1
ATOM 2710 N N . GLY A 1 384 ? 9.350 -7.123 -7.712 1.00 97.81 384 GLY A N 1
ATOM 2711 C CA . GLY A 1 384 ? 9.085 -7.555 -9.084 1.00 97.81 384 GLY A CA 1
ATOM 2712 C C . GLY A 1 384 ? 9.296 -6.493 -10.169 1.00 97.81 384 GLY A C 1
ATOM 2713 O O . GLY A 1 384 ? 9.482 -6.860 -11.327 1.00 97.81 384 GLY A O 1
ATOM 2714 N N . GLY A 1 385 ? 9.322 -5.205 -9.812 1.00 98.38 385 GLY A N 1
ATOM 2715 C CA . GLY A 1 385 ? 9.488 -4.095 -10.756 1.00 98.38 385 GLY A CA 1
ATOM 2716 C C . GLY A 1 385 ? 8.201 -3.379 -11.152 1.00 98.38 385 GLY A C 1
ATOM 2717 O O . GLY A 1 385 ? 7.146 -3.554 -10.536 1.00 98.38 385 GLY A O 1
ATOM 2718 N N . ILE A 1 386 ? 8.296 -2.555 -12.196 1.00 98.88 386 ILE A N 1
ATOM 2719 C CA . ILE A 1 386 ? 7.170 -1.805 -12.768 1.00 98.88 386 ILE A CA 1
ATOM 2720 C C . ILE A 1 386 ? 6.622 -2.574 -13.965 1.00 98.88 386 ILE A C 1
ATOM 2722 O O . ILE A 1 386 ? 7.368 -2.891 -14.885 1.00 98.88 386 ILE A O 1
ATOM 2726 N N . THR A 1 387 ? 5.320 -2.855 -13.984 1.00 98.69 387 THR A N 1
ATOM 2727 C CA . THR A 1 387 ? 4.657 -3.549 -15.096 1.00 98.69 387 THR A CA 1
ATOM 2728 C C . THR A 1 387 ? 3.524 -2.706 -15.665 1.00 98.69 387 THR A C 1
ATOM 2730 O O . THR A 1 387 ? 2.530 -2.466 -14.990 1.00 98.69 387 THR A O 1
ATOM 2733 N N . LEU A 1 388 ? 3.652 -2.308 -16.928 1.00 98.50 388 LEU A N 1
ATOM 2734 C CA . LEU A 1 388 ? 2.694 -1.514 -17.697 1.00 98.50 388 LEU A CA 1
ATOM 2735 C C . LEU A 1 388 ? 2.013 -2.420 -18.735 1.00 98.50 388 LEU A C 1
ATOM 2737 O O . LEU A 1 388 ? 2.639 -2.910 -19.678 1.00 98.50 388 LEU A O 1
ATOM 2741 N N . THR A 1 389 ? 0.723 -2.692 -18.543 1.00 95.56 389 THR A N 1
ATOM 2742 C CA . THR A 1 389 ? -0.055 -3.661 -19.343 1.00 95.56 389 THR A CA 1
ATOM 2743 C C . THR A 1 389 ? -1.422 -3.098 -19.718 1.00 95.56 389 THR A C 1
ATOM 2745 O O . THR A 1 389 ? -1.915 -2.188 -19.064 1.00 95.56 389 THR A O 1
ATOM 2748 N N . GLY A 1 390 ? -2.068 -3.649 -20.748 1.00 87.31 390 GLY A N 1
ATOM 2749 C CA . GLY A 1 390 ? -3.338 -3.129 -21.272 1.00 87.31 390 GLY A CA 1
ATOM 2750 C C . GLY A 1 390 ? -3.125 -1.973 -22.253 1.00 87.31 390 GLY A C 1
ATOM 2751 O O . GLY A 1 390 ? -2.194 -1.191 -22.087 1.00 87.31 390 GLY A O 1
ATOM 2752 N N . GLY A 1 391 ? -3.973 -1.883 -23.284 1.00 79.50 391 GLY A N 1
ATOM 2753 C CA . GLY A 1 391 ? -3.724 -1.095 -24.505 1.00 79.50 391 GLY A CA 1
ATOM 2754 C C . GLY A 1 391 ? -3.395 0.392 -24.321 1.00 79.50 391 GLY A C 1
ATOM 2755 O O . GLY A 1 391 ? -2.779 0.993 -25.192 1.00 79.50 391 GLY A O 1
ATOM 2756 N N . SER A 1 392 ? -3.781 0.989 -23.192 1.00 84.75 392 SER A N 1
ATOM 2757 C CA . SER A 1 392 ? -3.536 2.401 -22.879 1.00 84.75 392 SER A CA 1
ATOM 2758 C C . SER A 1 392 ? -2.392 2.648 -21.893 1.00 84.75 392 SER A C 1
ATOM 2760 O O . SER A 1 392 ? -2.040 3.807 -21.690 1.00 84.75 392 SER A O 1
ATOM 2762 N N . ALA A 1 393 ? -1.808 1.619 -21.261 1.00 95.56 393 ALA A N 1
ATOM 2763 C CA . ALA A 1 393 ? -0.781 1.845 -20.242 1.00 95.56 393 ALA A CA 1
ATOM 2764 C C . ALA A 1 393 ? 0.493 2.439 -20.850 1.00 95.56 393 ALA A C 1
ATOM 2766 O O . ALA A 1 393 ? 1.025 1.927 -21.832 1.00 95.56 393 ALA A O 1
ATOM 2767 N N . ASN A 1 394 ? 1.004 3.503 -20.249 1.00 97.56 394 ASN A N 1
ATOM 2768 C CA . ASN A 1 394 ? 2.180 4.228 -20.725 1.00 97.56 394 ASN A CA 1
ATOM 2769 C C . ASN A 1 394 ? 2.982 4.768 -19.537 1.00 97.56 394 ASN A C 1
ATOM 2771 O O . ASN A 1 394 ? 2.508 4.742 -18.401 1.00 97.56 394 ASN A O 1
ATOM 2775 N N . GLY A 1 395 ? 4.214 5.213 -19.779 1.00 98.12 395 GLY A N 1
ATOM 2776 C CA . GLY A 1 395 ? 5.074 5.716 -18.710 1.00 98.12 395 GLY A CA 1
ATOM 2777 C C . GLY A 1 395 ? 6.043 6.799 -19.156 1.00 98.12 395 GLY A C 1
ATOM 2778 O O . GLY A 1 395 ? 6.571 6.757 -20.265 1.00 98.12 395 GLY A O 1
ATOM 2779 N N . ALA A 1 396 ? 6.277 7.777 -18.291 1.00 98.56 396 ALA A N 1
ATOM 2780 C CA . ALA A 1 396 ? 7.317 8.781 -18.449 1.00 98.56 396 ALA A CA 1
ATOM 2781 C C . ALA A 1 396 ? 8.135 8.839 -17.157 1.00 98.56 396 ALA A C 1
ATOM 2783 O O . ALA A 1 396 ? 7.581 9.057 -16.083 1.00 98.56 396 ALA A O 1
ATOM 2784 N N . LEU A 1 397 ? 9.442 8.597 -17.255 1.00 98.62 397 LEU A N 1
ATOM 2785 C CA . LEU A 1 397 ? 10.381 8.598 -16.139 1.00 98.62 397 LEU A CA 1
ATOM 2786 C C . LEU A 1 397 ? 11.547 9.537 -16.464 1.00 98.62 397 LEU A C 1
ATOM 2788 O O . LEU A 1 397 ? 12.320 9.280 -17.386 1.00 98.62 397 LEU A O 1
ATOM 2792 N N . VAL A 1 398 ? 11.696 10.622 -15.706 1.00 98.00 398 VAL A N 1
ATOM 2793 C CA . VAL A 1 398 ? 12.784 11.601 -15.873 1.00 98.00 398 VAL A CA 1
ATOM 2794 C C . VAL A 1 398 ? 13.507 11.796 -14.551 1.00 98.00 398 VAL A C 1
ATOM 2796 O O . VAL A 1 398 ? 12.863 12.078 -13.543 1.00 98.00 398 VAL A O 1
ATOM 2799 N N . ASN A 1 399 ? 14.840 11.688 -14.535 1.00 97.94 399 ASN A N 1
ATOM 2800 C CA . ASN A 1 399 ? 15.627 11.746 -13.295 1.00 97.94 399 ASN A CA 1
ATOM 2801 C C . ASN A 1 399 ? 15.069 10.776 -12.231 1.00 97.94 399 ASN A C 1
ATOM 2803 O O . ASN A 1 399 ? 14.741 11.161 -11.103 1.00 97.94 399 ASN A O 1
ATOM 2807 N N . ALA A 1 400 ? 14.874 9.521 -12.638 1.00 98.50 400 ALA A N 1
ATOM 2808 C CA . ALA A 1 400 ? 14.356 8.453 -11.797 1.00 98.50 400 ALA A CA 1
ATOM 2809 C C . ALA A 1 400 ? 15.422 7.379 -11.541 1.00 98.50 400 ALA A C 1
ATOM 2811 O O . ALA A 1 400 ? 16.331 7.185 -12.344 1.00 98.50 400 ALA A O 1
ATOM 2812 N N . ALA A 1 401 ? 15.289 6.653 -10.439 1.00 98.50 401 ALA A N 1
ATOM 2813 C CA . ALA A 1 401 ? 16.053 5.469 -10.103 1.00 98.50 401 ALA A CA 1
ATOM 2814 C C . ALA A 1 401 ? 15.096 4.290 -9.930 1.00 98.50 401 ALA A C 1
ATOM 2816 O O . ALA A 1 401 ? 14.230 4.334 -9.065 1.00 98.50 401 ALA A O 1
ATOM 2817 N N . VAL A 1 402 ? 15.256 3.234 -10.722 1.00 98.56 402 VAL A N 1
ATOM 2818 C CA . VAL A 1 402 ? 14.536 1.964 -10.555 1.00 98.56 402 VAL A CA 1
ATOM 2819 C C . VAL A 1 402 ? 15.577 0.905 -10.245 1.00 98.56 402 VAL A C 1
ATOM 2821 O O . VAL A 1 402 ? 16.414 0.618 -11.098 1.00 98.56 402 VAL A O 1
ATOM 2824 N N . ARG A 1 403 ? 15.582 0.357 -9.029 1.00 96.88 403 ARG A N 1
ATOM 2825 C CA . ARG A 1 403 ? 16.670 -0.521 -8.573 1.00 96.88 403 ARG A CA 1
ATOM 2826 C C . ARG A 1 403 ? 16.183 -1.703 -7.749 1.00 96.88 403 ARG A C 1
ATOM 2828 O O . ARG A 1 403 ? 15.136 -1.642 -7.110 1.00 96.88 403 ARG A O 1
ATOM 2835 N N . TYR A 1 404 ? 16.975 -2.772 -7.764 1.00 96.25 404 TYR A N 1
ATOM 2836 C CA . TYR A 1 404 ? 16.747 -4.033 -7.055 1.00 96.25 404 TYR A CA 1
ATOM 2837 C C . TYR A 1 404 ? 15.496 -4.809 -7.489 1.00 96.25 404 TYR A C 1
ATOM 2839 O O . TYR A 1 404 ? 15.023 -5.680 -6.759 1.00 96.25 404 TYR A O 1
ATOM 2847 N N . ALA A 1 405 ? 14.965 -4.521 -8.678 1.00 97.50 405 ALA A N 1
ATOM 2848 C CA . ALA A 1 405 ? 13.806 -5.218 -9.219 1.00 97.50 405 ALA A CA 1
ATOM 2849 C C . ALA A 1 405 ? 14.201 -6.556 -9.861 1.00 97.50 405 ALA A C 1
ATOM 2851 O O . ALA A 1 405 ? 15.367 -6.786 -10.196 1.00 97.50 405 ALA A O 1
ATOM 2852 N N . ALA A 1 406 ? 13.221 -7.432 -10.082 1.00 96.81 406 ALA A N 1
ATOM 2853 C CA . ALA A 1 406 ? 13.380 -8.596 -10.940 1.00 96.81 406 ALA A CA 1
ATOM 2854 C C . ALA A 1 406 ? 13.592 -8.127 -12.385 1.00 96.81 406 ALA A C 1
ATOM 2856 O O . ALA A 1 406 ? 14.678 -8.287 -12.928 1.00 96.81 406 ALA A O 1
ATOM 2857 N N . THR A 1 407 ? 12.600 -7.452 -12.962 1.00 97.56 407 THR A N 1
ATOM 2858 C CA . THR A 1 407 ? 12.744 -6.654 -14.190 1.00 97.56 407 THR A CA 1
ATOM 2859 C C . THR A 1 407 ? 12.486 -5.203 -13.825 1.00 97.56 407 THR A C 1
ATOM 2861 O O . THR A 1 407 ? 11.492 -4.940 -13.167 1.00 97.56 407 THR A O 1
ATOM 2864 N N . GLY A 1 408 ? 13.339 -4.255 -14.211 1.00 98.00 408 GLY A N 1
ATOM 2865 C CA . GLY A 1 408 ? 13.152 -2.850 -13.829 1.00 98.00 408 GLY A CA 1
ATOM 2866 C C . GLY A 1 408 ? 11.811 -2.298 -14.319 1.00 98.00 408 GLY A C 1
ATOM 2867 O O . GLY A 1 408 ? 10.962 -1.889 -13.523 1.00 98.00 408 GLY A O 1
ATOM 2868 N N . ILE A 1 409 ? 11.614 -2.323 -15.638 1.00 98.69 409 ILE A N 1
ATOM 2869 C CA . ILE A 1 409 ? 10.385 -1.873 -16.297 1.00 98.69 409 ILE A CA 1
ATOM 2870 C C . ILE A 1 409 ? 9.977 -2.900 -17.352 1.00 98.69 409 ILE A C 1
ATOM 2872 O O . ILE A 1 409 ? 10.730 -3.157 -18.285 1.00 98.69 409 ILE A O 1
ATOM 2876 N N . LEU A 1 410 ? 8.772 -3.444 -17.237 1.00 98.44 410 LEU A N 1
ATOM 2877 C CA . LEU A 1 410 ? 8.113 -4.245 -18.262 1.00 98.44 410 LEU A CA 1
ATOM 2878 C C . LEU A 1 410 ? 6.962 -3.433 -18.859 1.00 98.44 410 LEU A C 1
ATOM 2880 O O . LEU A 1 410 ? 6.071 -3.007 -18.126 1.00 98.44 410 LEU A O 1
ATOM 2884 N N . ILE A 1 411 ? 6.932 -3.256 -20.179 1.00 98.31 411 ILE A N 1
ATOM 2885 C CA . ILE A 1 411 ? 5.798 -2.645 -20.879 1.00 98.31 411 ILE A CA 1
ATOM 2886 C C . ILE A 1 411 ? 5.354 -3.501 -22.059 1.00 98.31 411 ILE A C 1
ATOM 2888 O O . ILE A 1 411 ? 6.156 -3.893 -22.896 1.00 98.31 411 ILE A O 1
ATOM 2892 N N . THR A 1 412 ? 4.060 -3.804 -22.119 1.00 96.50 412 THR A N 1
ATOM 2893 C CA . THR A 1 412 ? 3.468 -4.683 -23.148 1.00 96.50 412 THR A CA 1
ATOM 2894 C C . THR A 1 412 ? 2.198 -4.092 -23.768 1.00 96.50 412 THR A C 1
ATOM 2896 O O . THR A 1 412 ? 1.419 -4.795 -24.409 1.00 96.50 412 THR A O 1
ATOM 2899 N N . SER A 1 413 ? 1.951 -2.801 -23.535 1.00 92.94 413 SER A N 1
ATOM 2900 C CA . SER A 1 413 ? 0.684 -2.134 -23.843 1.00 92.94 413 SER A CA 1
ATOM 2901 C C . SER A 1 413 ? 0.470 -1.860 -25.325 1.00 92.94 413 SER A C 1
ATOM 2903 O O . SER A 1 413 ? -0.672 -1.819 -25.768 1.00 92.94 413 SER A O 1
ATOM 2905 N N . GLY A 1 414 ? 1.545 -1.656 -26.090 1.00 93.69 414 GLY A N 1
ATOM 2906 C CA . GLY A 1 414 ? 1.448 -1.122 -27.447 1.00 93.69 414 GLY A CA 1
ATOM 2907 C C . GLY A 1 414 ? 1.152 0.379 -27.492 1.00 93.69 414 GLY A C 1
ATOM 2908 O O . GLY A 1 414 ? 0.780 0.892 -28.544 1.00 93.69 414 GLY A O 1
ATOM 2909 N N . ALA A 1 415 ? 1.304 1.093 -26.372 1.00 93.88 415 ALA A N 1
ATOM 2910 C CA . ALA A 1 415 ? 1.083 2.532 -26.332 1.00 93.88 415 ALA A CA 1
ATOM 2911 C C . ALA A 1 415 ? 2.048 3.282 -27.270 1.00 93.88 415 ALA A C 1
ATOM 2913 O O . ALA A 1 415 ? 3.239 2.973 -27.362 1.00 93.88 415 ALA A O 1
ATOM 2914 N N . SER A 1 416 ? 1.524 4.310 -27.936 1.00 92.94 416 SER A N 1
ATOM 2915 C CA . SER A 1 416 ? 2.258 5.161 -28.882 1.00 92.94 416 SER A CA 1
ATOM 2916 C C . SER A 1 416 ? 2.443 6.596 -28.384 1.00 92.94 416 SER A C 1
ATOM 2918 O O . SER A 1 416 ? 2.898 7.457 -29.126 1.00 92.94 416 SER A O 1
ATOM 2920 N N . SER A 1 417 ? 2.059 6.883 -27.143 1.00 95.12 417 SER A N 1
ATOM 2921 C CA . SER A 1 417 ? 2.209 8.198 -26.521 1.00 95.12 417 SER A CA 1
ATOM 2922 C C . SER A 1 417 ? 2.234 8.076 -25.003 1.00 95.12 417 SER A C 1
ATOM 2924 O O . SER A 1 417 ? 1.674 7.134 -24.440 1.00 95.12 417 SER A O 1
ATOM 2926 N N . THR A 1 418 ? 2.835 9.060 -24.349 1.00 96.62 418 THR A N 1
ATOM 2927 C CA . THR A 1 418 ? 2.915 9.202 -22.894 1.00 96.62 418 THR A CA 1
ATOM 2928 C C . THR A 1 418 ? 3.040 10.685 -22.536 1.00 96.62 418 THR A C 1
ATOM 2930 O O . THR A 1 418 ? 3.074 11.550 -23.417 1.00 96.62 418 THR A O 1
ATOM 2933 N N . SER A 1 419 ? 3.124 11.012 -21.247 1.00 94.12 419 SER A N 1
ATOM 2934 C CA . SER A 1 419 ? 3.426 12.383 -20.822 1.00 94.12 419 SER A CA 1
ATOM 2935 C C . SER A 1 419 ? 4.727 12.879 -21.470 1.00 94.12 419 SER A C 1
ATOM 2937 O O . SER A 1 419 ? 5.739 12.178 -21.498 1.00 94.12 419 SER A O 1
ATOM 2939 N N . GLY A 1 420 ? 4.684 14.071 -22.069 1.00 90.31 420 GLY A N 1
ATOM 2940 C CA . GLY A 1 420 ? 5.830 14.661 -22.764 1.00 90.31 420 GLY A CA 1
ATOM 2941 C C . GLY A 1 420 ? 6.196 14.027 -24.117 1.00 90.31 420 GLY A C 1
ATOM 2942 O O . GLY A 1 420 ? 7.176 14.457 -24.726 1.00 90.31 420 GLY A O 1
ATOM 2943 N N . SER A 1 421 ? 5.438 13.047 -24.633 1.00 96.25 421 SER A N 1
ATOM 2944 C CA . SER A 1 421 ? 5.674 12.480 -25.969 1.00 96.25 421 SER A CA 1
ATOM 2945 C C . SER A 1 421 ? 4.404 12.003 -26.672 1.00 96.25 421 SER A C 1
ATOM 2947 O O . SER A 1 421 ? 3.671 11.156 -26.174 1.00 96.25 421 SER A O 1
ATOM 2949 N N . SER A 1 422 ? 4.203 12.458 -27.907 1.00 95.94 422 SER A N 1
ATOM 2950 C CA . SER A 1 422 ? 3.148 11.968 -28.804 1.00 95.94 422 SER A CA 1
ATOM 2951 C C . SER A 1 422 ? 3.563 10.765 -29.665 1.00 95.94 422 SER A C 1
ATOM 2953 O O . SER A 1 422 ? 2.802 10.367 -30.542 1.00 95.94 422 SER A O 1
ATOM 2955 N N . VAL A 1 423 ? 4.775 10.231 -29.464 1.00 95.81 423 VAL A N 1
ATOM 2956 C CA . VAL A 1 423 ? 5.388 9.209 -30.340 1.00 95.81 423 VAL A CA 1
ATOM 2957 C C . VAL A 1 423 ? 5.782 7.942 -29.580 1.00 95.81 423 VAL A C 1
ATOM 2959 O O . VAL A 1 423 ? 5.780 6.852 -30.149 1.00 95.81 423 VAL A O 1
ATOM 2962 N N . PHE A 1 424 ? 6.137 8.068 -28.301 1.00 97.62 424 PHE A N 1
ATOM 2963 C CA . PHE A 1 424 ? 6.620 6.955 -27.489 1.00 97.62 424 PHE A CA 1
ATOM 2964 C C . PHE A 1 424 ? 5.647 6.659 -26.348 1.00 97.62 424 PHE A C 1
ATOM 2966 O O . PHE A 1 424 ? 5.258 7.566 -25.619 1.00 97.62 424 PHE A O 1
ATOM 2973 N N . GLY A 1 425 ? 5.283 5.387 -26.170 1.00 97.00 425 GLY A N 1
ATOM 2974 C CA . GLY A 1 425 ? 4.508 4.907 -25.022 1.00 97.00 425 GLY A CA 1
ATOM 2975 C C . GLY A 1 425 ? 5.334 4.773 -23.740 1.00 97.00 425 GLY A C 1
ATOM 2976 O O . GLY A 1 425 ? 4.777 4.789 -22.644 1.00 97.00 425 GLY A O 1
ATOM 2977 N N . LEU A 1 426 ? 6.662 4.678 -23.858 1.00 98.62 426 LEU A N 1
ATOM 2978 C CA . LEU A 1 426 ? 7.588 4.756 -22.729 1.00 98.62 426 LEU A CA 1
ATOM 2979 C C . LEU A 1 426 ? 8.702 5.763 -23.014 1.00 98.62 426 LEU A C 1
ATOM 2981 O O . LEU A 1 426 ? 9.445 5.613 -23.986 1.00 98.62 426 LEU A O 1
ATOM 2985 N N . VAL A 1 427 ? 8.862 6.744 -22.130 1.00 98.75 427 VAL A N 1
ATOM 2986 C CA . VAL A 1 427 ? 10.002 7.669 -22.128 1.00 98.75 427 VAL A CA 1
ATOM 2987 C C . VAL A 1 427 ? 10.786 7.488 -20.835 1.00 98.75 427 VAL A C 1
ATOM 2989 O O . VAL A 1 427 ? 10.224 7.602 -19.751 1.00 98.75 427 VAL A O 1
ATOM 2992 N N . VAL A 1 428 ? 12.089 7.231 -20.943 1.00 98.75 428 VAL A N 1
ATOM 2993 C CA . VAL A 1 428 ? 13.020 7.164 -19.809 1.00 98.75 428 VAL A CA 1
ATOM 2994 C C . VAL A 1 428 ? 14.201 8.085 -20.099 1.00 98.75 428 VAL A C 1
ATOM 2996 O O . VAL A 1 428 ? 14.911 7.883 -21.080 1.00 98.75 428 VAL A O 1
ATOM 2999 N N . SER A 1 429 ? 14.423 9.111 -19.280 1.00 98.38 429 SER A N 1
ATOM 3000 C CA . SER A 1 429 ? 15.471 10.110 -19.520 1.00 98.38 429 SER A CA 1
ATOM 3001 C C . SER A 1 429 ? 16.254 10.454 -18.259 1.00 98.38 429 SER A C 1
ATOM 3003 O O . SER A 1 429 ? 15.673 10.567 -17.177 1.00 98.38 429 SER A O 1
ATOM 3005 N N . GLY A 1 430 ? 17.576 10.613 -18.376 1.00 98.00 430 GLY A N 1
ATOM 3006 C CA . GLY A 1 430 ? 18.438 11.010 -17.256 1.00 98.00 430 GLY A CA 1
ATOM 3007 C C . GLY A 1 430 ? 18.301 10.114 -16.021 1.00 98.00 430 GLY A C 1
ATOM 3008 O O . GLY A 1 430 ? 18.391 10.606 -14.901 1.00 98.00 430 GLY A O 1
ATOM 3009 N N . SER A 1 431 ? 17.981 8.832 -16.208 1.00 98.56 431 SER A N 1
ATOM 3010 C CA . SER A 1 431 ? 17.565 7.922 -15.136 1.00 98.56 431 SER A CA 1
ATOM 3011 C C . SER A 1 431 ? 18.607 6.831 -14.868 1.00 98.56 431 SER A C 1
ATOM 3013 O O . SER A 1 431 ? 19.514 6.603 -15.667 1.00 98.56 431 SER A O 1
ATOM 3015 N N . SER A 1 432 ? 18.495 6.137 -13.738 1.00 98.31 432 SER A N 1
ATOM 3016 C CA . SER A 1 432 ? 19.299 4.961 -13.398 1.00 98.31 432 SER A CA 1
ATOM 3017 C C . SER A 1 432 ? 18.409 3.734 -13.228 1.00 98.31 432 SER A C 1
ATOM 3019 O O . SER A 1 432 ? 17.587 3.687 -12.318 1.00 98.31 432 SER A O 1
ATOM 3021 N N . ILE A 1 433 ? 18.575 2.735 -14.088 1.00 98.31 433 ILE A N 1
ATOM 3022 C CA . ILE A 1 433 ? 17.806 1.492 -14.074 1.00 98.31 433 ILE A CA 1
ATOM 3023 C C . ILE A 1 433 ? 18.755 0.349 -13.714 1.00 98.31 433 ILE A C 1
ATOM 3025 O O . ILE A 1 433 ? 19.542 -0.101 -14.542 1.00 98.31 433 ILE A O 1
ATOM 3029 N N . GLY A 1 434 ? 18.707 -0.102 -12.467 1.00 95.56 434 GLY A N 1
ATOM 3030 C CA . GLY A 1 434 ? 19.539 -1.185 -11.963 1.00 95.56 434 GLY A CA 1
ATOM 3031 C C . GLY A 1 434 ? 20.191 -0.909 -10.606 1.00 95.56 434 GLY A C 1
ATOM 3032 O O . GLY A 1 434 ? 20.186 0.229 -10.129 1.00 95.56 434 GLY A O 1
ATOM 3033 N N . PRO A 1 435 ? 20.766 -1.949 -9.976 1.00 94.81 435 PRO A N 1
ATOM 3034 C CA . PRO A 1 435 ? 20.914 -3.305 -10.520 1.00 94.81 435 PRO A CA 1
ATOM 3035 C C . PRO A 1 435 ? 19.600 -4.109 -10.476 1.00 94.81 435 PRO A C 1
ATOM 3037 O O . PRO A 1 435 ? 18.899 -4.066 -9.465 1.00 94.81 435 PRO A O 1
ATOM 3040 N N . ASN A 1 436 ? 19.274 -4.840 -11.549 1.00 94.81 436 ASN A N 1
ATOM 3041 C CA . ASN A 1 436 ? 18.095 -5.719 -11.640 1.00 94.81 436 ASN A CA 1
ATOM 3042 C C . ASN A 1 436 ? 18.503 -7.189 -11.855 1.00 94.81 436 ASN A C 1
ATOM 3044 O O . ASN A 1 436 ? 19.664 -7.479 -12.140 1.00 94.81 436 ASN A O 1
ATOM 3048 N N . ALA A 1 437 ? 17.582 -8.134 -11.640 1.00 95.19 437 ALA A N 1
ATOM 3049 C CA . ALA A 1 437 ? 17.893 -9.565 -11.747 1.00 95.19 437 ALA A CA 1
ATOM 3050 C C . ALA A 1 437 ? 17.817 -10.096 -13.190 1.00 95.19 437 ALA A C 1
ATOM 3052 O O . ALA A 1 437 ? 18.598 -10.969 -13.564 1.00 95.19 437 ALA A O 1
ATOM 3053 N N . ILE A 1 438 ? 16.880 -9.576 -13.989 1.00 94.88 438 ILE A N 1
ATOM 3054 C CA . ILE A 1 438 ? 16.553 -10.031 -15.347 1.00 94.88 438 ILE A CA 1
ATOM 3055 C C . ILE A 1 438 ? 16.805 -8.901 -16.342 1.00 94.88 438 ILE A C 1
ATOM 3057 O O . ILE A 1 438 ? 17.930 -8.760 -16.783 1.00 94.88 438 ILE A O 1
ATOM 3061 N N . ASP A 1 439 ? 15.825 -8.077 -16.699 1.00 96.31 439 ASP A N 1
ATOM 3062 C CA . ASP A 1 439 ? 16.046 -7.005 -17.671 1.00 96.31 439 ASP A CA 1
ATOM 3063 C C . ASP A 1 439 ? 15.985 -5.640 -16.984 1.00 96.31 439 ASP A C 1
ATOM 3065 O O . ASP A 1 439 ? 15.214 -5.428 -16.042 1.00 96.31 439 ASP A O 1
ATOM 3069 N N . GLY A 1 440 ? 16.779 -4.681 -17.461 1.00 97.50 440 GLY A N 1
ATOM 3070 C CA . GLY A 1 440 ? 16.598 -3.280 -17.086 1.00 97.50 440 GLY A CA 1
ATOM 3071 C C . GLY A 1 440 ? 15.241 -2.772 -17.568 1.00 97.50 440 GLY A C 1
ATOM 3072 O O . GLY A 1 440 ? 14.397 -2.365 -16.767 1.00 97.50 440 GLY A O 1
ATOM 3073 N N . ILE A 1 441 ? 15.021 -2.847 -18.879 1.00 98.44 441 ILE A N 1
ATOM 3074 C CA . ILE A 1 441 ? 13.747 -2.533 -19.530 1.00 98.44 441 ILE A CA 1
ATOM 3075 C C . ILE A 1 441 ? 13.410 -3.656 -20.512 1.00 98.44 441 ILE A C 1
ATOM 3077 O O . ILE A 1 441 ? 14.233 -4.005 -21.353 1.00 98.44 441 ILE A O 1
ATOM 3081 N N . SER A 1 442 ? 12.192 -4.178 -20.434 1.00 97.94 442 SER A N 1
ATOM 3082 C CA . SER A 1 442 ? 11.623 -5.130 -21.382 1.00 97.94 442 SER A CA 1
ATOM 3083 C C . SER A 1 442 ? 10.385 -4.505 -22.019 1.00 97.94 442 SER A C 1
ATOM 3085 O O . SER A 1 442 ? 9.404 -4.203 -21.336 1.00 97.94 442 SER A O 1
ATOM 3087 N N . ALA A 1 443 ? 10.443 -4.239 -23.320 1.00 97.44 443 ALA A N 1
ATOM 3088 C CA . ALA A 1 443 ? 9.369 -3.603 -24.067 1.00 97.44 443 ALA A CA 1
ATOM 3089 C C . ALA A 1 443 ? 8.849 -4.536 -25.158 1.00 97.44 443 ALA A C 1
ATOM 3091 O O . ALA A 1 443 ? 9.593 -4.969 -26.033 1.00 97.44 443 ALA A O 1
ATOM 3092 N N . VAL A 1 444 ? 7.548 -4.800 -25.135 1.00 96.69 444 VAL A N 1
ATOM 3093 C CA . VAL A 1 444 ? 6.859 -5.624 -26.125 1.00 96.69 444 VAL A CA 1
ATOM 3094 C C . VAL A 1 444 ? 5.825 -4.766 -26.841 1.00 96.69 444 VAL A C 1
ATOM 3096 O O . VAL A 1 444 ? 5.017 -4.096 -26.190 1.00 96.69 444 VAL A O 1
ATOM 3099 N N . LYS A 1 445 ? 5.862 -4.757 -28.179 1.00 94.75 445 LYS A N 1
ATOM 3100 C CA . LYS A 1 445 ? 4.947 -4.017 -29.080 1.00 94.75 445 LYS A CA 1
ATOM 3101 C C . LYS A 1 445 ? 4.886 -2.497 -28.882 1.00 94.75 445 LYS A C 1
ATOM 3103 O O . LYS A 1 445 ? 4.088 -1.836 -29.536 1.00 94.75 445 LYS A O 1
ATOM 3108 N N . THR A 1 446 ? 5.677 -1.941 -27.971 1.00 95.81 446 THR A N 1
ATOM 3109 C CA . THR A 1 446 ? 5.517 -0.570 -27.481 1.00 95.81 446 THR A CA 1
ATOM 3110 C C . THR A 1 446 ? 6.636 0.316 -28.006 1.00 95.81 446 THR A C 1
ATOM 3112 O O . THR A 1 446 ? 7.804 -0.066 -27.958 1.00 95.81 446 THR A O 1
ATOM 3115 N N . ALA A 1 447 ? 6.284 1.519 -28.459 1.00 96.12 447 ALA A N 1
ATOM 3116 C CA . ALA A 1 447 ? 7.253 2.527 -28.864 1.00 96.12 447 ALA A CA 1
ATOM 3117 C C . ALA A 1 447 ? 8.009 3.063 -27.640 1.00 96.12 447 ALA A C 1
ATOM 3119 O O . ALA A 1 447 ? 7.375 3.553 -26.700 1.00 96.12 447 ALA A O 1
ATOM 3120 N N . ILE A 1 448 ? 9.345 3.016 -27.645 1.00 98.38 448 ILE A N 1
ATOM 3121 C CA . ILE A 1 448 ? 10.155 3.458 -26.497 1.00 98.38 448 ILE A CA 1
ATOM 3122 C C . ILE A 1 448 ? 11.243 4.466 -26.873 1.00 98.38 448 ILE A C 1
ATOM 3124 O O . ILE A 1 448 ? 11.895 4.346 -27.912 1.00 98.38 448 ILE A O 1
ATOM 3128 N N . SER A 1 449 ? 11.484 5.424 -25.977 1.00 98.69 449 SER A N 1
ATOM 3129 C CA . SER A 1 449 ? 12.631 6.328 -26.015 1.00 98.69 449 SER A CA 1
ATOM 3130 C C . SER A 1 449 ? 13.377 6.285 -24.688 1.00 98.69 449 SER A C 1
ATOM 3132 O O . SER A 1 449 ? 12.834 6.673 -23.656 1.00 98.69 449 SER A O 1
ATOM 3134 N N . VAL A 1 450 ? 14.637 5.861 -24.720 1.00 98.75 450 VAL A N 1
ATOM 3135 C CA . VAL A 1 450 ? 15.526 5.853 -23.556 1.00 98.75 450 VAL A CA 1
ATOM 3136 C C . VAL A 1 450 ? 16.735 6.721 -23.859 1.00 98.75 450 VAL A C 1
ATOM 3138 O O . VAL A 1 450 ? 17.475 6.451 -24.811 1.00 98.75 450 VAL A O 1
ATOM 3141 N N . SER A 1 451 ? 16.930 7.777 -23.075 1.00 98.56 451 SER A N 1
ATOM 3142 C CA . SER A 1 451 ? 18.013 8.732 -23.283 1.00 98.56 451 SER A CA 1
ATOM 3143 C C . SER A 1 451 ? 18.813 9.029 -22.028 1.00 98.56 451 SER A C 1
ATOM 3145 O O . SER A 1 451 ? 18.260 9.049 -20.928 1.00 98.56 451 SER A O 1
ATOM 3147 N N . THR A 1 452 ? 20.113 9.289 -22.202 1.00 98.25 452 THR A N 1
ATOM 3148 C CA . THR A 1 452 ? 21.016 9.808 -21.154 1.00 98.25 452 THR A CA 1
ATOM 3149 C C . THR A 1 452 ? 20.941 9.049 -19.822 1.00 98.25 452 THR A C 1
ATOM 3151 O O . THR A 1 452 ? 21.168 9.620 -18.758 1.00 98.25 452 THR A O 1
ATOM 3154 N N . SER A 1 453 ? 20.611 7.756 -19.871 1.00 98.62 453 SER A N 1
ATOM 3155 C CA . SER A 1 453 ? 20.330 6.937 -18.692 1.00 98.62 453 SER A CA 1
ATOM 3156 C C . SER A 1 453 ? 21.437 5.918 -18.436 1.00 98.62 453 SER A C 1
ATOM 3158 O O . SER A 1 453 ? 22.138 5.490 -19.352 1.00 98.62 453 SER A O 1
ATOM 3160 N N . SER A 1 454 ? 21.603 5.518 -17.178 1.00 98.25 454 SER A N 1
ATOM 3161 C CA . SER A 1 454 ? 22.499 4.434 -16.768 1.00 98.25 454 SER A CA 1
ATOM 3162 C C . SER A 1 454 ? 21.703 3.156 -16.529 1.00 98.25 454 SER A C 1
ATOM 3164 O O . SER A 1 454 ? 20.649 3.193 -15.903 1.00 98.25 454 SER A O 1
ATOM 3166 N N . ILE A 1 455 ? 22.181 2.032 -17.055 1.00 97.38 455 ILE A N 1
ATOM 3167 C CA . ILE A 1 455 ? 21.474 0.752 -17.036 1.00 97.38 455 ILE A CA 1
ATOM 3168 C C . ILE A 1 455 ? 22.456 -0.338 -16.614 1.00 97.38 455 ILE A C 1
ATOM 3170 O O . ILE A 1 455 ? 23.533 -0.474 -17.203 1.00 97.38 455 ILE A O 1
ATOM 3174 N N . SER A 1 456 ? 22.118 -1.089 -15.568 1.00 90.88 456 SER A N 1
ATOM 3175 C CA . SER A 1 456 ? 23.014 -2.092 -14.991 1.00 90.88 456 SER A CA 1
ATOM 3176 C C . SER A 1 456 ? 22.282 -3.305 -14.429 1.00 90.88 456 SER A C 1
ATOM 3178 O O . SER A 1 456 ? 21.149 -3.193 -13.970 1.00 90.88 456 SER A O 1
ATOM 3180 N N . GLY A 1 457 ? 22.982 -4.443 -14.400 1.00 67.38 457 GLY A N 1
ATOM 3181 C CA . GLY A 1 457 ? 22.557 -5.654 -13.698 1.00 67.38 457 GLY A CA 1
ATOM 3182 C C . GLY A 1 457 ? 21.363 -6.362 -14.343 1.00 67.38 457 GLY A C 1
ATOM 3183 O O . GLY A 1 457 ? 20.302 -5.772 -14.533 1.00 67.38 457 GLY A O 1
ATOM 3184 N N . GLY A 1 458 ? 21.554 -7.643 -14.657 1.00 79.19 458 GLY A N 1
ATOM 3185 C CA . GLY A 1 458 ? 20.534 -8.519 -15.228 1.00 79.19 458 GLY A CA 1
ATOM 3186 C C . GLY A 1 458 ? 21.042 -9.317 -16.433 1.00 79.19 458 GLY A C 1
ATOM 3187 O O . GLY A 1 458 ? 22.216 -9.215 -16.786 1.00 79.19 458 GLY A O 1
ATOM 3188 N N . ALA A 1 459 ? 20.163 -10.100 -17.055 1.00 90.06 459 ALA A N 1
ATOM 3189 C CA . ALA A 1 459 ? 20.299 -10.666 -18.392 1.00 90.06 459 ALA A CA 1
ATOM 3190 C C . ALA A 1 459 ? 20.502 -9.572 -19.448 1.00 90.06 459 ALA A C 1
ATOM 3192 O O . ALA A 1 459 ? 21.599 -9.494 -20.004 1.00 90.06 459 ALA A O 1
ATOM 3193 N N . HIS A 1 460 ? 19.511 -8.703 -19.677 1.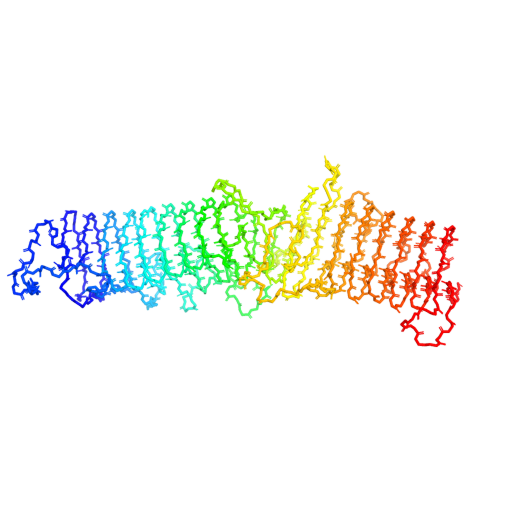00 94.69 460 HIS A N 1
ATOM 3194 C CA . HIS A 1 460 ? 19.619 -7.630 -20.666 1.00 94.69 460 HIS A CA 1
ATOM 3195 C C . HIS A 1 460 ? 19.555 -6.232 -20.054 1.00 94.69 460 HIS A C 1
ATOM 3197 O O . HIS A 1 460 ? 18.894 -5.988 -19.047 1.00 94.69 460 HIS A O 1
ATOM 3203 N N . GLY A 1 461 ? 20.209 -5.267 -20.700 1.00 96.56 461 GLY A N 1
ATOM 3204 C CA . GLY A 1 461 ? 20.013 -3.859 -20.359 1.00 96.56 461 GLY A CA 1
ATOM 3205 C C . GLY A 1 461 ? 18.639 -3.386 -20.829 1.00 96.56 461 GLY A C 1
ATOM 3206 O O . GLY A 1 461 ? 17.782 -3.023 -20.023 1.00 96.56 461 GLY A O 1
ATOM 3207 N N . ILE A 1 462 ? 18.431 -3.424 -22.145 1.00 98.19 462 ILE A N 1
ATOM 3208 C CA . ILE A 1 462 ? 17.138 -3.178 -22.788 1.00 98.19 462 ILE A CA 1
ATOM 3209 C C . ILE A 1 462 ? 16.843 -4.323 -23.755 1.00 98.19 462 ILE A C 1
ATOM 3211 O O . ILE A 1 462 ? 17.652 -4.606 -24.637 1.00 98.19 462 ILE A O 1
ATOM 3215 N N . SER A 1 463 ? 15.668 -4.930 -23.612 1.00 97.62 463 SER A N 1
ATOM 3216 C CA . SER A 1 463 ? 15.101 -5.893 -24.552 1.00 97.62 463 SER A CA 1
ATOM 3217 C C . SER A 1 463 ? 13.853 -5.300 -25.201 1.00 97.62 463 SER A C 1
ATOM 3219 O O . SER A 1 463 ? 12.966 -4.796 -24.508 1.00 97.62 463 SER A O 1
ATOM 3221 N N . VAL A 1 464 ? 13.794 -5.328 -26.530 1.00 97.81 464 VAL A N 1
ATOM 3222 C CA . VAL A 1 464 ? 12.638 -4.888 -27.313 1.00 97.81 464 VAL A CA 1
ATOM 3223 C C . VAL A 1 464 ? 12.187 -6.009 -28.234 1.00 97.81 464 VAL A C 1
ATOM 3225 O O . VAL A 1 464 ? 12.960 -6.468 -29.071 1.00 97.81 464 VAL A O 1
ATOM 3228 N N . ASP A 1 465 ? 10.919 -6.391 -28.136 1.00 97.00 465 ASP A N 1
ATOM 3229 C CA . ASP A 1 465 ? 10.271 -7.315 -29.062 1.00 97.00 465 ASP A CA 1
ATOM 3230 C C . ASP A 1 465 ? 9.031 -6.667 -29.687 1.00 97.00 465 ASP A C 1
ATOM 3232 O O . ASP A 1 465 ? 8.017 -6.435 -29.028 1.00 97.00 465 ASP A O 1
ATOM 3236 N N . LEU A 1 466 ? 9.100 -6.364 -30.983 1.00 95.25 466 LEU A N 1
ATOM 3237 C CA . LEU A 1 466 ? 7.984 -5.774 -31.726 1.00 95.25 466 LEU A CA 1
ATOM 3238 C C . LEU A 1 466 ? 7.134 -6.826 -32.455 1.00 95.25 466 LEU A C 1
ATOM 3240 O O . LEU A 1 466 ? 6.354 -6.487 -33.348 1.00 95.25 466 LEU A O 1
ATOM 3244 N N . SER A 1 467 ? 7.229 -8.101 -32.056 1.00 91.38 467 SER A N 1
ATOM 3245 C CA . SER A 1 467 ? 6.401 -9.176 -32.597 1.00 91.38 467 SER A CA 1
ATOM 3246 C C . SER A 1 467 ? 4.906 -8.883 -32.401 1.00 91.38 467 SER A C 1
ATOM 3248 O O . SER A 1 467 ? 4.406 -8.645 -31.299 1.00 91.38 467 SER A O 1
ATOM 3250 N N . GLY A 1 468 ? 4.162 -8.846 -33.511 1.00 82.19 468 GLY A N 1
ATOM 3251 C CA . GLY A 1 468 ? 2.744 -8.470 -33.507 1.00 82.19 468 GLY A CA 1
ATOM 3252 C C . GLY A 1 468 ? 2.470 -7.009 -33.119 1.00 82.19 468 GLY A C 1
ATOM 3253 O O . GLY A 1 468 ? 1.352 -6.708 -32.699 1.00 82.19 468 GLY A O 1
ATOM 3254 N N . GLY A 1 469 ? 3.475 -6.129 -33.200 1.00 76.19 469 GLY A N 1
ATOM 3255 C CA . GLY A 1 469 ? 3.324 -4.678 -33.098 1.00 76.19 469 GLY A CA 1
ATOM 3256 C C . GLY A 1 469 ? 2.832 -4.050 -34.406 1.00 76.19 469 GLY A C 1
ATOM 3257 O O . GLY A 1 469 ? 2.759 -4.706 -35.446 1.00 76.19 469 GLY A O 1
ATOM 3258 N N . ILE A 1 470 ? 2.490 -2.763 -34.359 1.00 82.81 470 ILE A N 1
ATOM 3259 C CA . ILE A 1 470 ? 2.052 -2.005 -35.539 1.00 82.81 470 ILE A CA 1
ATOM 3260 C C . ILE A 1 470 ? 3.301 -1.599 -36.352 1.00 82.81 470 ILE A C 1
ATOM 3262 O O . ILE A 1 470 ? 4.311 -1.223 -35.747 1.00 82.81 470 ILE A O 1
ATOM 3266 N N . PRO A 1 471 ? 3.294 -1.668 -37.697 1.00 86.31 471 PRO A N 1
ATOM 3267 C CA . PRO A 1 471 ? 4.379 -1.119 -38.511 1.00 86.31 471 PRO A CA 1
ATOM 3268 C C . PRO A 1 471 ? 4.642 0.359 -38.195 1.00 86.31 471 PRO A C 1
ATOM 3270 O O . PRO A 1 471 ? 3.701 1.130 -38.010 1.00 86.31 471 PRO A O 1
ATOM 3273 N N . GLY A 1 472 ? 5.911 0.763 -38.152 1.00 89.81 472 GLY A N 1
ATOM 3274 C CA . GLY A 1 472 ? 6.294 2.135 -37.820 1.00 89.81 472 GLY A CA 1
ATOM 3275 C C . GLY A 1 472 ? 6.421 2.442 -36.321 1.00 89.81 472 GLY A C 1
ATOM 3276 O O . GLY A 1 472 ? 6.610 3.605 -35.984 1.00 89.81 472 GLY A O 1
ATOM 3277 N N . THR A 1 473 ? 6.338 1.445 -35.434 1.00 95.00 473 THR A N 1
ATOM 3278 C CA . THR A 1 473 ? 6.588 1.556 -33.985 1.00 95.00 473 THR A CA 1
ATOM 3279 C C . THR A 1 473 ? 8.068 1.883 -33.720 1.00 95.00 473 THR A C 1
ATOM 3281 O O . THR A 1 473 ? 8.928 1.022 -33.914 1.00 95.00 473 THR A O 1
ATOM 3284 N N . PRO A 1 474 ? 8.404 3.107 -33.267 1.00 96.62 474 PRO A N 1
ATOM 3285 C CA . PRO A 1 474 ? 9.792 3.537 -33.180 1.00 96.62 474 PRO A CA 1
ATOM 3286 C C . PRO A 1 474 ? 10.494 3.085 -31.893 1.00 96.62 474 PRO A C 1
ATOM 3288 O O . PRO A 1 474 ? 9.914 3.076 -30.804 1.00 96.62 474 PRO A O 1
ATOM 3291 N N . VAL A 1 475 ? 11.797 2.825 -32.009 1.00 98.12 475 VAL A N 1
ATOM 3292 C CA . VAL A 1 475 ? 12.706 2.573 -30.881 1.00 98.12 475 VAL A CA 1
ATOM 3293 C C . VAL A 1 475 ? 13.837 3.591 -30.919 1.00 98.12 475 VAL A C 1
ATOM 3295 O O . VAL A 1 475 ? 14.565 3.674 -31.908 1.00 98.12 475 VAL A O 1
ATOM 3298 N N . ARG A 1 476 ? 14.029 4.356 -29.840 1.00 98.62 476 ARG A N 1
ATOM 3299 C CA . ARG A 1 476 ? 15.123 5.331 -29.726 1.00 98.62 476 ARG A CA 1
ATOM 3300 C C . ARG A 1 476 ? 15.938 5.121 -28.458 1.00 98.62 476 ARG A C 1
ATOM 3302 O O . ARG A 1 476 ? 15.482 5.451 -27.372 1.00 98.62 476 ARG A O 1
ATOM 3309 N N . LEU A 1 477 ? 17.175 4.656 -28.596 1.00 98.69 477 LEU A N 1
ATOM 3310 C CA . LEU A 1 477 ? 18.125 4.491 -27.495 1.00 98.69 477 LEU A CA 1
ATOM 3311 C C . LEU A 1 477 ? 19.327 5.418 -27.733 1.00 98.69 477 LEU A C 1
ATOM 3313 O O . LEU A 1 477 ? 20.140 5.158 -28.621 1.00 98.69 477 LEU A O 1
ATOM 3317 N N . SER A 1 478 ? 19.428 6.514 -26.973 1.00 98.69 478 SER A N 1
ATOM 3318 C CA . SER A 1 478 ? 20.421 7.572 -27.218 1.00 98.69 478 SER A CA 1
ATOM 3319 C C . SER A 1 478 ? 21.222 8.000 -25.985 1.00 98.69 478 SER A C 1
ATOM 3321 O O . SER A 1 478 ? 20.653 8.395 -24.974 1.00 98.69 478 SER A O 1
ATOM 3323 N N . GLY A 1 479 ? 22.553 8.011 -26.065 1.00 98.56 479 GLY A N 1
ATOM 3324 C CA . GLY A 1 479 ? 23.385 8.580 -24.995 1.00 98.56 479 GLY A CA 1
ATOM 3325 C C . GLY A 1 479 ? 23.374 7.775 -23.691 1.00 98.56 479 GLY A C 1
ATOM 3326 O O . GLY A 1 479 ? 23.703 8.315 -22.635 1.00 98.56 479 GLY A O 1
ATOM 3327 N N . ASN A 1 480 ? 22.949 6.510 -23.727 1.00 98.69 480 ASN A N 1
ATOM 3328 C CA . ASN A 1 480 ? 22.827 5.681 -22.531 1.00 98.69 480 ASN A CA 1
ATOM 3329 C C . ASN A 1 480 ? 24.146 5.000 -22.175 1.00 98.69 480 ASN A C 1
ATOM 3331 O O . ASN A 1 480 ? 24.998 4.753 -23.031 1.00 98.69 480 ASN A O 1
ATOM 3335 N N . ARG A 1 481 ? 24.292 4.634 -20.904 1.00 98.25 481 ARG A N 1
ATOM 3336 C CA . ARG A 1 481 ? 25.421 3.868 -20.385 1.00 98.25 481 ARG A CA 1
ATOM 3337 C C . ARG A 1 481 ? 24.951 2.512 -19.876 1.00 98.25 481 ARG A C 1
ATOM 3339 O O . ARG A 1 481 ? 24.215 2.454 -18.901 1.00 98.25 481 ARG A O 1
ATOM 3346 N N . PHE A 1 482 ? 25.456 1.439 -20.468 1.00 97.12 482 PHE A N 1
ATOM 3347 C CA . PHE A 1 482 ? 25.187 0.062 -20.066 1.00 97.12 482 PHE A CA 1
ATOM 3348 C C . PHE A 1 482 ? 26.414 -0.543 -19.394 1.00 97.12 482 PHE A C 1
ATOM 3350 O O . PHE A 1 482 ? 27.530 -0.424 -19.913 1.00 97.12 482 PHE A O 1
ATOM 3357 N N . THR A 1 483 ? 26.217 -1.202 -18.255 1.00 92.75 483 THR A N 1
ATOM 3358 C CA . THR A 1 483 ? 27.300 -1.865 -17.520 1.00 92.75 483 THR A CA 1
ATOM 3359 C C . THR A 1 483 ? 26.887 -3.234 -16.994 1.00 92.75 483 THR A C 1
ATOM 3361 O O . THR A 1 483 ? 25.880 -3.334 -16.294 1.00 92.75 483 THR A O 1
ATOM 3364 N N . SER A 1 484 ? 27.727 -4.244 -17.233 1.00 84.12 484 SER A N 1
ATOM 3365 C CA . SER A 1 484 ? 27.667 -5.555 -16.568 1.00 84.12 484 SER A CA 1
ATOM 3366 C C . SER A 1 484 ? 26.335 -6.301 -16.746 1.00 84.12 484 SER A C 1
ATOM 3368 O O . SER A 1 484 ? 25.697 -6.679 -15.764 1.00 84.12 484 SER A O 1
ATOM 3370 N N . THR A 1 485 ? 25.912 -6.509 -17.994 1.00 89.31 485 THR A N 1
ATOM 3371 C CA . THR A 1 485 ? 24.788 -7.401 -18.333 1.00 89.31 485 THR A CA 1
ATOM 3372 C C . THR A 1 485 ? 25.312 -8.819 -18.547 1.00 89.31 485 THR A C 1
ATOM 3374 O O . THR A 1 485 ? 26.378 -8.999 -19.134 1.00 89.31 485 THR A O 1
ATOM 3377 N N . SER A 1 486 ? 24.605 -9.844 -18.070 1.00 89.62 486 SER A N 1
ATOM 3378 C CA . SER A 1 486 ? 25.033 -11.241 -18.226 1.00 89.62 486 SER A CA 1
ATOM 3379 C C . SER A 1 486 ? 24.775 -11.791 -19.634 1.00 89.62 486 SER A C 1
ATOM 3381 O O . SER A 1 486 ? 25.470 -12.717 -20.050 1.00 89.62 486 SER A O 1
ATOM 3383 N N . ALA A 1 487 ? 23.855 -11.180 -20.386 1.00 91.62 487 ALA A N 1
ATOM 3384 C CA . ALA A 1 487 ? 23.614 -11.401 -21.808 1.00 91.62 487 ALA A CA 1
ATOM 3385 C C . ALA A 1 487 ? 23.790 -10.080 -22.590 1.00 91.62 487 ALA A C 1
ATOM 3387 O O . ALA A 1 487 ? 24.806 -9.395 -22.409 1.00 91.62 487 ALA A O 1
ATOM 3388 N N . ASP A 1 488 ? 22.841 -9.726 -23.468 1.00 93.88 488 ASP A N 1
ATOM 3389 C CA . ASP A 1 488 ? 22.977 -8.574 -24.365 1.00 93.88 488 ASP A CA 1
ATOM 3390 C C . ASP A 1 488 ? 22.730 -7.245 -23.652 1.00 93.88 488 ASP A C 1
ATOM 3392 O O . ASP A 1 488 ? 21.767 -7.099 -22.905 1.00 93.88 488 ASP A O 1
ATOM 3396 N N . ALA A 1 489 ? 23.539 -6.219 -23.918 1.00 95.81 489 ALA A N 1
ATOM 3397 C CA . ALA A 1 489 ? 23.208 -4.896 -23.383 1.00 95.81 489 ALA A CA 1
ATOM 3398 C C . ALA A 1 489 ? 21.963 -4.306 -24.069 1.00 95.81 489 ALA A C 1
ATOM 3400 O O . ALA A 1 489 ? 21.096 -3.753 -23.389 1.00 95.81 489 ALA A O 1
ATOM 3401 N N . ILE A 1 490 ? 21.853 -4.468 -25.391 1.00 97.81 490 ILE A N 1
ATOM 3402 C CA . ILE A 1 490 ? 20.664 -4.121 -26.177 1.00 97.81 490 ILE A CA 1
ATOM 3403 C C . ILE A 1 490 ? 20.272 -5.325 -27.037 1.00 97.81 490 ILE A C 1
ATOM 3405 O O . ILE A 1 490 ? 21.042 -5.726 -27.913 1.00 97.81 490 ILE A O 1
ATOM 3409 N N . LEU A 1 491 ? 19.062 -5.840 -26.827 1.00 97.44 491 LEU A N 1
ATOM 3410 C CA . LEU A 1 491 ? 18.423 -6.857 -27.658 1.00 97.44 491 LEU A CA 1
ATOM 3411 C C . LEU A 1 491 ? 17.197 -6.256 -28.354 1.00 97.44 491 LEU A C 1
ATOM 3413 O O . LEU A 1 491 ? 16.341 -5.657 -27.710 1.00 97.44 491 LEU A O 1
ATOM 3417 N N . GLY A 1 492 ? 17.106 -6.426 -29.669 1.00 97.19 492 GLY A N 1
ATOM 3418 C CA . GLY A 1 492 ? 15.961 -6.019 -30.474 1.00 97.19 492 GLY A CA 1
ATOM 3419 C C . GLY A 1 492 ? 15.489 -7.148 -31.384 1.00 97.19 492 GLY A C 1
ATOM 3420 O O . GLY A 1 492 ? 16.297 -7.767 -32.079 1.00 97.19 492 GLY A O 1
ATOM 3421 N N . GLN A 1 493 ? 14.186 -7.414 -31.389 1.00 96.12 493 GLN A N 1
ATOM 3422 C CA . GLN A 1 493 ? 13.547 -8.507 -32.118 1.00 96.12 493 GLN A CA 1
ATOM 3423 C C . GLN A 1 493 ? 12.350 -8.000 -32.931 1.00 96.12 493 GLN A C 1
ATOM 3425 O O . GLN A 1 493 ? 11.668 -7.056 -32.528 1.00 96.12 493 GLN A O 1
ATOM 3430 N N . ALA A 1 494 ? 12.103 -8.651 -34.074 1.00 94.38 494 ALA A N 1
ATOM 3431 C CA . ALA A 1 494 ? 11.011 -8.330 -34.997 1.00 94.38 494 ALA A CA 1
ATOM 3432 C C . ALA A 1 494 ? 11.001 -6.854 -35.451 1.00 94.38 494 ALA A C 1
ATOM 3434 O O . ALA A 1 494 ? 9.964 -6.197 -35.450 1.00 94.38 494 ALA A O 1
ATOM 3435 N N . LEU A 1 495 ? 12.168 -6.332 -35.847 1.00 94.88 495 LEU A N 1
ATOM 3436 C CA . LEU A 1 495 ? 12.359 -4.911 -36.162 1.00 94.88 495 LEU A CA 1
ATOM 3437 C C . LEU A 1 495 ? 12.064 -4.535 -37.628 1.00 94.88 495 LEU A C 1
ATOM 3439 O O . LEU A 1 495 ? 12.309 -3.395 -38.017 1.00 94.88 495 LEU A O 1
ATOM 3443 N N . ALA A 1 496 ? 11.539 -5.459 -38.437 1.00 93.25 496 ALA A N 1
ATOM 3444 C CA . ALA A 1 496 ? 11.311 -5.220 -39.862 1.00 93.25 496 ALA A CA 1
ATOM 3445 C C . ALA A 1 496 ? 10.225 -4.155 -40.073 1.00 93.25 496 ALA A C 1
ATOM 3447 O O . ALA A 1 496 ? 9.138 -4.240 -39.493 1.00 93.25 496 ALA A O 1
ATOM 3448 N N . GLY A 1 497 ? 10.515 -3.147 -40.894 1.00 91.62 497 GLY A N 1
ATOM 3449 C CA . GLY A 1 497 ? 9.676 -1.973 -41.116 1.00 91.62 497 GLY A CA 1
ATOM 3450 C C . GLY A 1 497 ? 9.579 -1.029 -39.913 1.00 91.62 497 GLY A C 1
ATOM 3451 O O . GLY A 1 497 ? 8.706 -0.157 -39.907 1.00 91.62 497 GLY A O 1
ATOM 3452 N N . GLN A 1 498 ? 10.420 -1.205 -38.887 1.00 95.12 498 GLN A N 1
ATOM 3453 C CA . GLN A 1 498 ? 10.374 -0.421 -37.653 1.00 95.12 498 GLN A CA 1
ATOM 3454 C C . GLN A 1 498 ? 11.514 0.606 -37.619 1.00 95.12 498 GLN A C 1
ATOM 3456 O O . GLN A 1 498 ? 12.676 0.228 -37.770 1.00 95.12 498 GLN A O 1
ATOM 3461 N N . PRO A 1 499 ? 11.231 1.896 -37.368 1.00 96.56 499 PRO A N 1
ATOM 3462 C CA . PRO A 1 499 ? 12.274 2.901 -37.217 1.00 96.56 499 PRO A CA 1
ATOM 3463 C C . PRO A 1 499 ? 13.095 2.670 -35.940 1.00 96.56 499 PRO A C 1
ATOM 3465 O O . PRO A 1 499 ? 12.573 2.766 -34.826 1.00 96.56 499 PRO A O 1
ATOM 3468 N N . VAL A 1 500 ? 14.395 2.395 -36.080 1.00 97.88 500 VAL A N 1
ATOM 3469 C CA . VAL A 1 500 ? 15.278 2.089 -34.943 1.00 97.88 500 VAL A CA 1
ATOM 3470 C C . VAL A 1 500 ? 16.471 3.042 -34.918 1.00 97.88 500 VAL A C 1
ATOM 3472 O O . VAL A 1 500 ? 17.294 3.047 -35.828 1.00 97.88 500 VAL A O 1
ATOM 3475 N N . TRP A 1 501 ? 16.618 3.816 -33.840 1.00 98.50 501 TRP A N 1
ATOM 3476 C CA . TRP A 1 501 ? 17.767 4.695 -33.598 1.00 98.50 501 TRP A CA 1
ATOM 3477 C C . TRP A 1 501 ? 18.535 4.248 -32.364 1.00 98.50 501 TRP A C 1
ATOM 3479 O O . TRP A 1 501 ? 18.052 4.386 -31.242 1.00 98.50 501 TRP A O 1
ATOM 3489 N N . ILE A 1 502 ? 19.762 3.781 -32.565 1.00 98.56 502 ILE A N 1
ATOM 3490 C CA . ILE A 1 502 ? 20.686 3.411 -31.495 1.00 98.56 502 ILE A CA 1
ATOM 3491 C C . ILE A 1 502 ? 21.923 4.293 -31.641 1.00 98.56 502 ILE A C 1
ATOM 3493 O O . ILE A 1 502 ? 22.780 4.033 -32.494 1.00 98.56 502 ILE A O 1
ATOM 3497 N N . THR A 1 503 ? 22.004 5.372 -30.860 1.00 98.62 503 THR A N 1
ATOM 3498 C CA . THR A 1 503 ? 23.068 6.373 -31.023 1.00 98.62 503 THR A CA 1
ATOM 3499 C C . THR A 1 503 ? 23.773 6.769 -29.737 1.00 98.62 503 THR A C 1
ATOM 3501 O O . THR A 1 503 ? 23.170 6.846 -28.674 1.00 98.62 503 THR A O 1
ATOM 3504 N N . ASP A 1 504 ? 25.067 7.062 -29.833 1.00 98.50 504 ASP A N 1
ATOM 3505 C CA . ASP A 1 504 ? 25.848 7.685 -28.753 1.00 98.50 504 ASP A CA 1
ATOM 3506 C C . ASP A 1 504 ? 25.862 6.875 -27.438 1.00 98.50 504 ASP A C 1
ATOM 3508 O O . ASP A 1 504 ? 26.132 7.413 -26.365 1.00 98.50 504 ASP A O 1
ATOM 3512 N N . ASN A 1 505 ? 25.556 5.574 -27.488 1.00 98.69 505 ASN A N 1
ATOM 3513 C CA . ASN A 1 505 ? 25.517 4.736 -26.294 1.00 98.69 505 ASN A CA 1
ATOM 3514 C C . ASN A 1 505 ? 26.920 4.239 -25.933 1.00 98.69 505 ASN A C 1
ATOM 3516 O O . ASN A 1 505 ? 27.745 3.943 -26.798 1.00 98.69 505 ASN A O 1
ATOM 3520 N N . ARG A 1 506 ? 27.175 4.072 -24.636 1.00 98.31 506 ARG A N 1
ATOM 3521 C CA . ARG A 1 506 ? 28.383 3.441 -24.108 1.00 98.31 506 ARG A CA 1
ATOM 3522 C C . ARG A 1 506 ? 28.030 2.116 -23.451 1.00 98.31 506 ARG A C 1
ATOM 3524 O O . ARG A 1 506 ? 27.295 2.097 -22.471 1.00 98.31 506 ARG A O 1
ATOM 3531 N N . ILE A 1 507 ? 28.604 1.027 -23.938 1.00 96.75 507 ILE A N 1
ATOM 3532 C CA . ILE A 1 507 ? 28.369 -0.328 -23.440 1.00 96.75 507 ILE A CA 1
ATOM 3533 C C . ILE A 1 507 ? 29.680 -0.894 -22.910 1.00 96.75 507 ILE A C 1
ATOM 3535 O O . ILE A 1 507 ? 30.699 -0.877 -23.601 1.00 96.75 507 ILE A O 1
ATOM 3539 N N . GLN A 1 508 ? 29.655 -1.387 -21.675 1.00 94.06 508 GLN A N 1
ATOM 3540 C CA . GLN A 1 508 ? 30.807 -1.982 -21.012 1.00 94.06 508 GLN A CA 1
ATOM 3541 C C . GLN A 1 508 ? 30.418 -3.318 -20.376 1.00 94.06 508 GLN A C 1
ATOM 3543 O O . GLN A 1 508 ? 29.584 -3.352 -19.472 1.00 94.06 508 GLN A O 1
ATOM 3548 N N . GLY A 1 509 ? 31.085 -4.403 -20.772 1.00 89.25 509 GLY A N 1
ATOM 3549 C CA . GLY A 1 509 ? 30.962 -5.676 -20.058 1.00 89.25 509 GLY A CA 1
ATOM 3550 C C . GLY A 1 509 ? 29.652 -6.428 -20.292 1.00 89.25 509 GLY A C 1
ATOM 3551 O O . GLY A 1 509 ? 29.126 -6.980 -19.330 1.00 89.25 509 GLY A O 1
ATOM 3552 N N . ALA A 1 510 ? 29.109 -6.439 -21.514 1.00 91.62 510 ALA A N 1
ATOM 3553 C CA . ALA A 1 510 ? 28.002 -7.339 -21.845 1.00 91.62 510 ALA A CA 1
ATOM 3554 C C . ALA A 1 510 ? 28.509 -8.783 -22.006 1.00 91.62 510 ALA A C 1
ATOM 3556 O O . ALA A 1 510 ? 29.552 -9.014 -22.628 1.00 91.62 510 ALA A O 1
ATOM 3557 N N . GLY A 1 511 ? 27.794 -9.755 -21.440 1.00 89.81 511 GLY A N 1
ATOM 3558 C CA . GLY A 1 511 ? 28.193 -11.160 -21.469 1.00 89.81 511 GLY A CA 1
ATOM 3559 C C . GLY A 1 511 ? 28.216 -11.720 -22.891 1.00 89.81 511 GLY A C 1
ATOM 3560 O O . GLY A 1 511 ? 29.239 -12.253 -23.324 1.00 89.81 511 GLY A O 1
ATOM 3561 N N . THR A 1 512 ? 27.125 -11.526 -23.633 1.00 91.06 512 THR A N 1
ATOM 3562 C CA . THR A 1 512 ? 26.993 -11.880 -25.053 1.00 91.06 512 THR A CA 1
ATOM 3563 C C . THR A 1 512 ? 27.180 -10.636 -25.927 1.00 91.06 512 THR A C 1
ATOM 3565 O O . THR A 1 512 ? 28.241 -10.020 -25.893 1.00 91.06 512 THR A O 1
ATOM 3568 N N . TYR A 1 513 ? 26.209 -10.223 -26.732 1.00 93.25 513 TYR A N 1
ATOM 3569 C CA . TYR A 1 513 ? 26.374 -9.108 -27.656 1.00 93.25 513 TYR A CA 1
ATOM 3570 C C . TYR A 1 513 ? 26.291 -7.760 -26.921 1.00 93.25 513 TYR A C 1
ATOM 3572 O O . TYR A 1 513 ? 25.479 -7.559 -26.023 1.00 93.25 513 TYR A O 1
ATOM 3580 N N . GLY A 1 514 ? 27.091 -6.774 -27.330 1.00 95.19 514 GLY A N 1
ATOM 3581 C CA . GLY A 1 514 ? 26.821 -5.396 -26.909 1.00 95.19 514 GLY A CA 1
ATOM 3582 C C . GLY A 1 514 ? 25.474 -4.942 -27.474 1.00 95.19 514 GLY A C 1
ATOM 3583 O O . GLY A 1 514 ? 24.603 -4.475 -26.747 1.00 95.19 514 GLY A O 1
ATOM 3584 N N . ILE A 1 515 ? 25.286 -5.138 -28.779 1.00 97.62 515 ILE A N 1
ATOM 3585 C CA . ILE A 1 515 ? 24.042 -4.823 -29.483 1.00 97.62 515 ILE A CA 1
ATOM 3586 C C . ILE A 1 515 ? 23.670 -5.996 -30.391 1.00 97.62 515 ILE A C 1
ATOM 3588 O O . ILE A 1 515 ? 24.459 -6.377 -31.256 1.00 97.62 515 ILE A O 1
ATOM 3592 N N . ARG A 1 516 ? 22.457 -6.529 -30.245 1.00 96.94 516 ARG A N 1
ATOM 3593 C CA . ARG A 1 516 ? 21.884 -7.547 -31.130 1.00 96.94 516 ARG A CA 1
ATOM 3594 C C . ARG A 1 516 ? 20.527 -7.091 -31.645 1.00 96.94 516 ARG A C 1
ATOM 3596 O O . ARG A 1 516 ? 19.598 -6.957 -30.859 1.00 96.94 516 ARG A O 1
ATOM 3603 N N . LEU A 1 517 ? 20.399 -6.886 -32.955 1.00 97.38 517 LEU A N 1
ATOM 3604 C CA . LEU A 1 517 ? 19.159 -6.410 -33.583 1.00 97.38 517 LEU A CA 1
ATOM 3605 C C . LEU A 1 517 ? 18.761 -7.346 -34.723 1.00 97.38 517 LEU A C 1
ATOM 3607 O O . LEU A 1 517 ? 19.511 -7.492 -35.685 1.00 97.38 517 LEU A O 1
ATOM 3611 N N . LEU A 1 518 ? 17.598 -7.983 -34.616 1.00 95.44 518 LEU A N 1
ATOM 3612 C CA . LEU A 1 518 ? 17.089 -8.925 -35.613 1.00 95.44 518 LEU A CA 1
ATOM 3613 C C . LEU A 1 518 ? 16.161 -8.203 -36.602 1.00 95.44 518 LEU A C 1
ATOM 3615 O O . LEU A 1 518 ? 15.155 -7.629 -36.176 1.00 95.44 518 LEU A O 1
ATOM 3619 N N . SER A 1 519 ? 16.478 -8.277 -37.901 1.00 90.94 519 SER A N 1
ATOM 3620 C CA . SER A 1 519 ? 15.658 -7.723 -38.994 1.00 90.94 519 SER A CA 1
ATOM 3621 C C . SER A 1 519 ? 15.424 -6.211 -38.925 1.00 90.94 519 SER A C 1
ATOM 3623 O O . SER A 1 519 ? 14.316 -5.750 -39.149 1.00 90.94 519 SER A O 1
ATOM 3625 N N . ALA A 1 520 ? 16.447 -5.429 -38.572 1.00 92.12 520 ALA A N 1
ATOM 3626 C CA . ALA A 1 520 ? 16.349 -3.972 -38.439 1.00 92.12 520 ALA A CA 1
ATOM 3627 C C . ALA A 1 520 ? 16.640 -3.236 -39.766 1.00 92.12 520 ALA A C 1
ATOM 3629 O O . ALA A 1 520 ? 17.689 -2.609 -39.911 1.00 92.12 520 ALA A O 1
ATOM 3630 N N . ASP A 1 521 ? 15.715 -3.301 -40.722 1.00 91.62 521 ASP A N 1
ATOM 3631 C CA . ASP A 1 521 ? 15.846 -2.721 -42.074 1.00 91.62 521 ASP A CA 1
ATOM 3632 C C . ASP A 1 521 ? 15.818 -1.174 -42.111 1.00 91.62 521 ASP A C 1
ATOM 3634 O O . ASP A 1 521 ? 16.356 -0.561 -43.035 1.00 91.62 521 ASP A O 1
ATOM 3638 N N . GLN A 1 522 ? 15.256 -0.520 -41.087 1.00 94.69 522 GLN A N 1
ATOM 3639 C CA . GLN A 1 522 ? 15.227 0.944 -40.918 1.00 94.69 522 GLN A CA 1
ATOM 3640 C C . GLN A 1 522 ? 16.097 1.422 -39.741 1.00 94.69 522 GLN A C 1
ATOM 3642 O O . GLN A 1 522 ? 15.666 2.188 -38.872 1.00 94.69 522 GLN A O 1
ATOM 3647 N N . LEU A 1 523 ? 17.349 0.958 -39.707 1.00 96.62 523 LEU A N 1
ATOM 3648 C CA . LEU A 1 523 ? 18.294 1.206 -38.618 1.00 96.62 523 LEU A CA 1
ATOM 3649 C C . LEU A 1 523 ? 19.180 2.447 -38.827 1.00 96.62 523 LEU A C 1
ATOM 3651 O O . LEU A 1 523 ? 19.919 2.571 -39.803 1.00 96.62 523 LEU A O 1
ATOM 3655 N N . VAL A 1 524 ? 19.232 3.302 -37.806 1.00 97.94 524 VAL A N 1
ATOM 3656 C CA . VAL A 1 524 ? 20.293 4.290 -37.587 1.00 97.94 524 VAL A CA 1
ATOM 3657 C C . VAL A 1 524 ? 21.148 3.852 -36.400 1.00 97.94 524 VAL A C 1
ATOM 3659 O O . VAL A 1 524 ? 20.744 3.966 -35.245 1.00 97.94 524 VAL A O 1
ATOM 3662 N N . LEU A 1 525 ? 22.368 3.397 -36.688 1.00 97.75 525 LEU A N 1
ATOM 3663 C CA . LEU A 1 525 ? 23.347 2.956 -35.694 1.00 97.75 525 LEU A CA 1
ATOM 3664 C C . LEU A 1 525 ? 24.599 3.839 -35.774 1.00 97.75 525 LEU A C 1
ATOM 3666 O O . LEU A 1 525 ? 25.368 3.730 -36.727 1.00 97.75 525 LEU A O 1
ATOM 3670 N N . ARG A 1 526 ? 24.802 4.754 -34.814 1.00 97.69 526 ARG A N 1
ATOM 3671 C CA . ARG A 1 526 ? 25.895 5.752 -34.872 1.00 97.69 526 ARG A CA 1
ATOM 3672 C C . ARG A 1 526 ? 26.541 6.004 -33.513 1.00 97.69 526 ARG A C 1
ATOM 3674 O O . ARG A 1 526 ? 25.854 6.038 -32.506 1.00 97.69 526 ARG A O 1
ATOM 3681 N N . ASN A 1 527 ? 27.853 6.234 -33.485 1.00 97.62 527 ASN A N 1
ATOM 3682 C CA . ASN A 1 527 ? 28.595 6.683 -32.294 1.00 97.62 527 ASN A CA 1
ATOM 3683 C C . ASN A 1 527 ? 28.452 5.801 -31.037 1.00 97.62 527 ASN A C 1
ATOM 3685 O O . ASN A 1 527 ? 28.632 6.281 -29.920 1.00 97.62 527 ASN A O 1
ATOM 3689 N N . ASN A 1 528 ? 28.137 4.513 -31.185 1.00 98.19 528 ASN A N 1
ATOM 3690 C CA . ASN A 1 528 ? 28.084 3.607 -30.041 1.00 98.19 528 ASN A CA 1
ATOM 3691 C C . ASN A 1 528 ? 29.491 3.096 -29.717 1.00 98.19 528 ASN A C 1
ATOM 3693 O O . ASN A 1 528 ? 30.183 2.576 -30.591 1.00 98.19 528 ASN A O 1
ATOM 3697 N N . ASN A 1 529 ? 29.904 3.224 -28.460 1.00 97.94 529 ASN A N 1
ATOM 3698 C CA . ASN A 1 529 ? 31.180 2.729 -27.961 1.00 97.94 529 ASN A CA 1
ATOM 3699 C C . ASN A 1 529 ? 30.952 1.452 -27.149 1.00 97.94 529 ASN A C 1
ATOM 3701 O O . ASN A 1 529 ? 30.339 1.504 -26.084 1.00 97.94 529 ASN A O 1
ATOM 3705 N N . ILE A 1 530 ? 31.448 0.319 -27.645 1.00 95.56 530 ILE A N 1
ATOM 3706 C CA . ILE A 1 530 ? 31.253 -0.997 -27.033 1.00 95.56 530 ILE A CA 1
ATOM 3707 C C . ILE A 1 530 ? 32.613 -1.557 -26.639 1.00 95.56 530 ILE A C 1
ATOM 3709 O O . ILE A 1 530 ? 33.479 -1.760 -27.488 1.00 95.56 530 ILE A O 1
ATOM 3713 N N . ALA A 1 531 ? 32.787 -1.828 -25.350 1.00 92.62 531 ALA A N 1
ATOM 3714 C CA . ALA A 1 531 ? 34.034 -2.318 -24.786 1.00 92.62 531 ALA A CA 1
ATOM 3715 C C . ALA A 1 531 ? 33.810 -3.555 -23.905 1.00 92.62 531 ALA A C 1
ATOM 3717 O O . ALA A 1 531 ? 32.777 -3.698 -23.243 1.00 92.62 531 ALA A O 1
ATOM 3718 N N . ALA A 1 532 ? 34.803 -4.452 -23.906 1.00 88.50 532 ALA A N 1
ATOM 3719 C CA . ALA A 1 532 ? 34.841 -5.688 -23.114 1.00 88.50 532 ALA A CA 1
ATOM 3720 C C . ALA A 1 532 ? 33.531 -6.504 -23.144 1.00 88.50 532 ALA A C 1
ATOM 3722 O O . ALA A 1 532 ? 33.104 -7.026 -22.122 1.00 88.50 532 ALA A O 1
ATOM 3723 N N . SER A 1 533 ? 32.871 -6.556 -24.301 1.00 88.06 533 SER A N 1
ATOM 3724 C CA . SER A 1 533 ? 31.614 -7.283 -24.506 1.00 88.06 533 SER A CA 1
ATOM 3725 C C . SER A 1 533 ? 31.852 -8.498 -25.403 1.00 88.06 533 SER A C 1
ATOM 3727 O O . SER A 1 533 ? 32.793 -8.478 -26.198 1.00 88.06 533 SER A O 1
ATOM 3729 N N . GLY A 1 534 ? 31.027 -9.539 -25.295 1.00 78.94 534 GLY A N 1
ATOM 3730 C CA . GLY A 1 534 ? 31.119 -10.722 -26.164 1.00 78.94 534 GLY A CA 1
ATOM 3731 C C . GLY A 1 534 ? 32.099 -11.801 -25.723 1.00 78.94 534 GLY A C 1
ATOM 3732 O O . GLY A 1 534 ? 32.512 -12.633 -26.529 1.00 78.94 534 GLY A O 1
ATOM 3733 N N . GLY A 1 535 ? 32.465 -11.781 -24.443 1.00 69.31 535 GLY A N 1
ATOM 3734 C CA . GLY A 1 535 ? 33.376 -12.742 -23.818 1.00 69.31 535 GLY A CA 1
ATOM 3735 C C . GLY A 1 535 ? 33.631 -12.442 -22.341 1.00 69.31 535 GLY A C 1
ATOM 3736 O O . GLY A 1 535 ? 34.725 -12.694 -21.841 1.00 69.31 535 GLY A O 1
ATOM 3737 N N . GLY A 1 536 ? 32.660 -11.818 -21.661 1.00 56.44 536 GLY A N 1
ATOM 3738 C CA . GLY A 1 536 ? 32.786 -11.460 -20.249 1.00 56.44 536 GLY A CA 1
ATOM 3739 C C . GLY A 1 536 ? 32.899 -12.698 -19.345 1.00 56.44 536 GLY A C 1
ATOM 3740 O O . GLY A 1 536 ? 32.514 -13.790 -19.755 1.00 56.44 536 GLY A O 1
ATOM 3741 N N . PRO A 1 537 ? 33.374 -12.555 -18.095 1.00 49.50 537 PRO A N 1
ATOM 3742 C CA . PRO A 1 537 ? 33.657 -13.681 -17.195 1.00 49.50 537 PRO A CA 1
ATOM 3743 C C . PRO A 1 537 ? 32.461 -14.609 -16.886 1.00 49.50 537 PRO A C 1
ATOM 3745 O O . PRO A 1 537 ? 32.678 -15.710 -16.392 1.00 49.50 537 PRO A O 1
ATOM 3748 N N . GLY A 1 538 ? 31.219 -14.203 -17.189 1.00 51.91 538 GLY A N 1
ATOM 3749 C CA . GLY A 1 538 ? 30.014 -15.045 -17.087 1.00 51.91 538 GLY A CA 1
ATOM 3750 C C . GLY A 1 538 ? 29.580 -15.748 -18.385 1.00 51.91 538 GLY A C 1
ATOM 3751 O O . GLY A 1 538 ? 28.749 -16.650 -18.338 1.00 51.91 538 GLY A O 1
ATOM 3752 N N . ALA A 1 539 ? 30.132 -15.374 -19.542 1.00 53.44 539 ALA A N 1
ATOM 3753 C CA . ALA A 1 539 ? 29.822 -15.977 -20.833 1.00 53.44 539 ALA A CA 1
ATOM 3754 C C . ALA A 1 539 ? 30.832 -17.088 -21.117 1.00 53.44 539 ALA A C 1
ATOM 3756 O O . ALA A 1 539 ? 31.875 -16.855 -21.724 1.00 53.44 539 ALA A O 1
ATOM 3757 N N . GLY A 1 540 ? 30.560 -18.298 -20.625 1.00 52.34 540 GLY A N 1
ATOM 3758 C CA . GLY A 1 540 ? 31.422 -19.455 -20.860 1.00 52.34 540 GLY A CA 1
ATOM 3759 C C . GLY A 1 540 ? 31.839 -19.560 -22.334 1.00 52.34 540 GLY A C 1
ATOM 3760 O O . GLY A 1 540 ? 30.993 -19.771 -23.192 1.00 52.34 540 GLY A O 1
ATOM 3761 N N . ALA A 1 541 ? 33.132 -19.361 -22.610 1.00 51.56 541 ALA A N 1
ATOM 3762 C CA . ALA A 1 541 ? 33.876 -19.623 -23.853 1.00 51.56 541 ALA A CA 1
ATOM 3763 C C . ALA A 1 541 ? 33.303 -19.161 -25.223 1.00 51.56 541 ALA A C 1
ATOM 3765 O O . ALA A 1 541 ? 33.944 -19.401 -26.249 1.00 51.56 541 ALA A O 1
ATOM 3766 N N . GLY A 1 542 ? 32.148 -18.497 -25.293 1.00 59.62 542 GLY A N 1
ATOM 3767 C CA . GLY A 1 542 ? 31.539 -18.038 -26.543 1.00 59.62 542 GLY A CA 1
ATOM 3768 C C . GLY A 1 542 ? 32.139 -16.715 -27.011 1.00 59.62 542 GLY A C 1
ATOM 3769 O O . GLY A 1 542 ? 32.039 -15.713 -26.311 1.00 59.62 542 GLY A O 1
ATOM 3770 N N . ARG A 1 543 ? 32.756 -16.694 -28.198 1.00 77.75 543 ARG A N 1
ATOM 3771 C CA . ARG A 1 543 ? 33.232 -15.461 -28.846 1.00 77.75 543 ARG A CA 1
ATOM 3772 C C . ARG A 1 543 ? 32.071 -14.802 -29.589 1.00 77.75 543 ARG A C 1
ATOM 3774 O O . ARG A 1 543 ? 31.829 -15.127 -30.751 1.00 77.75 543 ARG A O 1
ATOM 3781 N N . TYR A 1 544 ? 31.352 -13.899 -28.931 1.00 88.62 544 TYR A N 1
ATOM 3782 C CA . TYR A 1 544 ? 30.278 -13.131 -29.564 1.00 88.62 544 TYR A CA 1
ATOM 3783 C C . TYR A 1 544 ? 30.824 -11.803 -30.117 1.00 88.62 544 TYR A C 1
ATOM 3785 O O . TYR A 1 544 ? 31.652 -11.163 -29.469 1.00 88.62 544 TYR A O 1
ATOM 3793 N N . PRO A 1 545 ? 30.401 -11.355 -31.312 1.00 91.38 545 PRO A N 1
ATOM 3794 C CA . PRO A 1 545 ? 30.754 -10.030 -31.803 1.00 91.38 545 PRO A CA 1
ATOM 3795 C C . PRO A 1 545 ? 30.129 -8.930 -30.933 1.00 91.38 545 PRO A C 1
ATOM 3797 O O . PRO A 1 545 ? 29.056 -9.094 -30.356 1.00 91.38 545 PRO A O 1
ATOM 3800 N N . ALA A 1 546 ? 30.775 -7.763 -30.893 1.00 92.31 546 ALA A N 1
ATOM 3801 C CA . ALA A 1 546 ? 30.270 -6.600 -30.163 1.00 92.31 546 ALA A CA 1
ATOM 3802 C C . ALA A 1 546 ? 28.894 -6.128 -30.676 1.00 92.31 546 ALA A C 1
ATOM 3804 O O . ALA A 1 546 ? 28.065 -5.674 -29.888 1.00 92.31 546 ALA A O 1
ATOM 3805 N N . ILE A 1 547 ? 28.656 -6.250 -31.986 1.00 96.00 547 ILE A N 1
ATOM 3806 C CA . ILE A 1 547 ? 27.403 -5.894 -32.661 1.00 96.00 547 ILE A CA 1
ATOM 3807 C C . ILE A 1 547 ? 27.010 -7.047 -33.586 1.00 96.00 547 ILE A C 1
ATOM 3809 O O . ILE A 1 547 ? 27.846 -7.525 -34.354 1.00 96.00 547 ILE A O 1
ATOM 3813 N N . TYR A 1 548 ? 25.747 -7.472 -33.541 1.00 95.25 548 TYR A N 1
ATOM 3814 C CA . TYR A 1 548 ? 25.209 -8.514 -34.412 1.00 95.25 548 TYR A CA 1
ATOM 3815 C C . TYR A 1 548 ? 23.884 -8.098 -35.050 1.00 95.25 548 TYR A C 1
ATOM 3817 O O . TYR A 1 548 ? 22.911 -7.813 -34.352 1.00 95.25 548 TYR A O 1
ATOM 3825 N N . LEU A 1 549 ? 23.868 -8.088 -36.385 1.00 94.56 549 LEU A N 1
ATOM 3826 C CA . LEU A 1 549 ? 22.743 -7.671 -37.225 1.00 94.56 549 LEU A CA 1
ATOM 3827 C C . LEU A 1 549 ? 22.408 -8.791 -38.230 1.00 94.56 549 LEU A C 1
ATOM 3829 O O . LEU A 1 549 ? 22.828 -8.724 -39.387 1.00 94.56 549 LEU A O 1
ATOM 3833 N N . PRO A 1 550 ? 21.757 -9.886 -37.802 1.00 84.44 550 PRO A N 1
ATOM 3834 C CA . PRO A 1 550 ? 21.378 -10.956 -38.715 1.00 84.44 550 PRO A CA 1
ATOM 3835 C C . PRO A 1 550 ? 20.234 -10.508 -39.625 1.00 84.44 550 PRO A C 1
ATOM 3837 O O . PRO A 1 550 ? 19.167 -10.156 -39.124 1.00 84.44 550 PRO A O 1
ATOM 3840 N N . ALA A 1 551 ? 20.494 -10.579 -40.937 1.00 67.50 551 ALA A N 1
ATOM 3841 C CA . ALA A 1 551 ? 19.595 -10.233 -42.041 1.00 67.50 551 ALA A CA 1
ATOM 3842 C C . ALA A 1 551 ? 18.890 -8.880 -41.841 1.00 67.50 551 ALA A C 1
ATOM 3844 O O . ALA A 1 551 ? 17.840 -8.820 -41.206 1.00 67.50 551 ALA A O 1
ATOM 3845 N N . LEU A 1 552 ? 19.505 -7.814 -42.371 1.00 61.56 552 LEU A N 1
ATOM 3846 C CA . LEU A 1 552 ? 18.874 -6.499 -42.505 1.00 61.56 552 LEU A CA 1
ATOM 3847 C C . LEU A 1 552 ? 17.727 -6.546 -43.507 1.00 61.56 552 LEU A C 1
ATOM 3849 O O . LEU A 1 552 ? 17.897 -7.206 -44.560 1.00 61.56 552 LEU A O 1
#